Protein 6H9S (pdb70)

Secondary structure (DSSP, 8-state):
-EEEEE--SHHHHHHHHHHHHHT--SEEEEE-SSHHHHHHHHHHHHHHHTTS---EEEE--GGGGTT-SEEEE------HHHHHHHHHHHHHHHHHHHHHH-TT-EEEE-SSSHHHHHHHHHHHH---GGGEEE-TTHHHHHHHHHHHHHHHTS-GGGEE--EEBSSSTT-EE-GGG-EETTEEGGGT--HHHHHHHHHHHHHHHHHHHS---HHHHHHHHHHHHHHHTT--EEE--EEEETTEEEE--EEEETTEEEEE------HHHHHHHHHHHHHHHHHHHHT--/-EEEEE--SHHHHHHHHHHHHHT--SEEEEE-SSHHHHHHHHHHHHHHHTTT---EEEE--GGGGTT-SEEEE--S----HHHHHHHHHHHHHHHHHHHHHH-TT-EEEE-SSSHHHHHHHHHHHH---GGGEEE-TTHHHHHHHHHHHHHHHTS-GGGEE--EEBSTTTT-EE-GGG-EESSSBHHHH--HHHHHHHHHHHHHHHHHHHS---HHHHHHHHHHHHHHHTT--EEE--EEEETTEEEE--EEEETTEEEEE------HHHHHHHHHHHHHHHHHHHHHGGG-

Nearest PDB structures (foldseek):
  6h9s-assembly1_A-2  TM=1.003E+00  e=1.766E-60  Petrotoga mobilis SJ95
  6h9s-assembly1_B-2  TM=1.000E+00  e=5.449E-57  Petrotoga mobilis SJ95
  6jml-assembly1_A  TM=9.597E-01  e=1.887E-33  Lacticaseibacillus casei
  6jml-assembly2_D  TM=9.515E-01  e=1.956E-32  Lacticaseibacillus casei
  6j9u-assembly1_A-2  TM=9.595E-01  e=9.298E-32  Lacticaseibacillus casei DSM 20011 = JCM 1134 = ATCC 393

Organism: Petrotoga mobilis (strain DSM 10674 / SJ95) (NCBI:txid403833)

B-factor: mean 37.01, std 14.17, range [16.32, 113.27]

Sequence (581 aa):
MKISIIGTGRVGSSTAFALINNAAVADEIVLYDLNKEMAEGEALDLLHATTFHKRMIIRAGEYSDIEGSDIVLITAGAATRLDLTIKNAKIIKGISENIKKYAPNTLIINITNPVDVMSYVVWKVTGFESNRVIGTGTILDTARLRALIGKNCGVSPMSVHHAYIIGEHGDSELAAWSSAMIGGVPIKGFCDLSKIFDDVKNSAYTIISKKGATNYGIASATTALVESIIKNEGRVYTPSVLLDDVYIGYPAVINKDGVERTIDITLNDEETEKFESSKSIIKEYLESIKNMKISIIGTGRVGSSTAFALINAAVADEIVLYDLNKEMAEGEALDLLHATTFHKRMIIRAGEYSDIEGSDIVLITAGAAETRLDLTIKNAKIIKGISENIKKYAPNTLIINITNPVDVMSYVVWKVTGFESNNRVIGTGTILDTARRLRRALIGKNCGVSPMSVHHAYIIGEHGDSELAAWSSAMIGGVPIKGFCDLSKIFDDVKNSAYYTIISKKGATNYGIASATTALVESIIKNEGRVYTPSVLLDDVYIGYPAVINKDGVERTIDITLNDEETEKFESSKSIIKEYLESIKNLL

Radius of gyration: 25.29 Å; Cα contacts (8 Å, |Δi|>4): 1243; chains: 2; bounding box: 64×60×69 Å

Structure (mmCIF, N/CA/C/O backbone):
data_6H9S
#
_entry.id   6H9S
#
_cell.length_a   91.268
_cell.length_b   103.739
_cell.length_c   90.700
_cell.angle_alpha   90.00
_cell.angle_beta   107.25
_cell.angle_gamma   90.00
#
_symmetry.space_group_name_H-M   'C 1 2 1'
#
loop_
_entity.id
_entity.type
_entity.pdbx_description
1 polymer 'L-lactate dehydrogenase'
2 non-polymer NICOTINAMIDE-ADENINE-DINUCLEOTIDE
3 water water
#
loop_
_atom_site.group_PDB
_atom_site.id
_atom_site.type_symbol
_atom_site.label_atom_id
_atom_site.label_alt_id
_atom_site.label_comp_id
_atom_site.label_asym_id
_atom_site.label_entity_id
_atom_site.label_seq_id
_atom_site.pdbx_PDB_ins_code
_atom_site.Cartn_x
_atom_site.Cartn_y
_atom_site.Cartn_z
_atom_site.occupancy
_atom_site.B_iso_or_equiv
_atom_site.auth_seq_id
_atom_site.auth_comp_id
_atom_site.auth_asym_id
_atom_site.auth_atom_id
_atom_site.pdbx_PDB_model_num
ATOM 1 N N . MET A 1 1 ? 5.578 17.774 -3.861 1.00 33.16 1 MET A N 1
ATOM 2 C CA . MET A 1 1 ? 5.613 18.359 -5.193 1.00 27.65 1 MET A CA 1
ATOM 3 C C . MET A 1 1 ? 7.061 18.481 -5.636 1.00 29.69 1 MET A C 1
ATOM 4 O O . MET A 1 1 ? 7.826 19.238 -5.045 1.00 24.19 1 MET A O 1
ATOM 9 N N . LYS A 1 2 ? 7.436 17.725 -6.664 1.00 25.76 2 LYS A N 1
ATOM 10 C CA . LYS A 1 2 ? 8.803 17.700 -7.170 1.00 22.43 2 LYS A CA 1
ATOM 11 C C . LYS A 1 2 ? 8.781 18.160 -8.617 1.00 23.30 2 LYS A C 1
ATOM 12 O O . LYS A 1 2 ? 8.040 17.600 -9.431 1.00 24.50 2 LYS A O 1
ATOM 18 N N . ILE A 1 3 ? 9.615 19.149 -8.937 1.00 21.14 3 ILE A N 1
ATOM 19 C CA . ILE A 1 3 ? 9.736 19.683 -10.289 1.00 18.70 3 ILE A CA 1
ATOM 20 C C . ILE A 1 3 ? 11.188 19.551 -10.731 1.00 21.19 3 ILE A C 1
ATOM 21 O O . ILE A 1 3 ? 12.100 19.921 -9.986 1.00 24.17 3 ILE A O 1
ATOM 26 N N . SER A 1 4 ? 11.402 19.028 -11.937 1.00 20.60 4 SER A N 1
ATOM 27 C CA . SER A 1 4 ? 12.731 18.999 -12.522 1.00 20.96 4 SER A CA 1
ATOM 28 C C . SER A 1 4 ? 12.780 19.939 -13.719 1.00 21.29 4 SER A C 1
ATOM 29 O O . SER A 1 4 ? 11.795 20.107 -14.447 1.00 23.03 4 SER A O 1
ATOM 32 N N . ILE A 1 5 ? 13.941 20.557 -13.903 1.00 22.19 5 ILE A N 1
ATOM 33 C CA . ILE A 1 5 ? 14.161 21.549 -14.949 1.00 23.31 5 ILE A CA 1
ATOM 34 C C . ILE A 1 5 ? 15.362 21.092 -15.763 1.00 24.45 5 ILE A C 1
ATOM 35 O O . ILE A 1 5 ? 16.459 20.934 -15.216 1.00 20.55 5 ILE A O 1
ATOM 40 N N . ILE A 1 6 ? 15.151 20.837 -17.050 1.00 21.32 6 ILE A N 1
ATOM 41 C CA . ILE A 1 6 ? 16.210 20.351 -17.929 1.00 22.03 6 ILE A CA 1
ATOM 42 C C . ILE A 1 6 ? 16.729 21.538 -18.730 1.00 24.65 6 ILE A C 1
ATOM 43 O O . ILE A 1 6 ? 16.056 22.031 -19.642 1.00 26.71 6 ILE A O 1
ATOM 48 N N . GLY A 1 7 ? 17.949 21.963 -18.421 1.00 24.11 7 GLY A N 1
ATOM 49 C CA . GLY A 1 7 ? 18.566 23.099 -19.070 1.00 23.51 7 GLY A CA 1
ATOM 50 C C . GLY A 1 7 ? 18.562 24.271 -18.122 1.00 23.17 7 GLY A C 1
ATOM 51 O O . GLY A 1 7 ? 17.565 24.990 -18.025 1.00 31.00 7 GLY A O 1
ATOM 52 N N . THR A 1 8 ? 19.640 24.457 -17.379 1.00 25.50 8 THR A N 1
ATOM 53 C CA . THR A 1 8 ? 19.652 25.497 -16.345 1.00 28.50 8 THR A CA 1
ATOM 54 C C . THR A 1 8 ? 20.406 26.733 -16.822 1.00 26.42 8 THR A C 1
ATOM 55 O O . THR A 1 8 ? 21.375 27.191 -16.206 1.00 27.18 8 THR A O 1
ATOM 59 N N . GLY A 1 9 ? 19.982 27.264 -17.964 1.00 24.76 9 GLY A N 1
ATOM 60 C CA . GLY A 1 9 ? 20.514 28.506 -18.497 1.00 28.39 9 GLY A CA 1
ATOM 61 C C . GLY A 1 9 ? 19.741 29.704 -17.985 1.00 28.09 9 GLY A C 1
ATOM 62 O O . GLY A 1 9 ? 19.245 29.713 -16.859 1.00 30.21 9 GLY A O 1
ATOM 63 N N . ARG A 1 10 ? 19.629 30.733 -18.829 1.00 25.82 10 ARG A N 1
ATOM 64 C CA . ARG A 1 10 ? 18.943 31.953 -18.412 1.00 24.58 10 ARG A CA 1
ATOM 65 C C . ARG A 1 10 ? 17.475 31.673 -18.105 1.00 25.59 10 ARG A C 1
ATOM 66 O O . ARG A 1 10 ? 16.954 32.098 -17.068 1.00 25.13 10 ARG A O 1
ATOM 74 N N . VAL A 1 11 ? 16.794 30.943 -18.991 1.00 25.45 11 VAL A N 1
ATOM 75 C CA . VAL A 1 11 ? 15.373 30.670 -18.778 1.00 26.13 11 VAL A CA 1
ATOM 76 C C . VAL A 1 11 ? 15.181 29.681 -17.633 1.00 25.66 11 VAL A C 1
ATOM 77 O O . VAL A 1 11 ? 14.298 29.854 -16.774 1.00 23.64 11 VAL A O 1
ATOM 81 N N . GLY A 1 12 ? 15.979 28.611 -17.617 1.00 23.25 12 GLY A N 1
ATOM 82 C CA . GLY A 1 12 ? 15.803 27.602 -16.585 1.00 24.98 12 GLY A CA 1
ATOM 83 C C . GLY A 1 12 ? 16.019 28.164 -15.190 1.00 26.60 12 GLY A C 1
ATOM 84 O O . GLY A 1 12 ? 15.232 27.914 -14.274 1.00 22.73 12 GLY A O 1
ATOM 85 N N . SER A 1 13 ? 17.094 28.939 -15.008 1.00 21.18 13 SER A N 1
ATOM 86 C CA . SER A 1 13 ? 17.384 29.473 -13.680 1.00 23.52 13 SER A CA 1
ATOM 87 C C . SER A 1 13 ? 16.372 30.544 -13.276 1.00 24.50 13 SER A C 1
ATOM 88 O O . SER A 1 13 ? 15.980 30.607 -12.108 1.00 24.20 13 SER A O 1
ATOM 91 N N . SER A 1 14 ? 15.951 31.403 -14.220 1.00 22.70 14 SER A N 1
ATOM 92 C CA . SER A 1 14 ? 14.927 32.404 -13.922 1.00 23.74 14 SER A CA 1
ATOM 93 C C . SER A 1 14 ? 13.611 31.750 -13.528 1.00 20.80 14 SER A C 1
ATOM 94 O O . SER A 1 14 ? 12.903 32.251 -12.646 1.00 23.15 14 SER A O 1
ATOM 97 N N . THR A 1 15 ? 13.250 30.652 -14.198 1.00 21.71 15 THR A N 1
ATOM 98 C CA . THR A 1 15 ? 11.999 29.974 -13.877 1.00 21.80 15 THR A CA 1
ATOM 99 C C . THR A 1 15 ? 12.068 29.313 -12.507 1.00 23.54 15 THR A C 1
ATOM 100 O O . THR A 1 15 ? 11.093 29.347 -11.742 1.00 21.31 15 THR A O 1
ATOM 104 N N . ALA A 1 16 ? 13.211 28.709 -12.176 1.00 22.96 16 ALA A N 1
ATOM 105 C CA . ALA A 1 16 ? 13.399 28.162 -10.836 1.00 21.66 16 ALA A CA 1
ATOM 106 C C . ALA A 1 16 ? 13.269 29.253 -9.783 1.00 21.04 16 ALA A C 1
ATOM 107 O O . ALA A 1 16 ? 12.652 29.041 -8.733 1.00 21.88 16 ALA A O 1
ATOM 109 N N . PHE A 1 17 ? 13.852 30.433 -10.048 1.00 18.43 17 PHE A N 1
ATOM 110 C CA . PHE A 1 17 ? 13.756 31.546 -9.111 1.00 19.17 17 PHE A CA 1
ATOM 111 C C . PHE A 1 17 ? 12.298 31.969 -8.917 1.00 21.97 17 PHE A C 1
ATOM 112 O O . PHE A 1 17 ? 11.849 32.185 -7.789 1.00 21.32 17 PHE A O 1
ATOM 120 N N . ALA A 1 18 ? 11.535 32.052 -10.007 1.00 20.46 18 ALA A N 1
ATOM 121 C CA . ALA A 1 18 ? 10.116 32.410 -9.905 1.00 21.16 18 ALA A CA 1
ATOM 122 C C . ALA A 1 18 ? 9.318 31.343 -9.153 1.00 21.82 18 ALA A C 1
ATOM 123 O O . ALA A 1 18 ? 8.404 31.668 -8.380 1.00 22.84 18 ALA A O 1
ATOM 125 N N . LEU A 1 19 ? 9.625 30.061 -9.392 1.00 20.21 19 LEU A N 1
ATOM 126 C CA . LEU A 1 19 ? 8.927 28.984 -8.684 1.00 20.63 19 LEU A CA 1
ATOM 127 C C . LEU A 1 19 ? 9.234 29.019 -7.194 1.00 24.08 19 LEU A C 1
ATOM 128 O O . LEU A 1 19 ? 8.353 28.764 -6.357 1.00 23.75 19 LEU A O 1
ATOM 133 N N . ILE A 1 20 ? 10.479 29.335 -6.844 1.00 20.82 20 ILE A N 1
ATOM 134 C CA . ILE A 1 20 ? 10.830 29.510 -5.439 1.00 19.67 20 ILE A CA 1
ATOM 135 C C . ILE A 1 20 ? 10.023 30.641 -4.820 1.00 28.24 20 ILE A C 1
ATOM 136 O O . ILE A 1 20 ? 9.477 30.503 -3.717 1.00 26.38 20 ILE A O 1
ATOM 141 N N A ASN A 1 21 ? 9.941 31.776 -5.530 0.59 27.77 21 ASN A N 1
ATOM 142 N N B ASN A 1 21 ? 9.951 31.796 -5.484 0.41 27.99 21 ASN A N 1
ATOM 143 C CA A ASN A 1 21 ? 9.207 32.936 -5.047 0.59 30.92 21 ASN A CA 1
ATOM 144 C CA B ASN A 1 21 ? 9.139 32.866 -4.907 0.41 30.78 21 ASN A CA 1
ATOM 145 C C A ASN A 1 21 ? 7.703 32.668 -4.932 0.59 33.37 21 ASN A C 1
ATOM 146 C C B ASN A 1 21 ? 7.705 32.406 -4.708 0.41 33.31 21 ASN A C 1
ATOM 147 O O A ASN A 1 21 ? 7.036 33.346 -4.143 0.59 39.86 21 ASN A O 1
ATOM 148 O O B ASN A 1 21 ? 7.091 32.673 -3.668 0.41 37.71 21 ASN A O 1
ATOM 157 N N . ALA A 1 22 ? 7.158 31.702 -5.695 1.00 27.90 22 ALA A N 1
ATOM 158 C CA . ALA A 1 22 ? 5.747 31.330 -5.651 1.00 33.86 22 ALA A CA 1
ATOM 159 C C . ALA A 1 22 ? 5.427 30.301 -4.569 1.00 42.06 22 ALA A C 1
ATOM 160 O O . ALA A 1 22 ? 4.252 30.135 -4.217 1.00 36.29 22 ALA A O 1
ATOM 162 N N . ALA A 1 23 ? 6.433 29.579 -4.069 1.00 36.54 23 ALA A N 1
ATOM 163 C CA . ALA A 1 23 ? 6.289 28.701 -2.908 1.00 31.25 23 ALA A CA 1
ATOM 164 C C . ALA A 1 23 ? 5.279 27.575 -3.155 1.00 32.96 23 ALA A C 1
ATOM 165 O O . ALA A 1 23 ? 4.403 27.314 -2.333 1.00 41.33 23 ALA A O 1
ATOM 167 N N . VAL A 1 24 ? 5.409 26.895 -4.295 1.00 32.91 24 VAL A N 1
ATOM 168 C CA . VAL A 1 24 ? 4.448 25.868 -4.691 1.00 39.20 24 VAL A CA 1
ATOM 169 C C . VAL A 1 24 ? 5.050 24.473 -4.783 1.00 34.26 24 VAL A C 1
ATOM 170 O O . VAL A 1 24 ? 4.292 23.499 -4.905 1.00 36.22 24 VAL A O 1
ATOM 174 N N . ALA A 1 25 ? 6.368 24.328 -4.728 1.00 30.28 25 ALA A N 1
ATOM 175 C CA . ALA A 1 25 ? 7.005 23.029 -4.845 1.00 26.91 25 ALA A CA 1
ATOM 176 C C . ALA A 1 25 ? 7.852 22.772 -3.613 1.00 29.02 25 ALA A C 1
ATOM 177 O O . ALA A 1 25 ? 8.281 23.695 -2.921 1.00 29.32 25 ALA A O 1
ATOM 179 N N . ASP A 1 26 ? 8.081 21.498 -3.339 1.00 22.38 26 ASP A N 1
ATOM 180 C CA . ASP A 1 26 ? 8.941 21.110 -2.237 1.00 25.78 26 ASP A CA 1
ATOM 181 C C . ASP A 1 26 ? 10.370 20.844 -2.682 1.00 25.33 26 ASP A C 1
ATOM 182 O O . ASP A 1 26 ? 11.296 20.937 -1.866 1.00 24.18 26 ASP A O 1
ATOM 187 N N . GLU A 1 27 ? 10.565 20.530 -3.953 1.00 22.61 27 GLU A N 1
ATOM 188 C CA . GLU A 1 27 ? 11.868 20.085 -4.434 1.00 18.94 27 GLU A CA 1
ATOM 189 C C . GLU A 1 27 ? 11.997 20.509 -5.882 1.00 24.16 27 GLU A C 1
ATOM 190 O O . GLU A 1 27 ? 11.058 20.317 -6.657 1.00 23.10 27 GLU A O 1
ATOM 196 N N . ILE A 1 28 ? 13.152 21.074 -6.237 1.00 24.22 28 ILE A N 1
ATOM 197 C CA . ILE A 1 28 ? 13.493 21.354 -7.624 1.00 22.79 28 ILE A CA 1
ATOM 198 C C . ILE A 1 28 ? 14.833 20.703 -7.916 1.00 21.19 28 ILE A C 1
ATOM 199 O O . ILE A 1 28 ? 15.800 20.888 -7.165 1.00 21.47 28 ILE A O 1
ATOM 204 N N . VAL A 1 29 ? 14.874 19.899 -8.975 1.00 20.11 29 VAL A N 1
ATOM 205 C CA . VAL A 1 29 ? 16.102 19.274 -9.456 1.00 18.91 29 VAL A CA 1
ATOM 206 C C . VAL A 1 29 ? 16.500 19.982 -10.747 1.00 17.54 29 VAL A C 1
ATOM 207 O O . VAL A 1 29 ? 15.662 20.180 -11.633 1.00 21.89 29 VAL A O 1
ATOM 211 N N . LEU A 1 30 ? 17.759 20.393 -10.835 1.00 20.25 30 LEU A N 1
ATOM 212 C CA . LEU A 1 30 ? 18.279 21.128 -11.981 1.00 22.08 30 LEU A CA 1
ATOM 213 C C . LEU A 1 30 ? 19.242 20.230 -12.742 1.00 20.36 30 LEU A C 1
ATOM 214 O O . LEU A 1 30 ? 20.196 19.710 -12.152 1.00 29.12 30 LEU A O 1
ATOM 219 N N . TYR A 1 31 ? 19.013 20.075 -14.049 1.00 25.27 31 TYR A N 1
ATOM 220 C CA . TYR A 1 31 ? 19.894 19.301 -14.922 1.00 25.56 31 TYR A CA 1
ATOM 221 C C . TYR A 1 31 ? 20.504 20.215 -15.975 1.00 25.12 31 TYR A C 1
ATOM 222 O O . TYR A 1 31 ? 19.824 21.100 -16.504 1.00 27.02 31 TYR A O 1
ATOM 231 N N . ASP A 1 32 ? 21.780 19.983 -16.300 1.00 23.28 32 ASP A N 1
ATOM 232 C CA . ASP A 1 32 ? 22.397 20.679 -17.422 1.00 25.26 32 ASP A CA 1
ATOM 233 C C . ASP A 1 32 ? 23.582 19.868 -17.936 1.00 30.28 32 ASP A C 1
ATOM 234 O O . ASP A 1 32 ? 24.192 19.089 -17.191 1.00 25.50 32 ASP A O 1
ATOM 239 N N . LEU A 1 33 ? 23.881 20.045 -19.232 1.00 30.70 33 LEU A N 1
ATOM 240 C CA . LEU A 1 33 ? 25.122 19.514 -19.796 1.00 37.40 33 LEU A CA 1
ATOM 241 C C . LEU A 1 33 ? 26.337 20.052 -19.060 1.00 39.87 33 LEU A C 1
ATOM 242 O O . LEU A 1 33 ? 27.341 19.348 -18.901 1.00 38.20 33 LEU A O 1
ATOM 247 N N . ASN A 1 34 ? 26.294 21.323 -18.674 1.00 31.16 34 ASN A N 1
ATOM 248 C CA . ASN A 1 34 ? 27.375 21.948 -17.920 1.00 33.27 34 ASN A CA 1
ATOM 249 C C . ASN A 1 34 ? 27.118 21.652 -16.447 1.00 34.63 34 ASN A C 1
ATOM 250 O O . ASN A 1 34 ? 26.312 22.325 -15.797 1.00 30.82 34 ASN A O 1
ATOM 255 N N . LYS A 1 35 ? 27.790 20.620 -15.927 1.00 35.57 35 LYS A N 1
ATOM 256 C CA . LYS A 1 35 ? 27.502 20.140 -14.576 1.00 33.15 35 LYS A CA 1
ATOM 257 C C . LYS A 1 35 ? 27.848 21.183 -13.518 1.00 31.52 35 LYS A C 1
ATOM 258 O O . LYS A 1 35 ? 27.095 21.375 -12.556 1.00 30.33 35 LYS A O 1
ATOM 264 N N . GLU A 1 36 ? 28.983 21.868 -13.675 1.00 30.30 36 GLU A N 1
ATOM 265 C CA . GLU A 1 36 ? 29.366 22.891 -12.704 1.00 34.42 36 GLU A CA 1
ATOM 266 C C . GLU A 1 36 ? 28.354 24.029 -12.674 1.00 36.45 36 GLU A C 1
ATOM 267 O O . GLU A 1 36 ? 28.006 24.539 -11.601 1.00 32.76 36 GLU A O 1
ATOM 273 N N . MET A 1 37 ? 27.877 24.451 -13.845 1.00 35.07 37 MET A N 1
ATOM 274 C CA . MET A 1 37 ? 26.943 25.568 -13.882 1.00 35.65 37 MET A CA 1
ATOM 275 C C . MET A 1 37 ? 25.639 25.212 -13.177 1.00 28.32 37 MET A C 1
ATOM 276 O O . MET A 1 37 ? 25.061 26.047 -12.471 1.00 34.01 37 MET A O 1
ATOM 281 N N . ALA A 1 38 ? 25.162 23.970 -13.350 1.00 25.65 38 ALA A N 1
ATOM 282 C CA . ALA A 1 38 ? 23.942 23.545 -12.660 1.00 25.00 38 ALA A CA 1
ATOM 283 C C . ALA A 1 38 ? 24.144 23.510 -11.151 1.00 25.03 38 ALA A C 1
ATOM 284 O O . ALA A 1 38 ? 23.246 23.897 -10.389 1.00 25.08 38 ALA A O 1
ATOM 286 N N . GLU A 1 39 ? 25.303 23.030 -10.701 1.00 26.43 39 GLU A N 1
ATOM 287 C CA . GLU A 1 39 ? 25.595 23.009 -9.268 1.00 27.85 39 GLU A CA 1
ATOM 288 C C . GLU A 1 39 ? 25.686 24.422 -8.702 1.00 30.96 39 GLU A C 1
ATOM 289 O O . GLU A 1 39 ? 25.238 24.677 -7.577 1.00 29.35 39 GLU A O 1
ATOM 295 N N . GLY A 1 40 ? 26.294 25.345 -9.450 1.00 26.08 40 GLY A N 1
ATOM 296 C CA . GLY A 1 40 ? 26.381 26.720 -8.978 1.00 27.50 40 GLY A CA 1
ATOM 297 C C . GLY A 1 40 ? 25.023 27.398 -8.916 1.00 26.62 40 GLY A C 1
ATOM 298 O O . GLY A 1 40 ? 24.720 28.118 -7.961 1.00 24.94 40 GLY A O 1
ATOM 299 N N . GLU A 1 41 ? 24.191 27.189 -9.938 1.00 24.15 41 GLU A N 1
ATOM 300 C CA . GLU A 1 41 ? 22.837 27.734 -9.912 1.00 23.04 41 GLU A CA 1
ATOM 301 C C . GLU A 1 41 ? 22.031 27.169 -8.748 1.00 23.78 41 GLU A C 1
ATOM 302 O O . GLU A 1 41 ? 21.287 27.906 -8.079 1.00 22.26 41 GLU A O 1
ATOM 308 N N . ALA A 1 42 ? 22.139 25.851 -8.514 1.00 21.71 42 ALA A N 1
ATOM 309 C CA . ALA A 1 42 ? 21.363 25.222 -7.459 1.00 22.39 42 ALA A CA 1
ATOM 310 C C . ALA A 1 42 ? 21.708 25.821 -6.100 1.00 23.34 42 ALA A C 1
ATOM 311 O O . ALA A 1 42 ? 20.821 26.069 -5.274 1.00 21.87 42 ALA A O 1
ATOM 313 N N . LEU A 1 43 ? 22.991 26.086 -5.866 1.00 24.69 43 LEU A N 1
ATOM 314 C CA . LEU A 1 43 ? 23.424 26.636 -4.589 1.00 22.58 43 LEU A CA 1
ATOM 315 C C . LEU A 1 43 ? 22.946 28.076 -4.416 1.00 23.92 43 LEU A C 1
ATOM 316 O O . LEU A 1 43 ? 22.468 28.453 -3.337 1.00 22.92 43 LEU A O 1
ATOM 321 N N . ASP A 1 44 ? 23.073 28.897 -5.463 1.00 22.43 44 ASP A N 1
ATOM 322 C CA . ASP A 1 44 ? 22.559 30.266 -5.402 1.00 22.31 44 ASP A CA 1
ATOM 323 C C . ASP A 1 44 ? 21.044 30.275 -5.181 1.00 24.41 44 ASP A C 1
ATOM 324 O O . ASP A 1 44 ? 20.529 31.043 -4.360 1.00 24.10 44 ASP A O 1
ATOM 329 N N . LEU A 1 45 ? 20.312 29.423 -5.908 1.00 20.64 45 LEU A N 1
ATOM 330 C CA . LEU A 1 45 ? 18.859 29.361 -5.753 1.00 19.87 45 LEU A CA 1
ATOM 331 C C . LEU A 1 45 ? 18.463 28.822 -4.381 1.00 20.89 45 LEU A C 1
ATOM 332 O O . LEU A 1 45 ? 17.474 29.280 -3.779 1.00 22.10 45 LEU A O 1
ATOM 337 N N . LEU A 1 46 ? 19.199 27.833 -3.871 1.00 22.14 46 LEU A N 1
ATOM 338 C CA . LEU A 1 46 ? 18.962 27.387 -2.505 1.00 21.81 46 LEU A CA 1
ATOM 339 C C . LEU A 1 46 ? 19.043 28.557 -1.524 1.00 24.16 46 LEU A C 1
ATOM 340 O O . LEU A 1 46 ? 18.207 28.683 -0.613 1.00 24.19 46 LEU A O 1
ATOM 345 N N . HIS A 1 47 ? 20.041 29.431 -1.697 1.00 23.32 47 HIS A N 1
ATOM 346 C CA . HIS A 1 47 ? 20.148 30.597 -0.820 1.00 25.31 47 HIS A CA 1
ATOM 347 C C . HIS A 1 47 ? 18.898 31.470 -0.901 1.00 29.57 47 HIS A C 1
ATOM 348 O O . HIS A 1 47 ? 18.476 32.052 0.104 1.00 29.42 47 HIS A O 1
ATOM 355 N N . ALA A 1 48 ? 18.298 31.585 -2.090 1.00 24.93 48 ALA A N 1
ATOM 356 C CA . ALA A 1 48 ? 17.103 32.418 -2.211 1.00 26.83 48 ALA A CA 1
ATOM 357 C C . ALA A 1 48 ? 15.918 31.831 -1.445 1.00 25.41 48 ALA A C 1
ATOM 358 O O . ALA A 1 48 ? 15.080 32.598 -0.947 1.00 27.58 48 ALA A O 1
ATOM 360 N N . THR A 1 49 ? 15.837 30.492 -1.302 1.00 20.71 49 THR A N 1
ATOM 361 C CA . THR A 1 49 ? 14.695 29.901 -0.602 1.00 21.52 49 THR A CA 1
ATOM 362 C C . THR A 1 49 ? 14.619 30.356 0.846 1.00 31.79 49 THR A C 1
ATOM 363 O O . THR A 1 49 ? 13.551 30.236 1.472 1.00 26.14 49 THR A O 1
ATOM 367 N N . THR A 1 50 ? 15.736 30.846 1.391 1.00 23.20 50 THR A N 1
ATOM 368 C CA . THR A 1 50 ? 15.784 31.279 2.788 1.00 28.98 50 THR A CA 1
ATOM 369 C C . THR A 1 50 ? 14.678 32.262 3.094 1.00 33.77 50 THR A C 1
ATOM 370 O O . THR A 1 50 ? 14.174 32.311 4.223 1.00 32.18 50 THR A O 1
ATOM 374 N N . PHE A 1 51 ? 14.309 33.072 2.109 1.00 27.06 51 PHE A N 1
ATOM 375 C CA . PHE A 1 51 ? 13.348 34.144 2.289 1.00 25.21 51 PHE A CA 1
ATOM 376 C C . PHE A 1 51 ? 11.960 33.731 1.856 1.00 33.98 51 PHE A C 1
ATOM 377 O O . PHE A 1 51 ? 11.061 34.568 1.775 1.00 27.64 51 PHE A O 1
ATOM 385 N N . HIS A 1 52 ? 11.773 32.458 1.565 1.00 27.10 52 HIS A N 1
ATOM 386 C CA . HIS A 1 52 ? 10.486 31.997 1.095 1.00 30.41 52 HIS A CA 1
ATOM 387 C C . HIS A 1 52 ? 10.208 30.678 1.809 1.00 40.53 52 HIS A C 1
ATOM 388 O O . HIS A 1 52 ? 10.285 30.612 3.038 1.00 52.61 52 HIS A O 1
ATOM 395 N N . LYS A 1 53 ? 9.953 29.622 1.059 1.00 37.29 53 LYS A N 1
ATOM 396 C CA . LYS A 1 53 ? 9.568 28.326 1.603 1.00 43.54 53 LYS A CA 1
ATOM 397 C C . LYS A 1 53 ? 10.787 27.414 1.709 1.00 35.54 53 LYS A C 1
ATOM 398 O O . LYS A 1 53 ? 11.662 27.436 0.845 1.00 34.39 53 LYS A O 1
ATOM 404 N N . ARG A 1 54 ? 10.859 26.635 2.786 1.00 30.90 54 ARG A N 1
ATOM 405 C CA . ARG A 1 54 ? 11.863 25.578 2.861 1.00 32.43 54 ARG A CA 1
ATOM 406 C C . ARG A 1 54 ? 11.700 24.626 1.687 1.00 30.48 54 ARG A C 1
ATOM 407 O O . ARG A 1 54 ? 10.607 24.105 1.445 1.00 33.46 54 ARG A O 1
ATOM 415 N N . MET A 1 55 ? 12.789 24.406 0.951 1.00 28.22 55 MET A N 1
ATOM 416 C CA . MET A 1 55 ? 12.760 23.553 -0.228 1.00 30.58 55 MET A CA 1
ATOM 417 C C . MET A 1 55 ? 14.082 22.816 -0.358 1.00 31.85 55 MET A C 1
ATOM 418 O O . MET A 1 55 ? 15.113 23.247 0.164 1.00 31.95 55 MET A O 1
ATOM 423 N N . ILE A 1 56 ? 14.040 21.706 -1.084 1.00 27.44 56 ILE A N 1
ATOM 424 C CA . ILE A 1 56 ? 15.241 21.076 -1.610 1.00 30.07 56 ILE A CA 1
ATOM 425 C C . ILE A 1 56 ? 15.510 21.676 -2.985 1.00 25.65 56 ILE A C 1
ATOM 426 O O . ILE A 1 56 ? 14.625 21.684 -3.847 1.00 24.67 56 ILE A O 1
ATOM 431 N N . ILE A 1 57 ? 16.708 22.226 -3.186 1.00 22.96 57 ILE A N 1
ATOM 432 C CA . ILE A 1 57 ? 17.138 22.666 -4.514 1.00 21.85 57 ILE A CA 1
ATOM 433 C C . ILE A 1 57 ? 18.481 22.011 -4.785 1.00 28.25 57 ILE A C 1
ATOM 434 O O . ILE A 1 57 ? 19.434 22.227 -4.029 1.00 27.00 57 ILE A O 1
ATOM 439 N N . ARG A 1 58 ? 18.576 21.245 -5.872 1.00 24.85 58 ARG A N 1
ATOM 440 C CA . ARG A 1 58 ? 19.816 20.517 -6.115 1.00 24.63 58 ARG A CA 1
ATOM 441 C C . ARG A 1 58 ? 20.009 20.287 -7.601 1.00 22.87 58 ARG A C 1
ATOM 442 O O . ARG A 1 58 ? 19.045 20.152 -8.356 1.00 24.16 58 ARG A O 1
ATOM 450 N N . ALA A 1 59 ? 21.273 20.233 -8.013 1.00 21.54 59 ALA A N 1
ATOM 451 C CA . ALA A 1 59 ? 21.620 19.734 -9.335 1.00 21.97 59 ALA A CA 1
ATOM 452 C C . ALA A 1 59 ? 21.590 18.209 -9.320 1.00 25.91 59 ALA A C 1
ATOM 453 O O . ALA A 1 59 ? 21.885 17.579 -8.305 1.00 27.94 59 ALA A O 1
ATOM 455 N N . GLY A 1 60 ? 21.218 17.609 -10.453 1.00 25.06 60 GLY A N 1
ATOM 456 C CA . GLY A 1 60 ? 21.180 16.159 -10.511 1.00 27.92 60 GLY A CA 1
ATOM 457 C C . GLY A 1 60 ? 21.427 15.622 -11.903 1.00 27.54 60 GLY A C 1
ATOM 458 O O . GLY A 1 60 ? 21.496 16.367 -12.883 1.00 30.77 60 GLY A O 1
ATOM 459 N N . GLU A 1 61 ? 21.577 14.296 -11.967 1.00 31.11 61 GLU A N 1
ATOM 460 C CA . GLU A 1 61 ? 21.608 13.544 -13.211 1.00 26.76 61 GLU A CA 1
ATOM 461 C C . GLU A 1 61 ? 20.182 13.157 -13.588 1.00 29.58 61 GLU A C 1
ATOM 462 O O . GLU A 1 61 ? 19.242 13.405 -12.835 1.00 26.62 61 GLU A O 1
ATOM 468 N N . TYR A 1 62 ? 20.005 12.491 -14.737 1.00 26.87 62 TYR A N 1
ATOM 469 C CA . TYR A 1 62 ? 18.645 12.154 -15.144 1.00 28.44 62 TYR A CA 1
ATOM 470 C C . TYR A 1 62 ? 17.964 11.238 -14.126 1.00 28.41 62 TYR A C 1
ATOM 471 O O . TYR A 1 62 ? 16.755 11.354 -13.892 1.00 26.55 62 TYR A O 1
ATOM 480 N N . SER A 1 63 ? 18.713 10.333 -13.492 1.00 24.51 63 SER A N 1
ATOM 481 C CA . SER A 1 63 ? 18.060 9.490 -12.488 1.00 27.17 63 SER A CA 1
ATOM 482 C C . SER A 1 63 ? 17.422 10.318 -11.369 1.00 24.99 63 SER A C 1
ATOM 483 O O . SER A 1 63 ? 16.467 9.855 -10.724 1.00 26.13 63 SER A O 1
ATOM 486 N N . ASP A 1 64 ? 17.905 11.539 -11.140 1.00 24.69 64 ASP A N 1
ATOM 487 C CA . ASP A 1 64 ? 17.366 12.361 -10.070 1.00 22.49 64 ASP A CA 1
ATOM 488 C C . ASP A 1 64 ? 16.041 13.019 -10.431 1.00 23.95 64 ASP A C 1
ATOM 489 O O . ASP A 1 64 ? 15.422 13.628 -9.555 1.00 24.48 64 ASP A O 1
ATOM 494 N N . ILE A 1 65 ? 15.582 12.914 -11.684 1.00 23.24 65 ILE A N 1
ATOM 495 C CA . ILE A 1 65 ? 14.256 13.431 -12.015 1.00 24.63 65 ILE A CA 1
ATOM 496 C C . ILE A 1 65 ? 13.167 12.385 -11.807 1.00 26.94 65 ILE A C 1
ATOM 497 O O . ILE A 1 65 ? 11.981 12.707 -11.942 1.00 24.61 65 ILE A O 1
ATOM 502 N N . GLU A 1 66 ? 13.532 11.152 -11.456 1.00 25.31 66 GLU A N 1
ATOM 503 C CA . GLU A 1 66 ? 12.540 10.127 -11.149 1.00 24.71 66 GLU A CA 1
ATOM 504 C C . GLU A 1 66 ? 11.526 10.643 -10.134 1.00 28.02 66 GLU A C 1
ATOM 505 O O . GLU A 1 66 ? 11.882 11.275 -9.134 1.00 27.56 66 GLU A O 1
ATOM 511 N N . GLY A 1 67 ? 10.254 10.352 -10.389 1.00 26.35 67 GLY A N 1
ATOM 512 C CA . GLY A 1 67 ? 9.195 10.743 -9.475 1.00 28.54 67 GLY A CA 1
ATOM 513 C C . GLY A 1 67 ? 8.749 12.189 -9.597 1.00 27.97 67 GLY A C 1
ATOM 514 O O . GLY A 1 67 ? 7.853 12.607 -8.849 1.00 28.26 67 GLY A O 1
ATOM 515 N N . SER A 1 68 ? 9.334 12.965 -10.511 1.00 23.22 68 SER A N 1
ATOM 516 C CA . SER A 1 68 ? 8.926 14.365 -10.683 1.00 21.77 68 SER A CA 1
ATOM 517 C C . SER A 1 68 ? 7.451 14.457 -11.045 1.00 22.88 68 SER A C 1
ATOM 518 O O . SER A 1 68 ? 6.967 13.724 -11.911 1.00 23.12 68 SER A O 1
ATOM 521 N N . ASP A 1 69 ? 6.735 15.375 -10.392 1.00 24.24 69 ASP A N 1
ATOM 522 C CA . ASP A 1 69 ? 5.361 15.648 -10.799 1.00 26.17 69 ASP A CA 1
ATOM 523 C C . ASP A 1 69 ? 5.306 16.382 -12.135 1.00 27.01 69 ASP A C 1
ATOM 524 O O . ASP A 1 69 ? 4.372 16.181 -12.921 1.00 22.30 69 ASP A O 1
ATOM 529 N N . ILE A 1 70 ? 6.292 17.233 -12.400 1.00 25.76 70 ILE A N 1
ATOM 530 C CA . ILE A 1 70 ? 6.343 18.077 -13.587 1.00 22.66 70 ILE A CA 1
ATOM 531 C C . ILE A 1 70 ? 7.795 18.169 -14.012 1.00 20.78 70 ILE A C 1
ATOM 532 O O . ILE A 1 70 ? 8.679 18.320 -13.163 1.00 22.32 70 ILE A O 1
ATOM 537 N N . VAL A 1 71 ? 8.045 18.114 -15.320 1.00 19.26 71 VAL A N 1
ATOM 538 C CA . VAL A 1 71 ? 9.380 18.361 -15.873 1.00 20.98 71 VAL A CA 1
ATOM 539 C C . VAL A 1 71 ? 9.291 19.509 -16.872 1.00 20.78 71 VAL A C 1
ATOM 540 O O . VAL A 1 71 ? 8.480 19.462 -17.804 1.00 23.64 71 VAL A O 1
ATOM 544 N N . LEU A 1 72 ? 10.109 20.541 -16.664 1.00 21.16 72 LEU A N 1
ATOM 545 C CA . LEU A 1 72 ? 10.206 21.670 -17.584 1.00 21.35 72 LEU A CA 1
ATOM 546 C C . LEU A 1 72 ? 11.432 21.474 -18.469 1.00 24.27 72 LEU A C 1
ATOM 547 O O . LEU A 1 72 ? 12.524 21.195 -17.964 1.00 23.13 72 LEU A O 1
ATOM 552 N N . ILE A 1 73 ? 11.268 21.650 -19.775 1.00 21.38 73 ILE A N 1
ATOM 553 C CA . ILE A 1 73 ? 12.395 21.586 -20.704 1.00 23.13 73 ILE A CA 1
ATOM 554 C C . ILE A 1 73 ? 12.731 23.005 -21.141 1.00 25.13 73 ILE A C 1
ATOM 555 O O . ILE A 1 73 ? 11.960 23.645 -21.870 1.00 23.30 73 ILE A O 1
ATOM 560 N N . THR A 1 74 ? 13.896 23.489 -20.711 1.00 22.52 74 THR A N 1
ATOM 561 C CA . THR A 1 74 ? 14.361 24.842 -20.982 1.00 27.67 74 THR A CA 1
ATOM 562 C C . THR A 1 74 ? 15.777 24.823 -21.551 1.00 27.59 74 THR A C 1
ATOM 563 O O . THR A 1 74 ? 16.539 25.773 -21.374 1.00 32.25 74 THR A O 1
ATOM 567 N N . ALA A 1 75 ? 16.123 23.757 -22.265 1.00 22.72 75 ALA A N 1
ATOM 568 C CA . ALA A 1 75 ? 17.432 23.581 -22.871 1.00 26.85 75 ALA A CA 1
ATOM 569 C C . ALA A 1 75 ? 17.454 24.184 -24.271 1.00 29.50 75 ALA A C 1
ATOM 570 O O . ALA A 1 75 ? 16.425 24.557 -24.842 1.00 32.63 75 ALA A O 1
ATOM 572 N N . GLY A 1 76 ? 18.647 24.263 -24.836 1.00 30.82 76 GLY A N 1
ATOM 573 C CA . GLY A 1 76 ? 18.693 24.767 -26.188 1.00 29.77 76 GLY A CA 1
ATOM 574 C C . GLY A 1 76 ? 20.071 25.116 -26.664 1.00 39.77 76 GLY A C 1
ATOM 575 O O . GLY A 1 76 ? 20.970 25.342 -25.848 1.00 42.62 76 GLY A O 1
ATOM 576 N N . ALA A 1 77 ? 20.242 25.164 -27.979 1.00 41.49 77 ALA A N 1
ATOM 577 C CA . ALA A 1 77 ? 21.537 25.452 -28.550 1.00 47.79 77 ALA A CA 1
ATOM 578 C C . ALA A 1 77 ? 21.880 26.925 -28.361 1.00 55.36 77 ALA A C 1
ATOM 579 O O . ALA A 1 77 ? 21.006 27.778 -28.167 1.00 55.01 77 ALA A O 1
ATOM 581 N N . ALA A 1 78 ? 23.177 27.214 -28.411 1.00 61.35 78 ALA A N 1
ATOM 582 C CA . ALA A 1 78 ? 23.672 28.579 -28.262 1.00 68.42 78 ALA A CA 1
ATOM 583 C C . ALA A 1 78 ? 23.190 29.470 -29.405 1.00 67.16 78 ALA A C 1
ATOM 584 O O . ALA A 1 78 ? 23.241 29.073 -30.569 1.00 67.11 78 ALA A O 1
ATOM 586 N N . THR A 1 84 ? 19.964 30.715 -38.897 1.00 65.64 84 THR A N 1
ATOM 587 C CA . THR A 1 84 ? 18.714 30.518 -39.624 1.00 68.38 84 THR A CA 1
ATOM 588 C C . THR A 1 84 ? 17.706 29.750 -38.768 1.00 64.98 84 THR A C 1
ATOM 589 O O . THR A 1 84 ? 18.092 28.996 -37.866 1.00 57.89 84 THR A O 1
ATOM 593 N N . ARG A 1 85 ? 16.413 29.938 -39.056 1.00 66.73 85 ARG A N 1
ATOM 594 C CA . ARG A 1 85 ? 15.380 29.265 -38.270 1.00 66.56 85 ARG A CA 1
ATOM 595 C C . ARG A 1 85 ? 15.446 27.751 -38.448 1.00 64.28 85 ARG A C 1
ATOM 596 O O . ARG A 1 85 ? 15.351 26.998 -37.473 1.00 61.50 85 ARG A O 1
ATOM 604 N N . LEU A 1 86 ? 15.601 27.284 -39.687 1.00 67.06 86 LEU A N 1
ATOM 605 C CA . LEU A 1 86 ? 15.760 25.852 -39.907 1.00 62.23 86 LEU A CA 1
ATOM 606 C C . LEU A 1 86 ? 16.954 25.311 -39.132 1.00 55.87 86 LEU A C 1
ATOM 607 O O . LEU A 1 86 ? 16.886 24.222 -38.550 1.00 45.41 86 LEU A O 1
ATOM 612 N N . ASP A 1 87 ? 18.057 26.065 -39.109 1.00 57.70 87 ASP A N 1
ATOM 613 C CA . ASP A 1 87 ? 19.250 25.631 -38.387 1.00 56.41 87 ASP A CA 1
ATOM 614 C C . ASP A 1 87 ? 18.957 25.441 -36.905 1.00 53.07 87 ASP A C 1
ATOM 615 O O . ASP A 1 87 ? 19.404 24.462 -36.295 1.00 50.15 87 ASP A O 1
ATOM 620 N N . LEU A 1 88 ? 18.197 26.362 -36.310 1.00 51.63 88 LEU A N 1
ATOM 621 C CA . LEU A 1 88 ? 17.863 26.235 -34.897 1.00 51.81 88 LEU A CA 1
ATOM 622 C C . LEU A 1 88 ? 16.950 25.039 -34.655 1.00 45.10 88 LEU A C 1
ATOM 623 O O . LEU A 1 88 ? 17.163 24.271 -33.710 1.00 36.44 88 LEU A O 1
ATOM 628 N N . THR A 1 89 ? 15.933 24.866 -35.506 1.00 43.77 89 THR A N 1
ATOM 629 C CA . THR A 1 89 ? 15.010 23.744 -35.365 1.00 43.21 89 THR A CA 1
ATOM 630 C C . THR A 1 89 ? 15.742 22.410 -35.452 1.00 39.06 89 THR A C 1
ATOM 631 O O . THR A 1 89 ? 15.469 21.493 -34.672 1.00 37.88 89 THR A O 1
ATOM 635 N N . ILE A 1 90 ? 16.664 22.279 -36.409 1.00 40.01 90 ILE A N 1
ATOM 636 C CA . ILE A 1 90 ? 17.463 21.060 -36.509 1.00 38.10 90 ILE A CA 1
ATOM 637 C C . ILE A 1 90 ? 18.297 20.864 -35.245 1.00 40.17 90 ILE A C 1
ATOM 638 O O . ILE A 1 90 ? 18.269 19.796 -34.621 1.00 34.62 90 ILE A O 1
ATOM 643 N N . LYS A 1 91 ? 19.036 21.899 -34.832 1.00 37.25 91 LYS A N 1
ATOM 644 C CA . LYS A 1 91 ? 19.882 21.761 -33.647 1.00 36.48 91 LYS A CA 1
ATOM 645 C C . LYS A 1 91 ? 19.063 21.392 -32.416 1.00 37.78 91 LYS A C 1
ATOM 646 O O . LYS A 1 91 ? 19.435 20.494 -31.649 1.00 35.58 91 LYS A O 1
ATOM 652 N N . ASN A 1 92 ? 17.943 22.082 -32.201 1.00 32.76 92 ASN A N 1
ATOM 653 C CA . ASN A 1 92 ? 17.182 21.829 -30.986 1.00 31.58 92 ASN A CA 1
ATOM 654 C C . ASN A 1 92 ? 16.401 20.522 -31.048 1.00 30.58 92 ASN A C 1
ATOM 655 O O . ASN A 1 92 ? 16.161 19.903 -30.005 1.00 31.30 92 ASN A O 1
ATOM 660 N N . ALA A 1 93 ? 16.005 20.075 -32.240 1.00 32.78 93 ALA A N 1
ATOM 661 C CA . ALA A 1 93 ? 15.309 18.794 -32.330 1.00 30.69 93 ALA A CA 1
ATOM 662 C C . ALA A 1 93 ? 16.181 17.653 -31.817 1.00 33.27 93 ALA A C 1
ATOM 663 O O . ALA A 1 93 ? 15.692 16.750 -31.127 1.00 32.36 93 ALA A O 1
ATOM 665 N N . LYS A 1 94 ? 17.471 17.662 -32.166 1.00 36.32 94 LYS A N 1
ATOM 666 C CA . LYS A 1 94 ? 18.390 16.655 -31.647 1.00 34.41 94 LYS A CA 1
ATOM 667 C C . LYS A 1 94 ? 18.465 16.725 -30.129 1.00 37.00 94 LYS A C 1
ATOM 668 O O . LYS A 1 94 ? 18.422 15.694 -29.443 1.00 33.98 94 LYS A O 1
ATOM 674 N N . ILE A 1 95 ? 18.561 17.941 -29.589 1.00 31.09 95 ILE A N 1
ATOM 675 C CA . ILE A 1 95 ? 18.617 18.120 -28.146 1.00 28.60 95 ILE A CA 1
ATOM 676 C C . ILE A 1 95 ? 17.352 17.568 -27.495 1.00 29.03 95 ILE A C 1
ATOM 677 O O . ILE A 1 95 ? 17.410 16.815 -26.517 1.00 29.65 95 ILE A O 1
ATOM 682 N N . ILE A 1 96 ? 16.192 17.916 -28.048 1.00 29.02 96 ILE A N 1
ATOM 683 C CA . ILE A 1 96 ? 14.919 17.542 -27.431 1.00 27.29 96 ILE A CA 1
ATOM 684 C C . ILE A 1 96 ? 14.677 16.033 -27.529 1.00 31.17 96 ILE A C 1
ATOM 685 O O . ILE A 1 96 ? 14.105 15.422 -26.615 1.00 29.15 96 ILE A O 1
ATOM 690 N N . LYS A 1 97 ? 15.091 15.408 -28.632 1.00 30.78 97 LYS A N 1
ATOM 691 C CA . LYS A 1 97 ? 14.977 13.952 -28.732 1.00 33.10 97 LYS A CA 1
ATOM 692 C C . LYS A 1 97 ? 15.726 13.269 -27.592 1.00 35.04 97 LYS A C 1
ATOM 693 O O . LYS A 1 97 ? 15.193 12.366 -26.938 1.00 32.58 97 LYS A O 1
ATOM 699 N N . GLY A 1 98 ? 16.977 13.677 -27.351 1.00 34.81 98 GLY A N 1
ATOM 700 C CA . GLY A 1 98 ? 17.754 13.055 -26.288 1.00 33.37 98 GLY A CA 1
ATOM 701 C C . GLY A 1 98 ? 17.144 13.284 -24.918 1.00 35.63 98 GLY A C 1
ATOM 702 O O . GLY A 1 98 ? 17.073 12.367 -24.096 1.00 32.82 98 GLY A O 1
ATOM 703 N N . ILE A 1 99 ? 16.700 14.513 -24.651 1.00 27.97 99 ILE A N 1
ATOM 704 C CA . ILE A 1 99 ? 16.031 14.802 -23.387 1.00 29.84 99 ILE A CA 1
ATOM 705 C C . ILE A 1 99 ? 14.772 13.960 -23.246 1.00 27.03 99 ILE A C 1
ATOM 706 O O . ILE A 1 99 ? 14.480 13.424 -22.172 1.00 29.58 99 ILE A O 1
ATOM 711 N N . SER A 1 100 ? 13.994 13.852 -24.320 1.00 24.09 100 SER A N 1
ATOM 712 C CA . SER A 1 100 ? 12.723 13.145 -24.241 1.00 26.99 100 SER A CA 1
ATOM 713 C C . SER A 1 100 ? 12.928 11.654 -23.988 1.00 29.87 100 SER A C 1
ATOM 714 O O . SER A 1 100 ? 12.149 11.037 -23.254 1.00 32.07 100 SER A O 1
ATOM 717 N N . GLU A 1 101 ? 13.962 11.050 -24.592 1.00 30.81 101 GLU A N 1
ATOM 718 C CA . GLU A 1 101 ? 14.247 9.644 -24.310 1.00 30.83 101 GLU A CA 1
ATOM 719 C C . GLU A 1 101 ? 14.583 9.429 -22.839 1.00 36.80 101 GLU A C 1
ATOM 720 O O . GLU A 1 101 ? 14.275 8.372 -22.274 1.00 31.12 101 GLU A O 1
ATOM 726 N N . ASN A 1 102 ? 15.215 10.412 -22.199 1.00 30.28 102 ASN A N 1
ATOM 727 C CA . ASN A 1 102 ? 15.550 10.235 -20.793 1.00 35.01 102 ASN A CA 1
ATOM 728 C C . ASN A 1 102 ? 14.330 10.455 -19.903 1.00 31.66 102 ASN A C 1
ATOM 729 O O . ASN A 1 102 ? 14.129 9.715 -18.935 1.00 34.70 102 ASN A O 1
ATOM 734 N N . ILE A 1 103 ? 13.479 11.433 -20.228 1.00 26.39 103 ILE A N 1
ATOM 735 C CA . ILE A 1 103 ? 12.257 11.610 -19.444 1.00 25.87 103 ILE A CA 1
ATOM 736 C C . ILE A 1 103 ? 11.385 10.360 -19.526 1.00 31.52 103 ILE A C 1
ATOM 737 O O . ILE A 1 103 ? 10.869 9.881 -18.509 1.00 31.01 103 ILE A O 1
ATOM 742 N N . LYS A 1 104 ? 11.220 9.800 -20.728 1.00 30.55 104 LYS A N 1
ATOM 743 C CA . LYS A 1 104 ? 10.444 8.571 -20.862 1.00 30.73 104 LYS A CA 1
ATOM 744 C C . LYS A 1 104 ? 10.999 7.479 -19.964 1.00 34.41 104 LYS A C 1
ATOM 745 O O . LYS A 1 104 ? 10.240 6.734 -19.325 1.00 31.23 104 LYS A O 1
ATOM 751 N N . LYS A 1 105 ? 12.326 7.380 -19.895 1.00 34.68 105 LYS A N 1
ATOM 752 C CA . LYS A 1 105 ? 12.968 6.318 -19.134 1.00 35.10 105 LYS A CA 1
ATOM 753 C C . LYS A 1 105 ? 12.783 6.519 -17.632 1.00 33.87 105 LYS A C 1
ATOM 754 O O . LYS A 1 105 ? 12.356 5.604 -16.921 1.00 35.33 105 LYS A O 1
ATOM 760 N N . TYR A 1 106 ? 13.084 7.721 -17.129 1.00 29.72 106 TYR A N 1
ATOM 761 C CA . TYR A 1 106 ? 13.178 7.942 -15.689 1.00 31.59 106 TYR A CA 1
ATOM 762 C C . TYR A 1 106 ? 11.930 8.544 -15.063 1.00 33.76 106 TYR A C 1
ATOM 763 O O . TYR A 1 106 ? 11.736 8.393 -13.851 1.00 34.42 106 TYR A O 1
ATOM 772 N N . ALA A 1 107 ? 11.079 9.198 -15.844 1.00 28.35 107 ALA A N 1
ATOM 773 C CA . ALA A 1 107 ? 9.860 9.825 -15.328 1.00 30.60 107 ALA A CA 1
ATOM 774 C C . ALA A 1 107 ? 8.682 9.486 -16.238 1.00 35.61 107 ALA A C 1
ATOM 775 O O . ALA A 1 107 ? 8.033 10.378 -16.794 1.00 35.83 107 ALA A O 1
ATOM 777 N N . PRO A 1 108 ? 8.365 8.192 -16.386 1.00 31.54 108 PRO A N 1
ATOM 778 C CA . PRO A 1 108 ? 7.330 7.781 -17.355 1.00 32.31 108 PRO A CA 1
ATOM 779 C C . PRO A 1 108 ? 5.957 8.351 -17.070 1.00 32.27 108 PRO A C 1
ATOM 780 O O . PRO A 1 108 ? 5.131 8.413 -17.987 1.00 35.09 108 PRO A O 1
ATOM 784 N N . ASN A 1 109 ? 5.670 8.740 -15.829 1.00 32.06 109 ASN A N 1
ATOM 785 C CA . ASN A 1 109 ? 4.333 9.173 -15.450 1.00 32.01 109 ASN A CA 1
ATOM 786 C C . ASN A 1 109 ? 4.239 10.676 -15.236 1.00 31.02 109 ASN A C 1
ATOM 787 O O . ASN A 1 109 ? 3.229 11.147 -14.704 1.00 28.82 109 ASN A O 1
ATOM 792 N N . THR A 1 110 ? 5.247 11.440 -15.651 1.00 30.12 110 THR A N 1
ATOM 793 C CA . THR A 1 110 ? 5.269 12.860 -15.334 1.00 25.87 110 THR A CA 1
ATOM 794 C C . THR A 1 110 ? 4.428 13.642 -16.341 1.00 31.35 110 THR A C 1
ATOM 795 O O . THR A 1 110 ? 3.856 13.095 -17.291 1.00 27.34 110 THR A O 1
ATOM 799 N N . LEU A 1 111 ? 4.352 14.944 -16.107 1.00 24.52 111 LEU A N 1
ATOM 800 C CA . LEU A 1 111 ? 3.770 15.916 -17.021 1.00 23.22 111 LEU A CA 1
ATOM 801 C C . LEU A 1 111 ? 4.901 16.818 -17.499 1.00 24.46 111 LEU A C 1
ATOM 802 O O . LEU A 1 111 ? 5.677 17.318 -16.676 1.00 26.84 111 LEU A O 1
ATOM 807 N N . ILE A 1 112 ? 4.998 17.023 -18.809 1.00 23.64 112 ILE A N 1
ATOM 808 C CA . ILE A 1 112 ? 6.096 17.785 -19.409 1.00 22.43 112 ILE A CA 1
ATOM 809 C C . ILE A 1 112 ? 5.561 19.108 -19.941 1.00 23.75 112 ILE A C 1
ATOM 810 O O . ILE A 1 112 ? 4.530 19.143 -20.626 1.00 28.40 112 ILE A O 1
ATOM 815 N N . ILE A 1 113 ? 6.255 20.197 -19.616 1.00 22.34 113 ILE A N 1
ATOM 816 C CA . ILE A 1 113 ? 6.029 21.502 -20.228 1.00 21.49 113 ILE A CA 1
ATOM 817 C C . ILE A 1 113 ? 7.303 21.869 -20.969 1.00 30.46 113 ILE A C 1
ATOM 818 O O . ILE A 1 113 ? 8.369 21.979 -20.349 1.00 23.98 113 ILE A O 1
ATOM 823 N N . ASN A 1 114 ? 7.197 22.059 -22.283 1.00 22.66 114 ASN A N 1
ATOM 824 C CA . ASN A 1 114 ? 8.341 22.431 -23.105 1.00 25.13 114 ASN A CA 1
ATOM 825 C C . ASN A 1 114 ? 8.359 23.929 -23.359 1.00 25.70 114 ASN A C 1
ATOM 826 O O . ASN A 1 114 ? 7.318 24.526 -23.651 1.00 25.67 114 ASN A O 1
ATOM 831 N N . ILE A 1 115 ? 9.555 24.524 -23.275 1.00 22.84 115 ILE A N 1
ATOM 832 C CA . ILE A 1 115 ? 9.786 25.943 -23.553 1.00 22.47 115 ILE A CA 1
ATOM 833 C C . ILE A 1 115 ? 10.739 26.094 -24.736 1.00 24.15 115 ILE A C 1
ATOM 834 O O . ILE A 1 115 ? 10.711 27.103 -25.445 1.00 27.93 115 ILE A O 1
ATOM 839 N N . THR A 1 116 ? 11.591 25.092 -24.956 1.00 21.47 116 THR A N 1
ATOM 840 C CA . THR A 1 116 ? 12.589 25.155 -26.025 1.00 25.77 116 THR A CA 1
ATOM 841 C C . THR A 1 116 ? 11.947 25.488 -27.369 1.00 28.20 116 THR A C 1
ATOM 842 O O . THR A 1 116 ? 10.908 24.931 -27.732 1.00 26.55 116 THR A O 1
ATOM 846 N N . ASN A 1 117 ? 12.602 26.393 -28.137 1.00 29.12 117 ASN A N 1
ATOM 847 C CA . ASN A 1 117 ? 12.081 26.878 -29.419 1.00 33.03 117 ASN A CA 1
ATOM 848 C C . ASN A 1 117 ? 12.549 26.027 -30.595 1.00 30.53 117 ASN A C 1
ATOM 849 O O . ASN A 1 117 ? 13.621 25.413 -30.540 1.00 34.28 117 ASN A O 1
ATOM 854 N N . PRO A 1 118 ? 11.758 25.993 -31.686 1.00 33.42 118 PRO A N 1
ATOM 855 C CA . PRO A 1 118 ? 10.434 26.627 -31.798 1.00 32.70 118 PRO A CA 1
ATOM 856 C C . PRO A 1 118 ? 9.395 25.848 -30.995 1.00 32.27 118 PRO A C 1
ATOM 857 O O . PRO A 1 118 ? 9.214 24.653 -31.235 1.00 30.17 118 PRO A O 1
ATOM 861 N N . VAL A 1 119 ? 8.690 26.531 -30.090 1.00 27.25 119 VAL A N 1
ATOM 862 C CA . VAL A 1 119 ? 8.028 25.839 -28.981 1.00 26.89 119 VAL A CA 1
ATOM 863 C C . VAL A 1 119 ? 6.980 24.845 -29.482 1.00 26.74 119 VAL A C 1
ATOM 864 O O . VAL A 1 119 ? 6.821 23.760 -28.910 1.00 27.24 119 VAL A O 1
ATOM 868 N N . ASP A 1 120 ? 6.249 25.186 -30.553 1.00 29.55 120 ASP A N 1
ATOM 869 C CA . ASP A 1 120 ? 5.190 24.290 -31.020 1.00 31.92 120 ASP A CA 1
ATOM 870 C C . ASP A 1 120 ? 5.771 23.032 -31.656 1.00 33.68 120 ASP A C 1
ATOM 871 O O . ASP A 1 120 ? 5.286 21.921 -31.410 1.00 28.44 120 ASP A O 1
ATOM 876 N N . VAL A 1 121 ? 6.802 23.199 -32.487 1.00 26.97 121 VAL A N 1
ATOM 877 C CA . VAL A 1 121 ? 7.469 22.067 -33.120 1.00 27.66 121 VAL A CA 1
ATOM 878 C C . VAL A 1 121 ? 8.113 21.167 -32.072 1.00 30.44 121 VAL A C 1
ATOM 879 O O . VAL A 1 121 ? 7.983 19.938 -32.116 1.00 31.67 121 VAL A O 1
ATOM 883 N N . MET A 1 122 ? 8.856 21.763 -31.138 1.00 26.68 122 MET A N 1
ATOM 884 C CA . MET A 1 122 ? 9.556 20.964 -30.137 1.00 25.43 122 MET A CA 1
ATOM 885 C C . MET A 1 122 ? 8.585 20.229 -29.215 1.00 28.61 122 MET A C 1
ATOM 886 O O . MET A 1 122 ? 8.880 19.111 -28.771 1.00 29.22 122 MET A O 1
ATOM 891 N N . SER A 1 123 ? 7.432 20.836 -28.912 1.00 27.28 123 SER A N 1
ATOM 892 C CA . SER A 1 123 ? 6.425 20.153 -28.101 1.00 24.26 123 SER A CA 1
ATOM 893 C C . SER A 1 123 ? 5.937 18.881 -28.779 1.00 27.64 123 SER A C 1
ATOM 894 O O . SER A 1 123 ? 5.744 17.853 -28.123 1.00 27.43 123 SER A O 1
ATOM 897 N N . TYR A 1 124 ? 5.723 18.935 -30.092 1.00 28.33 124 TYR A N 1
ATOM 898 C CA . TYR A 1 124 ? 5.345 17.734 -30.827 1.00 27.57 124 TYR A CA 1
ATOM 899 C C . TYR A 1 124 ? 6.454 16.687 -30.769 1.00 30.36 124 TYR A C 1
ATOM 900 O O . TYR A 1 124 ? 6.182 15.487 -30.614 1.00 29.18 124 TYR A O 1
ATOM 909 N N . VAL A 1 125 ? 7.712 17.119 -30.905 1.00 30.68 125 VAL A N 1
ATOM 910 C CA . VAL A 1 125 ? 8.823 16.174 -30.816 1.00 32.68 125 VAL A CA 1
ATOM 911 C C . VAL A 1 125 ? 8.790 15.463 -29.469 1.00 30.98 125 VAL A C 1
ATOM 912 O O . VAL A 1 125 ? 8.927 14.235 -29.389 1.00 33.97 125 VAL A O 1
ATOM 916 N N . VAL A 1 126 ? 8.588 16.226 -28.390 1.00 27.09 126 VAL A N 1
ATOM 917 C CA . VAL A 1 126 ? 8.507 15.635 -27.053 1.00 29.45 126 VAL A CA 1
ATOM 918 C C . VAL A 1 126 ? 7.399 14.595 -27.003 1.00 27.33 126 VAL A C 1
ATOM 919 O O . VAL A 1 126 ? 7.601 13.462 -26.550 1.00 29.18 126 VAL A O 1
ATOM 923 N N . TRP A 1 127 ? 6.210 14.965 -27.481 1.00 26.43 127 TRP A N 1
ATOM 924 C CA . TRP A 1 127 ? 5.084 14.038 -27.467 1.00 29.20 127 TRP A CA 1
ATOM 925 C C . TRP A 1 127 ? 5.416 12.750 -28.221 1.00 33.82 127 TRP A C 1
ATOM 926 O O . TRP A 1 127 ? 5.173 11.647 -27.722 1.00 31.02 127 TRP A O 1
ATOM 937 N N . LYS A 1 128 ? 5.971 12.871 -29.427 1.00 33.66 128 LYS A N 1
ATOM 938 C CA . LYS A 1 128 ? 6.220 11.683 -30.241 1.00 35.99 128 LYS A CA 1
ATOM 939 C C . LYS A 1 128 ? 7.325 10.814 -29.649 1.00 35.78 128 LYS A C 1
ATOM 940 O O . LYS A 1 128 ? 7.203 9.583 -29.616 1.00 35.27 128 LYS A O 1
ATOM 946 N N . VAL A 1 129 ? 8.419 11.428 -29.192 1.00 29.26 129 VAL A N 1
ATOM 947 C CA . VAL A 1 129 ? 9.553 10.644 -28.710 1.00 36.93 129 VAL A CA 1
ATOM 948 C C . VAL A 1 129 ? 9.231 9.987 -27.374 1.00 36.20 129 VAL A C 1
ATOM 949 O O . VAL A 1 129 ? 9.571 8.820 -27.151 1.00 33.62 129 VAL A O 1
ATOM 953 N N . THR A 1 130 ? 8.573 10.715 -26.460 1.00 31.37 130 THR A N 1
ATOM 954 C CA . THR A 1 130 ? 8.250 10.122 -25.163 1.00 31.11 130 THR A CA 1
ATOM 955 C C . THR A 1 130 ? 7.203 9.021 -25.284 1.00 32.09 130 THR A C 1
ATOM 956 O O . THR A 1 130 ? 7.181 8.099 -24.463 1.00 33.30 130 THR A O 1
ATOM 960 N N . GLY A 1 131 ? 6.311 9.112 -26.266 1.00 32.38 131 GLY A N 1
ATOM 961 C CA . GLY A 1 131 ? 5.164 8.220 -26.302 1.00 36.36 131 GLY A CA 1
ATOM 962 C C . GLY A 1 131 ? 4.078 8.523 -25.283 1.00 33.31 131 GLY A C 1
ATOM 963 O O . GLY A 1 131 ? 3.150 7.718 -25.136 1.00 32.01 131 GLY A O 1
ATOM 964 N N . PHE A 1 132 ? 4.159 9.658 -24.584 1.00 30.89 132 PHE A N 1
ATOM 965 C CA . PHE A 1 132 ? 3.165 10.034 -23.579 1.00 34.76 132 PHE A CA 1
ATOM 966 C C . PHE A 1 132 ? 1.805 10.309 -24.220 1.00 37.47 132 PHE A C 1
ATOM 967 O O . PHE A 1 132 ? 1.689 10.535 -25.425 1.00 34.57 132 PHE A O 1
ATOM 975 N N . GLU A 1 133 ? 0.763 10.303 -23.389 1.00 34.07 133 GLU A N 1
ATOM 976 C CA . GLU A 1 133 ? -0.514 10.850 -23.820 1.00 37.85 133 GLU A CA 1
ATOM 977 C C . GLU A 1 133 ? -0.377 12.356 -24.030 1.00 32.85 133 GLU A C 1
ATOM 978 O O . GLU A 1 133 ? 0.341 13.041 -23.294 1.00 27.76 133 GLU A O 1
ATOM 984 N N . SER A 1 134 ? -1.055 12.871 -25.060 1.00 33.32 134 SER A N 1
ATOM 985 C CA . SER A 1 134 ? -0.885 14.278 -25.418 1.00 32.96 134 SER A CA 1
ATOM 986 C C . SER A 1 134 ? -1.310 15.215 -24.288 1.00 29.01 134 SER A C 1
ATOM 987 O O . SER A 1 134 ? -0.752 16.313 -24.145 1.00 27.61 134 SER A O 1
ATOM 990 N N . ASN A 1 135 ? -2.284 14.804 -23.470 1.00 30.09 135 ASN A N 1
ATOM 991 C CA . ASN A 1 135 ? -2.695 15.653 -22.355 1.00 34.61 135 ASN A CA 1
ATOM 992 C C . ASN A 1 135 ? -1.578 15.872 -21.334 1.00 30.84 135 ASN A C 1
ATOM 993 O O . ASN A 1 135 ? -1.677 16.803 -20.522 1.00 32.25 135 ASN A O 1
ATOM 998 N N . ARG A 1 136 ? -0.528 15.045 -21.353 1.00 27.55 136 ARG A N 1
ATOM 999 C CA . ARG A 1 136 ? 0.597 15.152 -20.422 1.00 25.18 136 ARG A CA 1
ATOM 1000 C C . ARG A 1 136 ? 1.807 15.852 -21.021 1.00 28.66 136 ARG A C 1
ATOM 1001 O O . ARG A 1 136 ? 2.852 15.923 -20.368 1.00 29.32 136 ARG A O 1
ATOM 1009 N N . VAL A 1 137 ? 1.693 16.374 -22.238 1.00 24.74 137 VAL A N 1
ATOM 1010 C CA . VAL A 1 137 ? 2.779 17.089 -22.901 1.00 21.98 137 VAL A CA 1
ATOM 1011 C C . VAL A 1 137 ? 2.200 18.387 -23.437 1.00 24.08 137 VAL A C 1
ATOM 1012 O O . VAL A 1 137 ? 1.302 18.362 -24.288 1.00 26.23 137 VAL A O 1
ATOM 1016 N N . ILE A 1 138 ? 2.690 19.520 -22.937 1.00 23.05 138 ILE A N 1
ATOM 1017 C CA . ILE A 1 138 ? 2.269 20.814 -23.459 1.00 23.72 138 ILE A CA 1
ATOM 1018 C C . ILE A 1 138 ? 3.492 21.704 -23.627 1.00 29.92 138 ILE A C 1
ATOM 1019 O O . ILE A 1 138 ? 4.534 21.490 -23.010 1.00 29.92 138 ILE A O 1
ATOM 1024 N N . GLY A 1 139 ? 3.353 22.709 -24.494 1.00 26.32 139 GLY A N 1
ATOM 1025 C CA . GLY A 1 139 ? 4.325 23.772 -24.617 1.00 26.14 139 GLY A CA 1
ATOM 1026 C C . GLY A 1 139 ? 3.724 25.083 -24.132 1.00 24.81 139 GLY A C 1
ATOM 1027 O O . GLY A 1 139 ? 2.515 25.216 -23.950 1.00 26.88 139 GLY A O 1
ATOM 1028 N N . THR A 1 140 ? 4.595 26.069 -23.926 1.00 25.37 140 THR A N 1
ATOM 1029 C CA . THR A 1 140 ? 4.088 27.333 -23.412 1.00 22.32 140 THR A CA 1
ATOM 1030 C C . THR A 1 140 ? 3.381 28.164 -24.469 1.00 26.31 140 THR A C 1
ATOM 1031 O O . THR A 1 140 ? 2.757 29.166 -24.113 1.00 24.90 140 THR A O 1
ATOM 1035 N N . GLY A 1 141 ? 3.477 27.787 -25.743 1.00 25.44 141 GLY A N 1
ATOM 1036 C CA . GLY A 1 141 ? 2.627 28.385 -26.765 1.00 24.56 141 GLY A CA 1
ATOM 1037 C C . GLY A 1 141 ? 2.587 29.909 -26.736 1.00 26.05 141 GLY A C 1
ATOM 1038 O O . GLY A 1 141 ? 3.622 30.586 -26.718 1.00 28.55 141 GLY A O 1
ATOM 1039 N N . THR A 1 142 ? 1.369 30.460 -26.749 1.00 24.93 142 THR A N 1
ATOM 1040 C CA . THR A 1 142 ? 1.135 31.901 -26.751 1.00 25.45 142 THR A CA 1
ATOM 1041 C C . THR A 1 142 ? 0.700 32.434 -25.387 1.00 29.60 142 THR A C 1
ATOM 1042 O O . THR A 1 142 ? 0.078 33.500 -25.314 1.00 27.12 142 THR A O 1
ATOM 1046 N N . ILE A 1 143 ? 1.026 31.731 -24.304 1.00 23.85 143 ILE A N 1
ATOM 1047 C CA . ILE A 1 143 ? 0.491 32.096 -22.993 1.00 25.07 143 ILE A CA 1
ATOM 1048 C C . ILE A 1 143 ? 0.918 33.510 -22.614 1.00 25.67 143 ILE A C 1
ATOM 1049 O O . ILE A 1 143 ? 0.094 34.332 -22.194 1.00 23.73 143 ILE A O 1
ATOM 1054 N N . LEU A 1 144 ? 2.209 33.818 -22.766 1.00 21.12 144 LEU A N 1
ATOM 1055 C CA . LEU A 1 144 ? 2.696 35.155 -22.413 1.00 25.08 144 LEU A CA 1
ATOM 1056 C C . LEU A 1 144 ? 2.024 36.237 -23.252 1.00 27.91 144 LEU A C 1
ATOM 1057 O O . LEU A 1 144 ? 1.564 37.259 -22.724 1.00 24.94 144 LEU A O 1
ATOM 1062 N N . ASP A 1 145 ? 1.969 36.042 -24.567 1.00 25.54 145 ASP A N 1
ATOM 1063 C CA . ASP A 1 145 ? 1.418 37.091 -25.424 1.00 29.25 145 ASP A CA 1
ATOM 1064 C C . ASP A 1 145 ? -0.078 37.289 -25.185 1.00 23.47 145 ASP A C 1
ATOM 1065 O O . ASP A 1 145 ? -0.563 38.428 -25.200 1.00 29.19 145 ASP A O 1
ATOM 1070 N N . THR A 1 146 ? -0.826 36.206 -24.955 1.00 22.31 146 THR A N 1
ATOM 1071 C CA . THR A 1 146 ? -2.242 36.356 -24.617 1.00 22.32 146 THR A CA 1
ATOM 1072 C C . THR A 1 146 ? -2.407 37.157 -23.331 1.00 28.69 146 THR A C 1
ATOM 1073 O O . THR A 1 146 ? -3.234 38.072 -23.253 1.00 24.39 146 THR A O 1
ATOM 1077 N N . ALA A 1 147 ? -1.606 36.839 -22.312 1.00 23.02 147 ALA A N 1
ATOM 1078 C CA . ALA A 1 147 ? -1.688 37.577 -21.056 1.00 28.53 147 ALA A CA 1
ATOM 1079 C C . ALA A 1 147 ? -1.347 39.052 -21.249 1.00 27.46 147 ALA A C 1
ATOM 1080 O O . ALA A 1 147 ? -2.011 39.926 -20.677 1.00 24.74 147 ALA A O 1
ATOM 1082 N N . ARG A 1 148 ? -0.309 39.349 -22.040 1.00 21.13 148 ARG A N 1
ATOM 1083 C CA . ARG A 1 148 ? 0.074 40.742 -22.290 1.00 23.74 148 ARG A CA 1
ATOM 1084 C C . ARG A 1 148 ? -1.004 41.493 -23.049 1.00 27.40 148 ARG A C 1
ATOM 1085 O O . ARG A 1 148 ? -1.300 42.657 -22.741 1.00 27.89 148 ARG A O 1
ATOM 1093 N N . LEU A 1 149 ? -1.579 40.862 -24.071 1.00 26.78 149 LEU A N 1
ATOM 1094 C CA . LEU A 1 149 ? -2.644 41.517 -24.813 1.00 26.83 149 LEU A CA 1
ATOM 1095 C C . LEU A 1 149 ? -3.805 41.889 -23.892 1.00 30.72 149 LEU A C 1
ATOM 1096 O O . LEU A 1 149 ? -4.375 42.986 -24.002 1.00 26.04 149 LEU A O 1
ATOM 1101 N N . ARG A 1 150 ? -4.168 40.993 -22.971 1.00 26.86 150 ARG A N 1
ATOM 1102 C CA . ARG A 1 150 ? -5.277 41.295 -22.066 1.00 32.05 150 ARG A CA 1
ATOM 1103 C C . ARG A 1 150 ? -4.931 42.439 -21.125 1.00 29.66 150 ARG A C 1
ATOM 1104 O O . ARG A 1 150 ? -5.781 43.293 -20.844 1.00 27.52 150 ARG A O 1
ATOM 1112 N N . ALA A 1 151 ? -3.697 42.455 -20.608 1.00 26.74 151 ALA A N 1
ATOM 1113 C CA . ALA A 1 151 ? -3.264 43.544 -19.736 1.00 26.44 151 ALA A CA 1
ATOM 1114 C C . ALA A 1 151 ? -3.323 44.885 -20.457 1.00 28.95 151 ALA A C 1
ATOM 1115 O O . ALA A 1 151 ? -3.763 45.890 -19.890 1.00 27.63 151 ALA A O 1
ATOM 1117 N N . LEU A 1 152 ? -2.886 44.921 -21.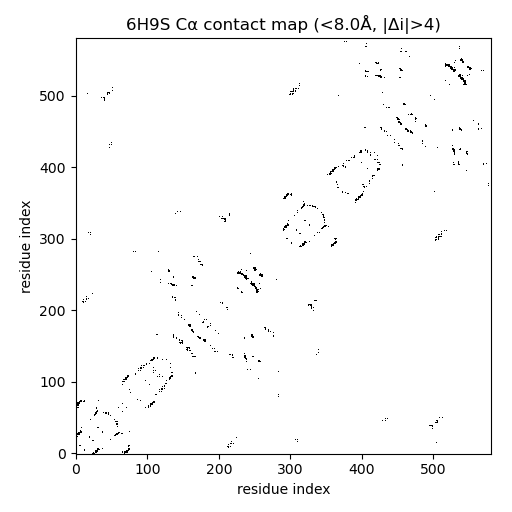712 1.00 26.12 152 LEU A N 1
ATOM 1118 C CA . LEU A 1 152 ? -2.827 46.190 -22.434 1.00 33.47 152 LEU A CA 1
ATOM 1119 C C . LEU A 1 152 ? -4.218 46.650 -22.854 1.00 33.08 152 LEU A C 1
ATOM 1120 O O . LEU A 1 152 ? -4.534 47.847 -22.788 1.00 28.88 152 LEU A O 1
ATOM 1125 N N . ILE A 1 153 ? -5.078 45.717 -23.260 1.00 27.12 153 ILE A N 1
ATOM 1126 C CA . ILE A 1 153 ? -6.468 46.080 -23.533 1.00 30.44 153 ILE A CA 1
ATOM 1127 C C . ILE A 1 153 ? -7.144 46.580 -22.265 1.00 32.93 153 ILE A C 1
ATOM 1128 O O . ILE A 1 153 ? -7.837 47.608 -22.273 1.00 32.66 153 ILE A O 1
ATOM 1133 N N . GLY A 1 154 ? -6.968 45.850 -21.160 1.00 27.97 154 GLY A N 1
ATOM 1134 C CA . GLY A 1 154 ? -7.521 46.295 -19.891 1.00 31.52 154 GLY A CA 1
ATOM 1135 C C . GLY A 1 154 ? -7.087 47.704 -19.547 1.00 34.02 154 GLY A C 1
ATOM 1136 O O . GLY A 1 154 ? -7.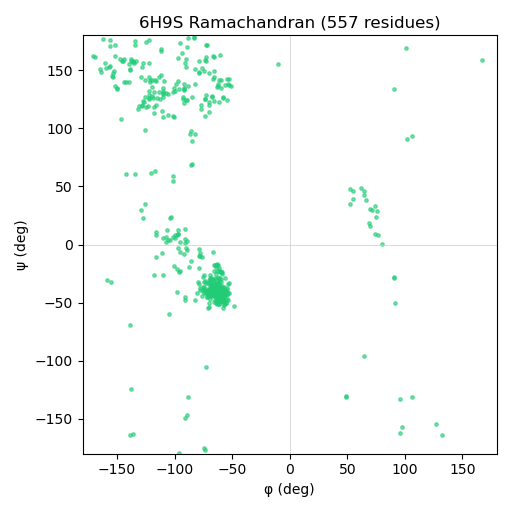908 48.558 -19.210 1.00 29.86 154 GLY A O 1
ATOM 1137 N N . LYS A 1 155 ? -5.787 47.978 -19.669 1.00 28.37 155 LYS A N 1
ATOM 1138 C CA . LYS A 1 155 ? -5.285 49.320 -19.384 1.00 34.80 155 LYS A CA 1
ATOM 1139 C C . LYS A 1 155 ? -5.944 50.351 -20.289 1.00 37.94 155 LYS A C 1
ATOM 1140 O O . LYS A 1 155 ? -6.404 51.402 -19.827 1.00 39.21 155 LYS A O 1
ATOM 1146 N N . ASN A 1 156 ? -6.006 50.061 -21.590 1.00 34.41 156 ASN A N 1
ATOM 1147 C CA . ASN A 1 156 ? -6.502 51.051 -22.536 1.00 36.14 156 ASN A CA 1
ATOM 1148 C C . ASN A 1 156 ? -7.992 51.298 -22.370 1.00 39.17 156 ASN A C 1
ATOM 1149 O O . ASN A 1 156 ? -8.471 52.392 -22.681 1.00 41.02 156 ASN A O 1
ATOM 1154 N N . CYS A 1 157 ? -8.741 50.303 -21.906 1.00 34.35 157 CYS A N 1
ATOM 1155 C CA . CYS A 1 157 ? -10.185 50.424 -21.764 1.00 43.48 157 CYS A CA 1
ATOM 1156 C C . CYS A 1 157 ? -10.637 50.580 -20.318 1.00 40.78 157 CYS A C 1
ATOM 1157 O O . CYS A 1 157 ? -11.844 50.636 -20.067 1.00 43.49 157 CYS A O 1
ATOM 1160 N N . GLY A 1 158 ? -9.708 50.675 -19.368 1.00 36.88 158 GLY A N 1
ATOM 1161 C CA . GLY A 1 158 ? -10.069 50.985 -17.996 1.00 41.49 158 GLY A CA 1
ATOM 1162 C C . GLY A 1 158 ? -10.691 49.850 -17.208 1.00 37.11 158 GLY A C 1
ATOM 1163 O O . GLY A 1 158 ? -11.478 50.103 -16.287 1.00 37.76 158 GLY A O 1
ATOM 1164 N N . VAL A 1 159 ? -10.353 48.602 -17.529 1.00 30.89 159 VAL A N 1
ATOM 1165 C CA . VAL A 1 159 ? -10.983 47.445 -16.904 1.00 33.00 159 VAL A CA 1
ATOM 1166 C C . VAL A 1 159 ? -9.909 46.429 -16.532 1.00 32.34 159 VAL A C 1
ATOM 1167 O O . VAL A 1 159 ? -8.810 46.414 -17.090 1.00 28.89 159 VAL A O 1
ATOM 1171 N N . SER A 1 160 ? -10.231 45.592 -15.551 1.00 28.32 160 SER A N 1
ATOM 1172 C CA . SER A 1 160 ? -9.308 44.537 -15.147 1.00 25.56 160 SER A CA 1
ATOM 1173 C C . SER A 1 160 ? -9.045 43.577 -16.307 1.00 29.20 160 SER A C 1
ATOM 1174 O O . SER A 1 160 ? -9.967 43.244 -17.064 1.00 30.05 160 SER A O 1
ATOM 1177 N N . PRO A 1 161 ? -7.807 43.095 -16.462 1.00 27.61 161 PRO A N 1
ATOM 1178 C CA . PRO A 1 161 ? -7.543 42.042 -17.461 1.00 28.31 161 PRO A CA 1
ATOM 1179 C C . PRO A 1 161 ? -8.357 40.777 -17.234 1.00 32.24 161 PRO A C 1
ATOM 1180 O O . PRO A 1 161 ? -8.607 40.029 -18.189 1.00 30.02 161 PRO A O 1
ATOM 1184 N N . MET A 1 162 ? -8.776 40.507 -15.994 1.00 29.35 162 MET A N 1
ATOM 1185 C CA . MET A 1 162 ? -9.636 39.349 -15.739 1.00 31.76 162 MET A CA 1
ATOM 1186 C C . MET A 1 162 ? -10.909 39.388 -16.577 1.00 34.99 162 MET A C 1
ATOM 1187 O O . MET A 1 162 ? -11.483 38.338 -16.888 1.00 35.05 162 MET A O 1
ATOM 1192 N N . SER A 1 163 ? -11.381 40.581 -16.931 1.00 33.81 163 SER A N 1
ATOM 1193 C CA . SER A 1 163 ? -12.614 40.721 -17.692 1.00 33.94 163 SER A CA 1
ATOM 1194 C C . SER A 1 163 ? -12.377 40.838 -19.189 1.00 33.18 163 SER A C 1
ATOM 1195 O O . SER A 1 163 ? -13.338 41.005 -19.943 1.00 33.47 163 SER A O 1
ATOM 1198 N N . VAL A 1 164 ? -11.132 40.754 -19.641 1.00 27.54 164 VAL A N 1
ATOM 1199 C CA . VAL A 1 164 ? -10.814 40.841 -21.057 1.00 28.76 164 VAL A CA 1
ATOM 1200 C C . VAL A 1 164 ? -10.649 39.420 -21.574 1.00 35.43 164 VAL A C 1
ATOM 1201 O O . VAL A 1 164 ? -9.674 38.738 -21.244 1.00 37.28 164 VAL A O 1
ATOM 1205 N N A HIS A 1 165 ? -11.641 38.955 -22.329 0.41 30.66 165 HIS A N 1
ATOM 1206 N N B HIS A 1 165 ? -11.546 38.975 -22.445 0.59 30.01 165 HIS A N 1
ATOM 1207 C CA A HIS A 1 165 ? -11.549 37.675 -23.012 0.41 34.07 165 HIS A CA 1
ATOM 1208 C CA B HIS A 1 165 ? -11.515 37.600 -22.942 0.59 33.97 165 HIS A CA 1
ATOM 1209 C C A HIS A 1 165 ? -11.033 37.923 -24.420 0.41 32.95 165 HIS A C 1
ATOM 1210 C C B HIS A 1 165 ? -11.101 37.608 -24.416 0.59 32.99 165 HIS A C 1
ATOM 1211 O O A HIS A 1 165 ? -11.752 38.450 -25.277 0.41 35.61 165 HIS A O 1
ATOM 1212 O O B HIS A 1 165 ? -11.940 37.661 -25.317 0.59 36.42 165 HIS A O 1
ATOM 1225 N N . ALA A 1 166 ? -9.787 37.548 -24.655 1.00 28.41 166 ALA A N 1
ATOM 1226 C CA . ALA A 1 166 ? -9.226 37.574 -25.994 1.00 30.04 166 ALA A CA 1
ATOM 1227 C C . ALA A 1 166 ? -8.118 36.539 -26.037 1.00 36.31 166 ALA A C 1
ATOM 1228 O O . ALA A 1 166 ? -7.377 36.381 -25.060 1.00 38.31 166 ALA A O 1
ATOM 1230 N N . TYR A 1 167 ? -8.022 35.826 -27.156 1.00 26.43 167 TYR A N 1
ATOM 1231 C CA . TYR A 1 167 ? -7.031 34.771 -27.328 1.00 29.24 167 TYR A CA 1
ATOM 1232 C C . TYR A 1 167 ? -6.068 35.127 -28.449 1.00 28.93 167 TYR A C 1
ATOM 1233 O O . TYR A 1 167 ? -6.477 35.658 -29.484 1.00 32.23 167 TYR A O 1
ATOM 1242 N N . ILE A 1 168 ? -4.791 34.819 -28.241 1.00 28.70 168 ILE A N 1
ATOM 1243 C CA . ILE A 1 168 ? -3.807 34.729 -29.312 1.00 26.95 168 ILE A CA 1
ATOM 1244 C C . ILE A 1 168 ? -3.530 33.247 -29.539 1.00 30.47 168 ILE A C 1
ATOM 1245 O O . ILE A 1 168 ? -3.286 32.507 -28.580 1.00 26.63 168 ILE A O 1
ATOM 1250 N N . ILE A 1 169 ? -3.599 32.808 -30.800 1.00 26.71 169 ILE A N 1
ATOM 1251 C CA . ILE A 1 169 ? -3.516 31.393 -31.147 1.00 32.15 169 ILE A CA 1
ATOM 1252 C C . ILE A 1 169 ? -2.562 31.233 -32.324 1.00 30.67 169 ILE A C 1
ATOM 1253 O O . ILE A 1 169 ? -2.114 32.208 -32.928 1.00 34.24 169 ILE A O 1
ATOM 1258 N N . GLY A 1 170 ? -2.254 29.984 -32.648 1.00 31.22 170 GLY A N 1
ATOM 1259 C CA . GLY A 1 170 ? -1.399 29.673 -33.775 1.00 32.26 170 GLY A CA 1
ATOM 1260 C C . GLY A 1 170 ? 0.045 29.434 -33.372 1.00 33.93 170 GLY A C 1
ATOM 1261 O O . GLY A 1 170 ? 0.370 29.090 -32.231 1.00 30.19 170 GLY A O 1
ATOM 1262 N N . GLU A 1 171 ? 0.932 29.622 -34.347 1.00 36.16 171 GLU A N 1
ATOM 1263 C CA . GLU A 1 171 ? 2.358 29.411 -34.135 1.00 39.41 171 GLU A CA 1
ATOM 1264 C C . GLU A 1 171 ? 2.945 30.594 -33.372 1.00 37.27 171 GLU A C 1
ATOM 1265 O O . GLU A 1 171 ? 2.898 31.729 -33.856 1.00 33.76 171 GLU A O 1
ATOM 1271 N N . HIS A 1 172 ? 3.513 30.328 -32.198 1.00 32.79 172 HIS A N 1
ATOM 1272 C CA . HIS A 1 172 ? 4.128 31.374 -31.390 1.00 34.44 172 HIS A CA 1
ATOM 1273 C C . HIS A 1 172 ? 5.169 32.129 -32.203 1.00 35.38 172 HIS A C 1
ATOM 1274 O O . HIS A 1 172 ? 6.100 31.529 -32.748 1.00 37.20 172 HIS A O 1
ATOM 1281 N N . GLY A 1 173 ? 5.009 33.449 -32.284 1.00 38.69 173 GLY A N 1
ATOM 1282 C CA . GLY A 1 173 ? 5.920 34.277 -33.041 1.00 41.37 173 GLY A CA 1
ATOM 1283 C C . GLY A 1 173 ? 5.156 35.222 -33.934 1.00 41.40 173 GLY A C 1
ATOM 1284 O O . GLY A 1 173 ? 3.950 35.434 -33.762 1.00 39.32 173 GLY A O 1
ATOM 1285 N N . ASP A 1 174 ? 5.865 35.785 -34.913 1.00 49.54 174 ASP A N 1
ATOM 1286 C CA . ASP A 1 174 ? 5.297 36.857 -35.719 1.00 59.46 174 ASP A CA 1
ATOM 1287 C C . ASP A 1 174 ? 4.136 36.409 -36.600 1.00 59.53 174 ASP A C 1
ATOM 1288 O O . ASP A 1 174 ? 3.505 37.264 -37.231 1.00 63.93 174 ASP A O 1
ATOM 1293 N N . SER A 1 175 ? 3.827 35.116 -36.666 1.00 55.96 175 SER A N 1
ATOM 1294 C CA . SER A 1 175 ? 2.672 34.664 -37.431 1.00 54.34 175 SER A CA 1
ATOM 1295 C C . SER A 1 175 ? 1.512 34.203 -36.555 1.00 44.43 175 SER A C 1
ATOM 1296 O O . SER A 1 175 ? 0.488 33.771 -37.091 1.00 42.26 175 SER A O 1
ATOM 1299 N N . GLU A 1 176 ? 1.629 34.283 -35.229 1.00 37.52 176 GLU A N 1
ATOM 1300 C CA . GLU A 1 176 ? 0.456 34.075 -34.390 1.00 36.40 176 GLU A CA 1
ATOM 1301 C C . GLU A 1 176 ? -0.610 35.117 -34.724 1.00 36.60 176 GLU A C 1
ATOM 1302 O O . GLU A 1 176 ? -0.333 36.139 -35.357 1.00 36.72 176 GLU A O 1
ATOM 1308 N N . LEU A 1 177 ? -1.848 34.850 -34.293 1.00 33.19 177 LEU A N 1
ATOM 1309 C CA . LEU A 1 177 ? -2.980 35.702 -34.631 1.00 37.35 177 LEU A CA 1
ATOM 1310 C C . LEU A 1 177 ? -3.895 35.881 -33.428 1.00 36.42 177 LEU A C 1
ATOM 1311 O O . LEU A 1 177 ? -4.021 34.989 -32.581 1.00 33.77 177 LEU A O 1
ATOM 1316 N N . ALA A 1 178 ? -4.556 37.039 -33.384 1.00 33.15 178 ALA A N 1
ATOM 1317 C CA . ALA A 1 178 ? -5.551 37.340 -32.365 1.00 32.96 178 ALA A CA 1
ATOM 1318 C C . ALA A 1 178 ? -6.929 36.931 -32.868 1.00 35.44 178 ALA A C 1
ATOM 1319 O O . ALA A 1 178 ? -7.297 37.240 -34.006 1.00 32.01 178 ALA A O 1
ATOM 1321 N N . ALA A 1 179 ? -7.694 36.241 -32.022 1.00 33.48 179 ALA A N 1
ATOM 1322 C CA . ALA A 1 179 ? -9.048 35.831 -32.396 1.00 37.04 179 ALA A CA 1
ATOM 1323 C C . ALA A 1 179 ? -10.034 36.962 -32.089 1.00 38.13 179 ALA A C 1
ATOM 1324 O O . ALA A 1 179 ? -10.889 36.871 -31.207 1.00 40.23 179 ALA A O 1
ATOM 1326 N N . TRP A 1 180 ? -9.904 38.049 -32.857 1.00 40.00 180 TRP A N 1
ATOM 1327 C CA . TRP A 1 180 ? -10.652 39.275 -32.559 1.00 36.77 180 TRP A CA 1
ATOM 1328 C C . TRP A 1 180 ? -12.159 39.067 -32.630 1.00 36.33 180 TRP A C 1
ATOM 1329 O O . TRP A 1 180 ? -12.914 39.690 -31.869 1.00 38.95 180 TRP A O 1
ATOM 1340 N N . SER A 1 181 ? -12.627 38.240 -33.566 1.00 35.90 181 SER A N 1
ATOM 1341 C CA . SER A 1 181 ? -14.058 38.221 -33.846 1.00 42.26 181 SER A CA 1
ATOM 1342 C C . SER A 1 181 ? -14.862 37.758 -32.640 1.00 48.50 181 SER A C 1
ATOM 1343 O O . SER A 1 181 ? -16.013 38.177 -32.462 1.00 46.30 181 SER A O 1
ATOM 1346 N N . SER A 1 182 ? -14.272 36.924 -31.785 1.00 44.76 182 SER A N 1
ATOM 1347 C CA . SER A 1 182 ? -14.957 36.434 -30.595 1.00 43.52 182 SER A CA 1
ATOM 1348 C C . SER A 1 182 ? -14.426 37.056 -29.310 1.00 42.81 182 SER A C 1
ATOM 1349 O O . SER A 1 182 ? -14.830 36.637 -28.222 1.00 45.41 182 SER A O 1
ATOM 1352 N N . ALA A 1 183 ? -13.525 38.031 -29.400 1.00 36.68 183 ALA A N 1
ATOM 1353 C CA . ALA A 1 183 ? -13.040 38.681 -28.193 1.00 34.23 183 ALA A CA 1
ATOM 1354 C C . ALA A 1 183 ? -14.167 39.444 -27.514 1.00 38.21 183 ALA A C 1
ATOM 1355 O O . ALA A 1 183 ? -15.078 39.962 -28.163 1.00 40.14 183 ALA A O 1
ATOM 1357 N N . MET A 1 184 ? -14.090 39.540 -26.191 1.00 35.51 184 MET A N 1
ATOM 1358 C CA . MET A 1 184 ? -15.130 40.263 -25.473 1.00 37.17 184 MET A CA 1
ATOM 1359 C C . MET A 1 184 ? -14.565 40.841 -24.190 1.00 39.49 184 MET A C 1
ATOM 1360 O O . MET A 1 184 ? -13.513 40.417 -23.707 1.00 35.63 184 MET A O 1
ATOM 1365 N N . ILE A 1 185 ? -15.295 41.811 -23.637 1.00 39.33 185 ILE A N 1
ATOM 1366 C CA . ILE A 1 185 ? -14.986 42.412 -22.345 1.00 36.36 185 ILE A CA 1
ATOM 1367 C C . ILE A 1 185 ? -16.249 42.350 -21.502 1.00 34.71 185 ILE A C 1
ATOM 1368 O O . ILE A 1 185 ? -17.282 42.902 -21.889 1.00 37.04 185 ILE A O 1
ATOM 1373 N N . GLY A 1 186 ? -16.173 41.675 -20.365 1.00 35.65 186 GLY A N 1
ATOM 1374 C CA . GLY A 1 186 ? -17.320 41.535 -19.487 1.00 38.07 186 GLY A CA 1
ATOM 1375 C C . GLY A 1 186 ? -18.545 41.014 -20.210 1.00 46.14 186 GLY A C 1
ATOM 1376 O O . GLY A 1 186 ? -19.672 41.412 -19.902 1.00 45.32 186 GLY A O 1
ATOM 1377 N N . GLY A 1 187 ? -18.339 40.132 -21.187 1.00 46.70 187 GLY A N 1
ATOM 1378 C CA . GLY A 1 187 ? -19.462 39.510 -21.859 1.00 54.56 187 GLY A CA 1
ATOM 1379 C C . GLY A 1 187 ? -20.202 40.378 -22.844 1.00 55.21 187 GLY A C 1
ATOM 1380 O O . GLY A 1 187 ? -21.385 40.139 -23.096 1.00 61.23 187 GLY A O 1
ATOM 1381 N N . VAL A 1 188 ? -19.554 41.397 -23.389 1.00 42.55 188 VAL A N 1
ATOM 1382 C CA . VAL A 1 188 ? -20.088 42.126 -24.531 1.00 46.70 188 VAL A CA 1
ATOM 1383 C C . VAL A 1 188 ? -18.972 42.144 -25.564 1.00 41.96 188 VAL A C 1
ATOM 1384 O O . VAL A 1 188 ? -17.798 42.034 -25.189 1.00 39.50 188 VAL A O 1
ATOM 1388 N N . PRO A 1 189 ? -19.274 42.232 -26.856 1.00 43.95 189 PRO A N 1
ATOM 1389 C CA . PRO A 1 189 ? -18.202 42.305 -27.853 1.00 45.69 189 PRO A CA 1
ATOM 1390 C C . PRO A 1 189 ? -17.225 43.418 -27.512 1.00 47.07 189 PRO A C 1
ATOM 1391 O O . PRO A 1 189 ? -17.613 44.486 -27.038 1.00 48.37 189 PRO A O 1
ATOM 1395 N N . ILE A 1 190 ? -15.943 43.153 -27.770 1.00 42.63 190 ILE A N 1
ATOM 1396 C CA . ILE A 1 190 ? -14.885 44.073 -27.362 1.00 49.74 190 ILE A CA 1
ATOM 1397 C C . ILE A 1 190 ? -15.004 45.393 -28.110 1.00 56.82 190 ILE A C 1
ATOM 1398 O O . ILE A 1 190 ? -14.726 46.464 -27.557 1.00 57.15 190 ILE A O 1
ATOM 1403 N N . LYS A 1 191 ? -15.422 45.340 -29.376 1.00 61.34 191 LYS A N 1
ATOM 1404 C CA . LYS A 1 191 ? -15.508 46.555 -30.172 1.00 68.46 191 LYS A CA 1
ATOM 1405 C C . LYS A 1 191 ? -16.574 47.498 -29.629 1.00 73.09 191 LYS A C 1
ATOM 1406 O O . LYS A 1 191 ? -16.428 48.721 -29.730 1.00 76.51 191 LYS A O 1
ATOM 1412 N N . GLY A 1 192 ? -17.631 46.956 -29.031 1.00 71.22 192 GLY A N 1
ATOM 1413 C CA . GLY A 1 192 ? -18.685 47.736 -28.421 1.00 71.66 192 GLY A CA 1
ATOM 1414 C C . GLY A 1 192 ? -18.495 48.067 -26.956 1.00 72.17 192 GLY A C 1
ATOM 1415 O O . GLY A 1 192 ? -19.451 48.507 -26.308 1.00 78.18 192 GLY A O 1
ATOM 1416 N N . PHE A 1 193 ? -17.297 47.870 -26.405 1.00 66.26 193 PHE A N 1
ATOM 1417 C CA . PHE A 1 193 ? -17.010 48.212 -25.015 1.00 61.87 193 PHE A CA 1
ATOM 1418 C C . PHE A 1 193 ? -16.169 49.482 -24.908 1.00 70.34 193 PHE A C 1
ATOM 1419 O O . PHE A 1 193 ? -16.608 50.468 -24.307 1.00 73.90 193 PHE A O 1
ATOM 1427 N N . CYS A 1 194 ? -14.970 49.478 -25.493 1.00 66.94 194 CYS A N 1
ATOM 1428 C CA . CYS A 1 194 ? -14.060 50.624 -25.413 1.00 70.73 194 CYS A CA 1
ATOM 1429 C C . CYS A 1 194 ? -14.540 51.797 -26.270 1.00 73.21 194 CYS A C 1
ATOM 1430 O O . CYS A 1 194 ? -15.702 51.856 -26.676 1.00 79.21 194 CYS A O 1
ATOM 1433 N N . ASP A 1 206 ? -6.937 50.130 -34.111 1.00 82.54 206 ASP A N 1
ATOM 1434 C CA . ASP A 1 206 ? -6.337 50.564 -32.854 1.00 83.45 206 ASP A CA 1
ATOM 1435 C C . ASP A 1 206 ? -5.943 49.367 -31.984 1.00 79.58 206 ASP A C 1
ATOM 1436 O O . ASP A 1 206 ? -4.822 49.294 -31.477 1.00 75.19 206 ASP A O 1
ATOM 1441 N N . LEU A 1 207 ? -6.882 48.436 -31.799 1.00 74.96 207 LEU A N 1
ATOM 1442 C CA . LEU A 1 207 ? -6.551 47.183 -31.129 1.00 65.52 207 LEU A CA 1
ATOM 1443 C C . LEU A 1 207 ? -5.496 46.406 -31.902 1.00 60.20 207 LEU A C 1
ATOM 1444 O O . LEU A 1 207 ? -4.721 45.643 -31.311 1.00 56.95 207 LEU A O 1
ATOM 1449 N N . SER A 1 208 ? -5.457 46.579 -33.223 1.00 57.43 208 SER A N 1
ATOM 1450 C CA . SER A 1 208 ? -4.464 45.885 -34.036 1.00 60.66 208 SER A CA 1
ATOM 1451 C C . SER A 1 208 ? -3.054 46.363 -33.714 1.00 58.45 208 SER A C 1
ATOM 1452 O O . SER A 1 208 ? -2.103 45.573 -33.742 1.00 53.20 208 SER A O 1
ATOM 1455 N N . LYS A 1 209 ? -2.900 47.655 -33.416 1.00 58.53 209 LYS A N 1
ATOM 1456 C CA . LYS A 1 209 ? -1.587 48.172 -33.050 1.00 56.48 209 LYS A CA 1
ATOM 1457 C C . LYS A 1 209 ? -1.083 47.518 -31.770 1.00 46.76 209 LYS A C 1
ATOM 1458 O O . LYS A 1 209 ? 0.102 47.185 -31.658 1.00 48.44 209 LYS A O 1
ATOM 1464 N N . ILE A 1 210 ? -1.971 47.326 -30.792 1.00 46.64 210 ILE A N 1
ATOM 1465 C CA . ILE A 1 210 ? -1.580 46.685 -29.540 1.00 41.40 210 ILE A CA 1
ATOM 1466 C C . ILE A 1 210 ? -1.114 45.261 -29.796 1.00 38.06 210 ILE A C 1
ATOM 1467 O O . ILE A 1 210 ? -0.068 44.830 -29.295 1.00 37.30 210 ILE A O 1
ATOM 1472 N N . PHE A 1 211 ? -1.901 44.495 -30.554 1.00 38.77 211 PHE A N 1
ATOM 1473 C CA . PHE A 1 211 ? -1.490 43.135 -30.887 1.00 37.98 211 PHE A CA 1
ATOM 1474 C C . PHE A 1 211 ? -0.144 43.125 -31.601 1.00 37.77 211 PHE A C 1
ATOM 1475 O O . PHE A 1 211 ? 0.731 42.305 -31.287 1.00 38.86 211 PHE A O 1
ATOM 1483 N N . ASP A 1 212 ? 0.041 44.027 -32.565 1.00 40.45 212 ASP A N 1
ATOM 1484 C CA . ASP A 1 212 ? 1.321 44.116 -33.265 1.00 44.75 212 ASP A CA 1
ATOM 1485 C C . ASP A 1 212 ? 2.466 44.377 -32.296 1.00 44.68 212 ASP A C 1
ATOM 1486 O O . ASP A 1 212 ? 3.531 43.757 -32.401 1.00 42.21 212 ASP A O 1
ATOM 1491 N N . ASP A 1 213 ? 2.270 45.307 -31.355 1.00 44.95 213 ASP A N 1
ATOM 1492 C CA . ASP A 1 213 ? 3.302 45.587 -30.364 1.00 43.74 213 ASP A CA 1
ATOM 1493 C C . ASP A 1 213 ? 3.615 44.344 -29.544 1.00 38.56 213 ASP A C 1
ATOM 1494 O O . ASP A 1 213 ? 4.785 44.052 -29.269 1.00 36.74 213 ASP A O 1
ATOM 1499 N N . VAL A 1 214 ? 2.579 43.602 -29.142 1.00 30.56 214 VAL A N 1
ATOM 1500 C CA . VAL A 1 214 ? 2.791 42.381 -28.366 1.00 30.33 214 VAL A CA 1
ATOM 1501 C C . VAL A 1 214 ? 3.567 41.358 -29.183 1.00 32.89 214 VAL A C 1
ATOM 1502 O O . VAL A 1 214 ? 4.581 40.808 -28.729 1.00 35.93 214 VAL A O 1
ATOM 1506 N N . LYS A 1 215 ? 3.094 41.087 -30.405 1.00 31.05 215 LYS A N 1
ATOM 1507 C CA . LYS A 1 215 ? 3.695 40.053 -31.242 1.00 37.71 215 LYS A CA 1
ATOM 1508 C C . LYS A 1 215 ? 5.185 40.297 -31.466 1.00 39.53 215 LYS A C 1
ATOM 1509 O O . LYS A 1 215 ? 5.979 39.350 -31.467 1.00 44.61 215 LYS A O 1
ATOM 1515 N N . ASN A 1 216 ? 5.583 41.555 -31.660 1.00 35.57 216 ASN A N 1
ATOM 1516 C CA . ASN A 1 216 ? 6.954 41.887 -32.033 1.00 43.43 216 ASN A CA 1
ATOM 1517 C C . ASN A 1 216 ? 7.872 42.163 -30.848 1.00 43.87 216 ASN A C 1
ATOM 1518 O O . ASN A 1 216 ? 9.084 42.306 -31.047 1.00 41.64 216 ASN A O 1
ATOM 1523 N N . SER A 1 217 ? 7.337 42.251 -29.628 1.00 40.18 217 SER A N 1
ATOM 1524 C CA . SER A 1 217 ? 8.159 42.684 -28.501 1.00 40.28 217 SER A CA 1
ATOM 1525 C C . SER A 1 217 ? 9.298 41.710 -28.214 1.00 42.11 217 SER A C 1
ATOM 1526 O O . SER A 1 217 ? 10.378 42.135 -27.792 1.00 44.83 217 SER A O 1
ATOM 1529 N N . ALA A 1 218 ? 9.083 40.408 -28.431 1.00 43.22 218 ALA A N 1
ATOM 1530 C CA . ALA A 1 218 ? 10.131 39.427 -28.144 1.00 42.46 218 ALA A CA 1
ATOM 1531 C C . ALA A 1 218 ? 11.366 39.656 -29.012 1.00 44.58 218 ALA A C 1
ATOM 1532 O O . ALA A 1 218 ? 12.501 39.558 -28.527 1.00 38.86 218 ALA A O 1
ATOM 1534 N N . TYR A 1 219 ? 11.168 39.950 -30.302 1.00 39.50 219 TYR A N 1
ATOM 1535 C CA . TYR A 1 219 ? 12.299 40.270 -31.167 1.00 44.01 219 TYR A CA 1
ATOM 1536 C C . TYR A 1 219 ? 13.072 41.474 -30.643 1.00 45.77 219 TYR A C 1
ATOM 1537 O O . TYR A 1 219 ? 14.309 41.488 -30.673 1.00 45.98 219 TYR A O 1
ATOM 1546 N N . THR A 1 220 ? 12.359 42.498 -30.169 1.00 41.56 220 THR A N 1
ATOM 1547 C CA . THR A 1 220 ? 13.017 43.695 -29.656 1.00 47.66 220 THR A CA 1
ATOM 1548 C C . THR A 1 220 ? 13.837 43.390 -28.406 1.00 41.51 220 THR A C 1
ATOM 1549 O O . THR A 1 220 ? 14.977 43.850 -28.281 1.00 40.88 220 THR A O 1
ATOM 1553 N N . ILE A 1 221 ? 13.278 42.616 -27.473 1.00 37.97 221 ILE A N 1
ATOM 1554 C CA . ILE A 1 221 ? 14.026 42.241 -26.275 1.00 36.35 221 ILE A CA 1
ATOM 1555 C C . ILE A 1 221 ? 15.310 41.512 -26.655 1.00 37.24 221 ILE A C 1
ATOM 1556 O O . ILE A 1 221 ? 16.408 41.895 -26.235 1.00 40.51 221 ILE A O 1
ATOM 1561 N N . ILE A 1 222 ? 15.190 40.438 -27.443 1.00 40.55 222 ILE A N 1
ATOM 1562 C CA . ILE A 1 222 ? 16.370 39.701 -27.890 1.00 41.72 222 ILE A CA 1
ATOM 1563 C C . ILE A 1 222 ? 17.355 40.643 -28.563 1.00 43.35 222 ILE A C 1
ATOM 1564 O O . ILE A 1 222 ? 18.576 40.513 -28.409 1.00 47.98 222 ILE A O 1
ATOM 1569 N N . SER A 1 223 ? 16.832 41.613 -29.314 1.00 46.05 223 SER A N 1
ATOM 1570 C CA . SER A 1 223 ? 17.671 42.559 -30.038 1.00 54.42 223 SER A CA 1
ATOM 1571 C C . SER A 1 223 ? 18.517 43.408 -29.094 1.00 55.62 223 SER A C 1
ATOM 1572 O O . SER A 1 223 ? 19.657 43.752 -29.422 1.00 49.69 223 SER A O 1
ATOM 1575 N N . LYS A 1 224 ? 17.984 43.750 -27.922 1.00 51.87 224 LYS A N 1
ATOM 1576 C CA . LYS A 1 224 ? 18.612 44.721 -27.032 1.00 52.47 224 LYS A CA 1
ATOM 1577 C C . LYS A 1 224 ? 19.432 44.089 -25.912 1.00 52.52 224 LYS A C 1
ATOM 1578 O O . LYS A 1 224 ? 20.510 44.597 -25.586 1.00 53.67 224 LYS A O 1
ATOM 1584 N N . LYS A 1 225 ? 18.957 43.007 -25.293 1.00 49.61 225 LYS A N 1
ATOM 1585 C CA . LYS A 1 225 ? 19.694 42.385 -24.198 1.00 51.16 225 LYS A CA 1
ATOM 1586 C C . LYS A 1 225 ? 20.142 40.969 -24.530 1.00 55.12 225 LYS A C 1
ATOM 1587 O O . LYS A 1 225 ? 20.595 40.246 -23.634 1.00 58.83 225 LYS A O 1
ATOM 1593 N N . GLY A 1 226 ? 20.032 40.555 -25.792 1.00 56.01 226 GLY A N 1
ATOM 1594 C CA . GLY A 1 226 ? 20.588 39.307 -26.255 1.00 61.57 226 GLY A CA 1
ATOM 1595 C C . GLY A 1 226 ? 19.655 38.118 -26.168 1.00 57.79 226 GLY A C 1
ATOM 1596 O O . GLY A 1 226 ? 19.783 37.186 -26.968 1.00 61.56 226 GLY A O 1
ATOM 1597 N N . ALA A 1 227 ? 18.719 38.129 -25.224 1.00 50.27 227 ALA A N 1
ATOM 1598 C CA . ALA A 1 227 ? 17.789 37.024 -25.045 1.00 52.45 227 ALA A CA 1
ATOM 1599 C C . ALA A 1 227 ? 16.607 37.519 -24.218 1.00 51.75 227 ALA A C 1
ATOM 1600 O O . ALA A 1 227 ? 16.568 38.673 -23.778 1.00 50.15 227 ALA A O 1
ATOM 1602 N N . THR A 1 228 ? 15.626 36.641 -24.024 1.00 46.65 228 THR A N 1
ATOM 1603 C CA . THR A 1 228 ? 14.474 36.933 -23.181 1.00 45.88 228 THR A CA 1
ATOM 1604 C C . THR A 1 228 ? 14.291 35.789 -22.192 1.00 39.31 228 THR A C 1
ATOM 1605 O O . THR A 1 228 ? 14.554 34.633 -22.532 1.00 40.32 228 THR A O 1
ATOM 1609 N N . ASN A 1 229 ? 13.860 36.108 -20.963 1.00 31.59 229 ASN A N 1
ATOM 1610 C CA . ASN A 1 229 ? 13.749 35.066 -19.940 1.00 30.45 229 ASN A CA 1
ATOM 1611 C C . ASN A 1 229 ? 12.796 35.393 -18.788 1.00 30.29 229 ASN A C 1
ATOM 1612 O O . ASN A 1 229 ? 12.219 34.471 -18.204 1.00 27.87 229 ASN A O 1
ATOM 1617 N N . TYR A 1 230 ? 12.626 36.669 -18.423 1.00 22.73 230 TYR A N 1
ATOM 1618 C CA . TYR A 1 230 ? 11.772 36.940 -17.265 1.00 22.83 230 TYR A CA 1
ATOM 1619 C C . TYR A 1 230 ? 10.298 36.786 -17.612 1.00 24.43 230 TYR A C 1
ATOM 1620 O O . TYR A 1 230 ? 9.512 36.299 -16.790 1.00 24.52 230 TYR A O 1
ATOM 1629 N N . GLY A 1 231 ? 9.908 37.185 -18.824 1.00 26.83 231 GLY A N 1
ATOM 1630 C CA . GLY A 1 231 ? 8.523 37.015 -19.232 1.00 29.52 231 GLY A CA 1
ATOM 1631 C C . GLY A 1 231 ? 8.104 35.557 -19.259 1.00 25.34 231 GLY A C 1
ATOM 1632 O O . GLY A 1 231 ? 7.074 35.181 -18.689 1.00 24.30 231 GLY A O 1
ATOM 1633 N N . ILE A 1 232 ? 8.894 34.714 -19.927 1.00 22.31 232 ILE A N 1
ATOM 1634 C CA . ILE A 1 232 ? 8.524 33.302 -20.037 1.00 26.34 232 ILE A CA 1
ATOM 1635 C C . ILE A 1 232 ? 8.615 32.603 -18.679 1.00 26.31 232 ILE A C 1
ATOM 1636 O O . ILE A 1 232 ? 7.810 31.708 -18.382 1.00 24.20 232 ILE A O 1
ATOM 1641 N N . ALA A 1 233 ? 9.571 32.997 -17.827 1.00 23.44 233 ALA A N 1
ATOM 1642 C CA . ALA A 1 233 ? 9.630 32.419 -16.483 1.00 21.77 233 ALA A CA 1
ATOM 1643 C C . ALA A 1 233 ? 8.338 32.687 -15.709 1.00 25.22 233 ALA A C 1
ATOM 1644 O O . ALA A 1 233 ? 7.835 31.811 -14.990 1.00 22.11 233 ALA A O 1
ATOM 1646 N N . SER A 1 234 ? 7.782 33.887 -15.852 1.00 22.07 234 SER A N 1
ATOM 1647 C CA . SER A 1 234 ? 6.560 34.223 -15.125 1.00 23.80 234 SER A CA 1
ATOM 1648 C C . SER A 1 234 ? 5.352 33.504 -15.710 1.00 24.04 234 SER A C 1
ATOM 1649 O O . SER A 1 234 ? 4.489 33.015 -14.963 1.00 24.27 234 SER A O 1
ATOM 1652 N N . ALA A 1 235 ? 5.263 33.438 -17.043 1.00 25.54 235 ALA A N 1
ATOM 1653 C CA . ALA A 1 235 ? 4.153 32.724 -17.665 1.00 24.24 235 ALA A CA 1
ATOM 1654 C C . ALA A 1 235 ? 4.204 31.237 -17.329 1.00 23.53 235 ALA A C 1
ATOM 1655 O O . ALA A 1 235 ? 3.172 30.613 -17.053 1.00 28.01 235 ALA A O 1
ATOM 1657 N N . THR A 1 236 ? 5.400 30.657 -17.341 1.00 20.76 236 THR A N 1
ATOM 1658 C CA . THR A 1 236 ? 5.548 29.245 -17.015 1.00 23.21 236 THR A CA 1
ATOM 1659 C C . THR A 1 236 ? 5.158 28.969 -15.565 1.00 22.92 236 THR A C 1
ATOM 1660 O O . THR A 1 236 ? 4.477 27.973 -15.272 1.00 25.43 236 THR A O 1
ATOM 1664 N N . THR A 1 237 ? 5.556 29.854 -14.645 1.00 23.39 237 THR A N 1
ATOM 1665 C CA . THR A 1 237 ? 5.183 29.681 -13.243 1.00 25.11 237 THR A CA 1
ATOM 1666 C C . THR A 1 237 ? 3.662 29.747 -13.073 1.00 28.17 237 THR A C 1
ATOM 1667 O O 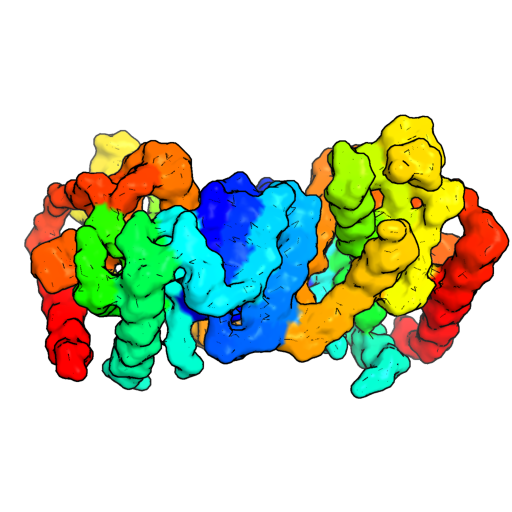. THR A 1 237 ? 3.075 28.969 -12.308 1.00 23.75 237 THR A O 1
ATOM 1671 N N . ALA A 1 238 ? 3.000 30.643 -13.807 1.00 23.99 238 ALA A N 1
ATOM 1672 C CA . ALA A 1 238 ? 1.542 30.728 -13.736 1.00 27.46 238 ALA A CA 1
ATOM 1673 C C . ALA A 1 238 ? 0.893 29.427 -14.195 1.00 29.88 238 ALA A C 1
ATOM 1674 O O . ALA A 1 238 ? -0.035 28.918 -13.552 1.00 29.71 238 ALA A O 1
ATOM 1676 N N . LEU A 1 239 ? 1.352 28.896 -15.329 1.00 25.32 239 LEU A N 1
ATOM 1677 C CA . LEU A 1 239 ? 0.842 27.628 -15.851 1.00 25.77 239 LEU A CA 1
ATOM 1678 C C . LEU A 1 239 ? 1.054 26.493 -14.849 1.00 31.53 239 LEU A C 1
ATOM 1679 O O . LEU A 1 239 ? 0.130 25.723 -14.561 1.00 25.48 239 LEU A O 1
ATOM 1684 N N . VAL A 1 240 ? 2.274 26.381 -14.306 1.00 25.55 240 VAL A N 1
ATOM 1685 C CA . VAL A 1 240 ? 2.576 25.361 -13.298 1.00 24.67 240 VAL A CA 1
ATOM 1686 C C . VAL A 1 240 ? 1.636 25.492 -12.112 1.00 27.74 240 VAL A C 1
ATOM 1687 O O . VAL A 1 240 ? 1.212 24.490 -11.520 1.00 23.52 240 VAL A O 1
ATOM 1691 N N . GLU A 1 241 ? 1.309 26.730 -11.728 1.00 22.66 241 GLU A N 1
ATOM 1692 C CA . GLU A 1 241 ? 0.464 26.911 -10.555 1.00 27.07 241 GLU A CA 1
ATOM 1693 C C . GLU A 1 241 ? -0.936 26.347 -10.790 1.00 25.62 241 GLU A C 1
ATOM 1694 O O . GLU A 1 241 ? -1.540 25.772 -9.877 1.00 28.51 241 GLU A O 1
ATOM 1700 N N . SER A 1 242 ? -1.461 26.468 -12.011 1.00 27.37 242 SER A N 1
ATOM 1701 C CA . SER A 1 242 ? -2.801 25.948 -12.246 1.00 34.57 242 SER A CA 1
ATOM 1702 C C . SER A 1 242 ? -2.803 24.426 -12.318 1.00 29.76 242 SER A C 1
ATOM 1703 O O . SER A 1 242 ? -3.824 23.792 -12.025 1.00 30.53 242 SER A O 1
ATOM 1706 N N . ILE A 1 243 ? -1.680 23.822 -12.697 1.00 25.24 243 ILE A N 1
ATOM 1707 C CA . ILE A 1 243 ? -1.567 22.373 -12.602 1.00 24.36 243 ILE A CA 1
ATOM 1708 C C . ILE A 1 243 ? -1.501 21.952 -11.142 1.00 33.17 243 ILE A C 1
ATOM 1709 O O . ILE A 1 243 ? -2.291 21.123 -10.683 1.00 33.14 243 ILE A O 1
ATOM 1714 N N . ILE A 1 244 ? -0.570 22.535 -10.383 1.00 25.07 244 ILE A N 1
ATOM 1715 C CA . ILE A 1 244 ? -0.378 22.116 -8.994 1.00 29.76 244 ILE A CA 1
ATOM 1716 C C . ILE A 1 244 ? -1.650 22.334 -8.178 1.00 30.72 244 ILE A C 1
ATOM 1717 O O . ILE A 1 244 ? -2.026 21.498 -7.349 1.00 26.46 244 ILE A O 1
ATOM 1722 N N . LYS A 1 245 ? -2.333 23.451 -8.399 1.00 26.44 245 LYS A N 1
ATOM 1723 C CA . LYS A 1 245 ? -3.526 23.794 -7.639 1.00 30.05 245 LYS A CA 1
ATOM 1724 C C . LYS A 1 245 ? -4.801 23.271 -8.287 1.00 30.29 245 LYS A C 1
ATOM 1725 O O . LYS A 1 245 ? -5.897 23.568 -7.800 1.00 34.67 245 LYS A O 1
ATOM 1731 N N . ASN A 1 246 ? -4.680 22.503 -9.370 1.00 27.49 246 ASN A N 1
ATOM 1732 C CA . ASN A 1 246 ? -5.823 21.869 -10.032 1.00 26.67 246 ASN A CA 1
ATOM 1733 C C . ASN A 1 246 ? -6.915 22.896 -10.355 1.00 33.84 246 ASN A C 1
ATOM 1734 O O . ASN A 1 246 ? -8.102 22.685 -10.093 1.00 31.79 246 ASN A O 1
ATOM 1739 N N . GLU A 1 247 ? -6.502 24.022 -10.947 1.00 29.05 247 GLU A N 1
ATOM 1740 C CA . GLU A 1 247 ? -7.392 25.172 -11.082 1.00 31.63 247 GLU A CA 1
ATOM 1741 C C . GLU A 1 247 ? -8.380 25.028 -12.229 1.00 30.61 247 GLU A C 1
ATOM 1742 O O . GLU A 1 247 ? -9.506 25.516 -12.128 1.00 30.96 247 GLU A O 1
ATOM 1748 N N . GLY A 1 248 ? -7.991 24.382 -13.321 1.00 28.38 248 GLY A N 1
ATOM 1749 C CA . GLY A 1 248 ? -8.847 24.397 -14.490 1.00 31.00 248 GLY A CA 1
ATOM 1750 C C . GLY A 1 248 ? -8.898 25.741 -15.185 1.00 26.52 248 GLY A C 1
ATOM 1751 O O . GLY A 1 248 ? -9.933 26.093 -15.769 1.00 30.17 248 GLY A O 1
ATOM 1752 N N . ARG A 1 249 ? -7.817 26.517 -15.109 1.00 27.23 249 ARG A N 1
ATOM 1753 C CA . ARG A 1 249 ? -7.744 27.790 -15.809 1.00 30.48 249 ARG A CA 1
ATOM 1754 C C . ARG A 1 249 ? -7.543 27.563 -17.300 1.00 29.85 249 ARG A C 1
ATOM 1755 O O . ARG A 1 249 ? -6.922 26.585 -17.720 1.00 26.30 249 ARG A O 1
ATOM 1763 N N . VAL A 1 250 ? -8.067 28.484 -18.100 1.00 31.31 250 VAL A N 1
ATOM 1764 C CA . VAL A 1 250 ? -7.972 28.389 -19.552 1.00 32.25 250 VAL A CA 1
ATOM 1765 C C . VAL A 1 250 ? -6.718 29.131 -20.000 1.00 31.69 250 VAL A C 1
ATOM 1766 O O . VAL A 1 250 ? -6.543 30.321 -19.709 1.00 36.13 250 VAL A O 1
ATOM 1770 N N . TYR A 1 251 ? -5.831 28.422 -20.682 1.00 25.14 251 TYR A N 1
ATOM 1771 C CA . TYR A 1 251 ? -4.620 28.984 -21.251 1.00 24.46 251 TYR A CA 1
ATOM 1772 C C . TYR A 1 251 ? -4.608 28.741 -22.755 1.00 27.10 251 TYR A C 1
ATOM 1773 O O . TYR A 1 251 ? -5.498 28.086 -23.305 1.00 27.95 251 TYR A O 1
ATOM 1782 N N . THR A 1 252 ? -3.582 29.276 -23.416 1.00 25.80 252 THR A N 1
ATOM 1783 C CA . THR A 1 252 ? -3.311 28.996 -24.824 1.00 25.92 252 THR A CA 1
ATOM 1784 C C . THR A 1 252 ? -1.922 28.381 -24.946 1.00 28.38 252 THR A C 1
ATOM 1785 O O . THR A 1 252 ? -1.039 28.937 -25.613 1.00 25.81 252 THR A O 1
ATOM 1789 N N . PRO A 1 253 ? -1.698 27.224 -24.322 1.00 27.25 253 PRO A N 1
ATOM 1790 C CA . PRO A 1 253 ? -0.422 26.527 -24.496 1.00 24.25 253 PRO A CA 1
ATOM 1791 C C . PRO A 1 253 ? -0.336 25.929 -25.893 1.00 23.87 253 PRO A C 1
ATOM 1792 O O . PRO A 1 253 ? -1.300 25.930 -26.655 1.00 27.60 253 PRO A O 1
ATOM 1796 N N . SER A 1 254 ? 0.851 25.413 -26.223 1.00 26.01 254 SER A N 1
ATOM 1797 C CA . SER A 1 254 ? 0.980 24.505 -27.359 1.00 23.97 254 SER A CA 1
ATOM 1798 C C . SER A 1 254 ? 0.317 23.189 -26.989 1.00 28.22 254 SER A C 1
ATOM 1799 O O . SER A 1 254 ? 0.740 22.532 -26.033 1.00 29.15 254 SER A O 1
ATOM 1802 N N . VAL A 1 255 ? -0.695 22.781 -27.751 1.00 25.70 255 VAL A N 1
ATOM 1803 C CA . VAL A 1 255 ? -1.435 21.566 -27.442 1.00 29.11 255 VAL A CA 1
ATOM 1804 C C . VAL A 1 255 ? -1.691 20.816 -28.738 1.00 30.19 255 VAL A C 1
ATOM 1805 O O . VAL A 1 255 ? -1.678 21.390 -29.830 1.00 30.27 255 VAL A O 1
ATOM 1809 N N . LEU A 1 256 ? -1.925 19.514 -28.606 1.00 34.32 256 LEU A N 1
ATOM 1810 C CA . LEU A 1 256 ? -2.179 18.692 -29.781 1.00 35.38 256 LEU A CA 1
ATOM 1811 C C . LEU A 1 256 ? -3.538 19.049 -30.371 1.00 40.98 256 LEU A C 1
ATOM 1812 O O . LEU A 1 256 ? -4.567 18.979 -29.688 1.00 35.67 256 LEU A O 1
ATOM 1817 N N . LEU A 1 257 ? -3.537 19.442 -31.638 1.00 42.09 257 LEU A N 1
ATOM 1818 C CA . LEU A 1 257 ? -4.769 19.776 -32.345 1.00 43.38 257 LEU A CA 1
ATOM 1819 C C . LEU A 1 257 ? -4.571 19.359 -33.793 1.00 48.98 257 LEU A C 1
ATOM 1820 O O . LEU A 1 257 ? -3.786 19.986 -34.508 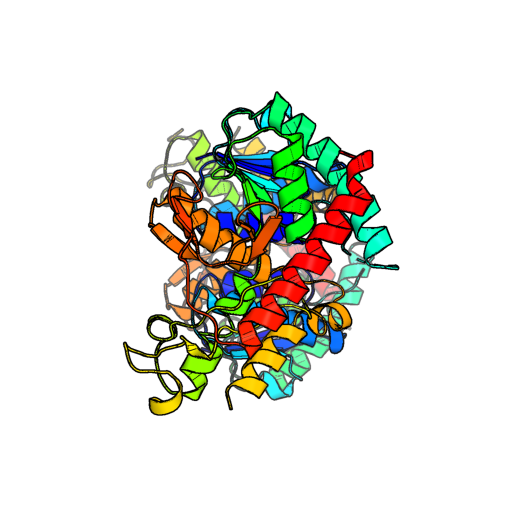1.00 51.40 257 LEU A O 1
ATOM 1825 N N . ASP A 1 258 ? -5.245 18.289 -34.216 1.00 55.66 258 ASP A N 1
ATOM 1826 C CA . ASP A 1 258 ? -5.259 17.907 -35.629 1.00 64.16 258 ASP A CA 1
ATOM 1827 C C . ASP A 1 258 ? -3.861 17.499 -36.113 1.00 60.82 258 ASP A C 1
ATOM 1828 O O . ASP A 1 258 ? -3.402 17.910 -37.185 1.00 63.94 258 ASP A O 1
ATOM 1833 N N . ASP A 1 259 ? -3.183 16.675 -35.316 1.00 50.23 259 ASP A N 1
ATOM 1834 C CA . ASP A 1 259 ? -1.887 16.107 -35.681 1.00 52.34 259 ASP A CA 1
ATOM 1835 C C . ASP A 1 259 ? -0.762 17.141 -35.734 1.00 44.94 259 ASP A C 1
ATOM 1836 O O . ASP A 1 259 ? 0.282 16.898 -36.348 1.00 53.33 259 ASP A O 1
ATOM 1841 N N . VAL A 1 260 ? -0.934 18.305 -35.112 1.00 43.93 260 VAL A N 1
ATOM 1842 C CA . VAL A 1 260 ? 0.190 19.188 -34.833 1.00 44.88 260 VAL A CA 1
ATOM 1843 C C . VAL A 1 260 ? 0.015 19.733 -33.428 1.00 35.20 260 VAL A C 1
ATOM 1844 O O . VAL A 1 260 ? -1.080 19.719 -32.863 1.00 37.53 260 VAL A O 1
ATOM 1848 N N . TYR A 1 261 ? 1.116 20.209 -32.856 1.00 33.70 261 TYR A N 1
ATOM 1849 C CA . TYR A 1 261 ? 1.040 21.042 -31.668 1.00 32.66 261 TYR A CA 1
ATOM 1850 C C . TYR A 1 261 ? 0.991 22.500 -32.100 1.00 30.85 261 TYR A C 1
ATOM 1851 O O . TYR A 1 261 ? 1.778 22.925 -32.952 1.00 31.66 261 TYR A O 1
ATOM 1860 N N . ILE A 1 262 ? 0.069 23.261 -31.511 1.00 29.53 262 ILE A N 1
ATOM 1861 C CA . ILE A 1 262 ? -0.130 24.655 -31.890 1.00 31.29 262 ILE A CA 1
ATOM 1862 C C . ILE A 1 262 ? -0.761 25.377 -30.707 1.00 29.79 262 ILE A C 1
ATOM 1863 O O . ILE A 1 262 ? -1.424 24.765 -29.864 1.00 29.17 262 ILE A O 1
ATOM 1868 N N . GLY A 1 263 ? -0.536 26.688 -30.625 1.00 29.02 263 GLY A N 1
ATOM 1869 C CA . GLY A 1 263 ? -1.146 27.456 -29.546 1.00 27.15 263 GLY A CA 1
ATOM 1870 C C . GLY A 1 263 ? -2.659 27.511 -29.714 1.00 26.66 263 GLY A C 1
ATOM 1871 O O . GLY A 1 263 ? -3.164 27.880 -30.782 1.00 30.59 263 GLY A O 1
ATOM 1872 N N . TYR A 1 264 ? -3.391 27.144 -28.660 1.00 27.74 264 TYR A N 1
ATOM 1873 C CA . TYR A 1 264 ? -4.839 27.006 -28.777 1.00 30.81 264 TYR A CA 1
ATOM 1874 C C . TYR A 1 264 ? -5.456 26.974 -27.384 1.00 28.68 264 TYR A C 1
ATOM 1875 O O . TYR A 1 264 ? -4.824 26.482 -26.443 1.00 28.44 264 TYR A O 1
ATOM 1884 N N . PRO A 1 265 ? -6.679 27.484 -27.216 1.00 32.44 265 PRO A N 1
ATOM 1885 C CA . PRO A 1 265 ? -7.280 27.520 -25.877 1.00 31.27 265 PRO A CA 1
ATOM 1886 C C . PRO A 1 265 ? -7.492 26.126 -25.305 1.00 33.12 265 PRO A C 1
ATOM 1887 O O . PRO A 1 265 ? -8.002 25.221 -25.974 1.00 31.29 265 PRO A O 1
ATOM 1891 N N . ALA A 1 266 ? -7.136 25.969 -24.033 1.00 27.98 266 ALA A N 1
ATOM 1892 C CA . ALA A 1 266 ? -7.260 24.678 -23.373 1.00 29.89 266 ALA A CA 1
ATOM 1893 C C . ALA A 1 266 ? -7.413 24.870 -21.870 1.00 31.26 266 ALA A C 1
ATOM 1894 O O . ALA A 1 266 ? -6.816 25.787 -21.297 1.00 26.26 266 ALA A O 1
ATOM 1896 N N . VAL A 1 267 ? -8.216 24.001 -21.252 1.00 30.65 267 VAL A N 1
ATOM 1897 C CA . VAL A 1 267 ? -8.380 23.961 -19.801 1.00 29.27 267 VAL A CA 1
ATOM 1898 C C . VAL A 1 267 ? -7.256 23.115 -19.212 1.00 29.21 267 VAL A C 1
ATOM 1899 O O . VAL A 1 267 ? -7.063 21.962 -19.615 1.00 28.20 267 VAL A O 1
ATOM 1903 N N . ILE A 1 268 ? -6.526 23.672 -18.244 1.00 24.68 268 ILE A N 1
ATOM 1904 C CA . ILE A 1 268 ? -5.368 23.012 -17.645 1.00 23.64 268 ILE A CA 1
ATOM 1905 C C . ILE A 1 268 ? -5.676 22.726 -16.181 1.00 25.56 268 ILE A C 1
ATOM 1906 O O . ILE A 1 268 ? -6.031 23.638 -15.426 1.00 27.03 268 ILE A O 1
ATOM 1911 N N . ASN A 1 269 ? -5.530 21.472 -15.772 1.00 27.78 269 ASN A N 1
ATOM 1912 C CA . ASN A 1 269 ? -5.747 21.108 -14.373 1.00 32.09 269 ASN A CA 1
ATOM 1913 C C . ASN A 1 269 ? -4.622 20.162 -13.959 1.00 30.55 269 ASN A C 1
ATOM 1914 O O . ASN A 1 269 ? -3.580 20.081 -14.620 1.00 27.92 269 ASN A O 1
ATOM 1919 N N . LYS A 1 270 ? -4.819 19.447 -12.845 1.00 28.07 270 LYS A N 1
ATOM 1920 C CA . LYS A 1 270 ? -3.748 18.615 -12.295 1.00 29.64 270 LYS A CA 1
ATOM 1921 C C . LYS A 1 270 ? -3.345 17.480 -13.225 1.00 31.25 270 LYS A C 1
ATOM 1922 O O . LYS A 1 270 ? -2.264 16.906 -13.052 1.00 33.16 270 LYS A O 1
ATOM 1928 N N . ASP A 1 271 ? -4.188 17.113 -14.187 1.00 30.95 271 ASP A N 1
ATOM 1929 C CA . ASP A 1 271 ? -3.837 16.061 -15.132 1.00 35.14 271 ASP A CA 1
ATOM 1930 C C . ASP A 1 271 ? -3.320 16.605 -16.455 1.00 35.10 271 ASP A C 1
ATOM 1931 O O . ASP A 1 271 ? -3.119 15.829 -17.389 1.00 35.12 271 ASP A O 1
ATOM 1936 N N . GLY A 1 272 ? -3.086 17.907 -16.552 1.00 28.56 272 GLY A N 1
ATOM 1937 C CA . GLY A 1 272 ? -2.617 18.509 -17.790 1.00 28.44 272 GLY A CA 1
ATOM 1938 C C . GLY A 1 272 ? -3.771 19.080 -18.591 1.00 31.33 272 GLY A C 1
ATOM 1939 O O . GLY A 1 272 ? -4.635 19.774 -18.047 1.00 29.62 272 GLY A O 1
ATOM 1940 N N . VAL A 1 273 ? -3.798 18.784 -19.891 1.00 27.80 273 VAL A N 1
ATOM 1941 C CA . VAL A 1 273 ? -4.864 19.297 -20.748 1.00 26.78 273 VAL A CA 1
ATOM 1942 C C . VAL A 1 273 ? -6.138 18.514 -20.431 1.00 28.42 273 VAL A C 1
ATOM 1943 O O . VAL A 1 273 ? -6.241 17.323 -20.737 1.00 31.72 273 VAL A O 1
ATOM 1947 N N . GLU A 1 274 ? -7.114 19.175 -19.814 1.00 30.35 274 GLU A N 1
ATOM 1948 C CA . GLU A 1 274 ? -8.397 18.515 -19.597 1.00 29.65 274 GLU A CA 1
ATOM 1949 C C . GLU A 1 274 ? -9.200 18.453 -20.886 1.00 35.84 274 GLU A C 1
ATOM 1950 O O . GLU A 1 274 ? -9.851 17.443 -21.168 1.00 36.58 274 GLU A O 1
ATOM 1956 N N . ARG A 1 275 ? -9.161 19.525 -21.670 1.00 31.79 275 ARG A N 1
ATOM 1957 C CA . ARG A 1 275 ? -9.871 19.629 -22.936 1.00 36.47 275 ARG A CA 1
ATOM 1958 C C . ARG A 1 275 ? -9.395 20.893 -23.627 1.00 38.39 275 ARG A C 1
ATOM 1959 O O . ARG A 1 275 ? -8.810 21.780 -23.000 1.00 35.56 275 ARG A O 1
ATOM 1967 N N . THR A 1 276 ? -9.655 20.964 -24.922 1.00 36.58 276 THR A N 1
ATOM 1968 C CA . THR A 1 276 ? -9.521 22.209 -25.659 1.00 33.64 276 THR A CA 1
ATOM 1969 C C . THR A 1 276 ? -10.888 22.876 -25.768 1.00 35.95 276 THR A C 1
ATOM 1970 O O . THR A 1 276 ? -11.934 22.246 -25.581 1.00 38.87 276 THR A O 1
ATOM 1974 N N . ILE A 1 277 ? -10.870 24.173 -26.047 1.00 36.72 277 ILE A N 1
ATOM 1975 C CA . ILE A 1 277 ? -12.082 24.955 -26.249 1.00 39.41 277 ILE A CA 1
ATOM 1976 C C . ILE A 1 277 ? -12.127 25.340 -27.718 1.00 41.26 277 ILE A C 1
ATOM 1977 O O . ILE A 1 277 ? -11.271 26.092 -28.197 1.00 41.92 277 ILE A O 1
ATOM 1982 N N . ASP A 1 278 ? -13.119 24.831 -28.437 1.00 46.40 278 ASP A N 1
ATOM 1983 C CA . ASP A 1 278 ? -13.203 25.035 -29.881 1.00 50.51 278 ASP A CA 1
ATOM 1984 C C . ASP A 1 278 ? -13.892 26.367 -30.137 1.00 45.79 278 ASP A C 1
ATOM 1985 O O . ASP A 1 278 ? -15.111 26.442 -30.295 1.00 49.46 278 ASP A O 1
ATOM 1990 N N . ILE A 1 279 ? -13.096 27.434 -30.197 1.00 41.00 279 ILE A N 1
ATOM 1991 C CA . ILE A 1 279 ? -13.639 28.767 -30.431 1.00 44.96 279 ILE A CA 1
ATOM 1992 C C . ILE A 1 279 ? -13.944 28.950 -31.915 1.00 52.04 279 ILE A C 1
ATOM 1993 O O . ILE A 1 279 ? -13.382 28.278 -32.783 1.00 55.47 279 ILE A O 1
ATOM 1998 N N . THR A 1 280 ? -14.841 29.888 -32.208 1.00 48.49 280 THR A N 1
ATOM 1999 C CA . THR A 1 280 ? -15.208 30.183 -33.586 1.00 55.10 280 THR A CA 1
ATOM 2000 C C . THR A 1 280 ? -14.325 31.294 -34.135 1.00 51.65 280 THR A C 1
ATOM 2001 O O . THR A 1 280 ? -14.031 32.272 -33.441 1.00 55.80 280 THR A O 1
ATOM 2005 N N . LEU A 1 281 ? -13.896 31.127 -35.384 1.00 47.69 281 LEU A N 1
ATOM 2006 C CA . LEU A 1 281 ? -13.088 32.108 -36.096 1.00 44.83 281 LEU A CA 1
ATOM 2007 C C . LEU A 1 281 ? -13.815 32.515 -37.370 1.00 47.75 281 LEU A C 1
ATOM 2008 O O . LEU A 1 281 ? -14.466 31.682 -38.004 1.00 50.03 281 LEU A O 1
ATOM 2013 N N . ASN A 1 282 ? -13.705 33.785 -37.755 1.00 48.04 282 ASN A N 1
ATOM 2014 C CA . ASN A 1 282 ? -14.247 34.168 -39.048 1.00 56.31 282 ASN A CA 1
ATOM 2015 C C . ASN A 1 282 ? -13.328 33.661 -40.160 1.00 59.61 282 ASN A C 1
ATOM 2016 O O . ASN A 1 282 ? -12.348 32.945 -39.922 1.00 51.79 282 ASN A O 1
ATOM 2021 N N . ASP A 1 283 ? -13.663 34.034 -41.398 1.00 58.73 283 ASP A N 1
ATOM 2022 C CA . ASP A 1 283 ? -12.942 33.513 -42.556 1.00 58.95 283 ASP A CA 1
ATOM 2023 C C . ASP A 1 283 ? -11.461 33.875 -42.507 1.00 58.86 283 ASP A C 1
ATOM 2024 O O . ASP A 1 283 ? -10.595 33.013 -42.697 1.00 59.47 283 ASP A O 1
ATOM 2029 N N . GLU A 1 284 ? -11.146 35.149 -42.259 1.00 60.39 284 GLU A N 1
ATOM 2030 C CA . GLU A 1 284 ? -9.746 35.563 -42.279 1.00 63.88 284 GLU A CA 1
ATOM 2031 C C . GLU A 1 284 ? -8.959 34.926 -41.139 1.00 56.38 284 GLU A C 1
ATOM 2032 O O . GLU A 1 284 ? -7.816 34.496 -41.332 1.00 56.67 284 GLU A O 1
ATOM 2038 N N . GLU A 1 285 ? -9.544 34.864 -39.940 1.00 52.17 285 GLU A N 1
ATOM 2039 C CA . GLU A 1 285 ? -8.865 34.200 -38.832 1.00 46.88 285 GLU A CA 1
ATOM 2040 C C . GLU A 1 285 ? -8.657 32.721 -39.128 1.00 47.32 285 GLU A C 1
ATOM 2041 O O . GLU A 1 285 ? -7.592 32.164 -38.839 1.00 48.49 285 GLU A O 1
ATOM 2047 N N . THR A 1 286 ? -9.671 32.068 -39.706 1.00 49.35 286 THR A N 1
ATOM 2048 C CA . THR A 1 286 ? -9.538 30.667 -40.088 1.00 50.44 286 THR A CA 1
ATOM 2049 C C . THR A 1 286 ? -8.390 30.471 -41.070 1.00 54.35 286 THR A C 1
ATOM 2050 O O . THR A 1 286 ? -7.633 29.498 -40.971 1.00 57.67 286 THR A O 1
ATOM 2054 N N . GLU A 1 287 ? -8.244 31.389 -42.025 1.00 55.26 287 GLU A N 1
ATOM 2055 C CA . GLU A 1 287 ? -7.176 31.271 -43.012 1.00 65.33 287 GLU A CA 1
ATOM 2056 C C . GLU A 1 287 ? -5.807 31.399 -42.353 1.00 59.12 287 GLU A C 1
ATOM 2057 O O . GLU A 1 287 ? -4.908 30.587 -42.604 1.00 57.62 287 GLU A O 1
ATOM 2063 N N . LYS A 1 288 ? -5.630 32.420 -41.509 1.00 58.06 288 LYS A N 1
ATOM 2064 C CA . LYS A 1 288 ? -4.357 32.602 -40.817 1.00 57.87 288 LYS A CA 1
ATOM 2065 C C . LYS A 1 288 ? -4.018 31.397 -39.953 1.00 53.99 288 LYS A C 1
ATOM 2066 O O . LYS A 1 288 ? -2.858 30.971 -39.896 1.00 46.29 288 LYS A O 1
ATOM 2072 N N . PHE A 1 289 ? -5.014 30.837 -39.265 1.00 50.13 289 PHE A N 1
ATOM 2073 C CA . PHE A 1 289 ? -4.747 29.689 -38.405 1.00 45.94 289 PHE A CA 1
ATOM 2074 C C . PHE A 1 289 ? -4.301 28.480 -39.221 1.00 47.06 289 PHE A C 1
ATOM 2075 O O . PHE A 1 289 ? -3.338 27.794 -38.853 1.00 43.92 289 PHE A O 1
ATOM 2083 N N . GLU A 1 290 ? -4.982 28.210 -40.342 1.00 48.34 290 GLU A N 1
ATOM 2084 C CA . GLU A 1 290 ? -4.592 27.093 -41.196 1.00 52.51 290 GLU A CA 1
ATOM 2085 C C . GLU A 1 290 ? -3.235 27.336 -41.843 1.00 53.10 290 GLU A C 1
ATOM 2086 O O . GLU A 1 290 ? -2.497 26.381 -42.111 1.00 56.88 290 GLU A O 1
ATOM 2092 N N . SER A 1 291 ? -2.891 28.598 -42.103 1.00 53.30 291 SER A N 1
ATOM 2093 C CA . SER A 1 291 ? -1.547 28.903 -42.581 1.00 62.90 291 SER A CA 1
ATOM 2094 C C . SER A 1 291 ? -0.513 28.677 -41.485 1.00 57.81 291 SER A C 1
ATOM 2095 O O . SER A 1 291 ? 0.576 28.154 -41.748 1.00 56.65 291 SER A O 1
ATOM 2098 N N . SER A 1 292 ? -0.836 29.075 -40.253 1.00 55.92 292 SER A N 1
ATOM 2099 C CA . SER A 1 292 ? 0.042 28.796 -39.122 1.00 50.98 292 SER A CA 1
ATOM 2100 C C . SER A 1 292 ? 0.292 27.299 -38.992 1.00 50.91 292 SER A C 1
ATOM 2101 O O . SER A 1 292 ? 1.435 26.855 -38.829 1.00 53.13 292 SER A O 1
ATOM 2104 N N . LYS A 1 293 ? -0.776 26.502 -39.079 1.00 49.32 293 LYS A N 1
ATOM 2105 C CA . LYS A 1 293 ? -0.640 25.053 -38.990 1.00 45.81 293 LYS A CA 1
ATOM 2106 C C . LYS A 1 293 ? 0.262 24.508 -40.092 1.00 48.04 293 LYS A C 1
ATOM 2107 O O . LYS A 1 293 ? 1.102 23.636 -39.837 1.00 46.81 293 LYS A O 1
ATOM 2113 N N . SER A 1 294 ? 0.097 25.000 -41.324 1.00 48.58 294 SER A N 1
ATOM 2114 C CA . SER A 1 294 ? 0.894 24.491 -42.441 1.00 51.36 294 SER A CA 1
ATOM 2115 C C . SER A 1 294 ? 2.384 24.716 -42.215 1.00 52.43 294 SER A C 1
ATOM 2116 O O . SER A 1 294 ? 3.207 23.845 -42.524 1.00 53.02 294 SER A O 1
ATOM 2119 N N . ILE A 1 295 ? 2.751 25.893 -41.702 1.00 57.63 295 ILE A N 1
ATOM 2120 C CA . ILE A 1 295 ? 4.152 26.190 -41.415 1.00 61.95 295 ILE A CA 1
ATOM 2121 C C . ILE A 1 295 ? 4.707 25.201 -40.396 1.00 55.13 295 ILE A C 1
ATOM 2122 O O . ILE A 1 295 ? 5.808 24.660 -40.563 1.00 50.86 295 ILE A O 1
ATOM 2127 N N . ILE A 1 296 ? 3.952 24.949 -39.323 1.00 42.18 296 ILE A N 1
ATOM 2128 C CA . ILE A 1 296 ? 4.393 23.997 -38.305 1.00 39.70 296 ILE A CA 1
ATOM 2129 C C . ILE A 1 296 ? 4.577 22.608 -38.913 1.00 45.73 296 ILE A C 1
ATOM 2130 O O . ILE A 1 296 ? 5.590 21.934 -38.682 1.00 41.55 296 ILE A O 1
ATOM 2135 N N . LYS A 1 297 ? 3.599 22.162 -39.705 1.00 43.35 297 LYS A N 1
ATOM 2136 C CA . LYS A 1 297 ? 3.647 20.822 -40.279 1.00 46.87 297 LYS A CA 1
ATOM 2137 C C . LYS A 1 297 ? 4.862 20.634 -41.183 1.00 54.66 297 LYS A C 1
ATOM 2138 O O . LYS A 1 297 ? 5.363 19.512 -41.328 1.00 52.01 297 LYS A O 1
ATOM 2144 N N . GLU A 1 298 ? 5.353 21.707 -41.797 1.00 48.18 298 GLU A N 1
ATOM 2145 C CA . GLU A 1 298 ? 6.508 21.550 -42.674 1.00 50.34 298 GLU A CA 1
ATOM 2146 C C . GLU A 1 298 ? 7.803 21.428 -41.883 1.00 49.15 298 GLU A C 1
ATOM 2147 O O . GLU A 1 298 ? 8.702 20.670 -42.274 1.00 48.74 298 GLU A O 1
ATOM 2153 N N . TYR A 1 299 ? 7.926 22.168 -40.779 1.00 44.83 299 TYR A N 1
ATOM 2154 C CA . TYR A 1 299 ? 9.087 21.987 -39.918 1.00 48.04 299 TYR A CA 1
ATOM 2155 C C . TYR A 1 299 ? 9.119 20.579 -39.349 1.00 45.34 299 TYR A C 1
ATOM 2156 O O . TYR A 1 299 ? 10.192 19.978 -39.220 1.00 43.94 299 TYR A O 1
ATOM 2165 N N . LEU A 1 300 ? 7.948 20.028 -39.028 1.00 40.52 300 LEU A N 1
ATOM 2166 C CA . LEU A 1 300 ? 7.888 18.662 -38.523 1.00 39.60 300 LEU A CA 1
ATOM 2167 C C . LEU A 1 300 ? 8.346 17.669 -39.578 1.00 42.18 300 LEU A C 1
ATOM 2168 O O . LEU A 1 300 ? 9.114 16.744 -39.282 1.00 43.98 300 LEU A O 1
ATOM 2173 N N . GLU A 1 301 ? 7.884 17.841 -40.818 1.00 45.46 301 GLU A N 1
ATOM 2174 C CA . GLU A 1 301 ? 8.352 16.981 -41.901 1.00 48.52 301 GLU A CA 1
ATOM 2175 C C . GLU A 1 301 ? 9.868 17.053 -42.042 1.00 50.78 301 GLU A C 1
ATOM 2176 O O . GLU A 1 301 ? 10.523 16.050 -42.353 1.00 50.77 301 GLU A O 1
ATOM 2182 N N . SER A 1 302 ? 10.441 18.237 -41.825 1.00 47.31 302 SER A N 1
ATOM 2183 C CA . SER A 1 302 ? 11.874 18.417 -42.025 1.00 50.66 302 SER A CA 1
ATOM 2184 C C . SER A 1 302 ? 12.682 17.600 -41.029 1.00 47.94 302 SER A C 1
ATOM 2185 O O . SER A 1 302 ? 13.734 17.050 -41.375 1.00 51.84 302 SER A O 1
ATOM 2188 N N . ILE A 1 303 ? 12.221 17.525 -39.781 1.00 49.72 303 ILE A N 1
ATOM 2189 C CA . ILE A 1 303 ? 12.936 16.792 -38.749 1.00 54.55 303 ILE A CA 1
ATOM 2190 C C . ILE A 1 303 ? 12.383 15.384 -38.575 1.00 61.89 303 ILE A C 1
ATOM 2191 O O . ILE A 1 303 ? 12.763 14.686 -37.634 1.00 49.96 303 ILE A O 1
ATOM 2196 N N . LYS A 1 304 ? 11.499 14.950 -39.475 1.00 43.20 304 LYS A N 1
ATOM 2197 C CA . LYS A 1 304 ? 10.963 13.597 -39.420 1.00 56.64 304 LYS A CA 1
ATOM 2198 C C . LYS A 1 304 ? 12.073 12.567 -39.246 1.00 62.21 304 LYS A C 1
ATOM 2199 O O . LYS A 1 304 ? 12.034 11.741 -38.327 1.00 66.03 304 LYS A O 1
ATOM 2205 N N . ASN A 1 305 ? 13.078 12.608 -40.114 1.00 66.19 305 ASN A N 1
ATOM 2206 C CA . ASN A 1 305 ? 14.149 11.616 -40.088 1.00 79.02 305 ASN A CA 1
ATOM 2207 C C . ASN A 1 305 ? 14.766 11.491 -38.700 1.00 81.89 305 ASN A C 1
ATOM 2208 O O . ASN A 1 305 ? 15.961 11.236 -38.566 1.00 81.66 305 ASN A O 1
ATOM 2213 N N . MET B 1 1 ? 5.225 54.390 -4.726 1.00 34.77 1 MET B N 1
ATOM 2214 C CA . MET B 1 1 ? 6.519 53.824 -4.329 1.00 2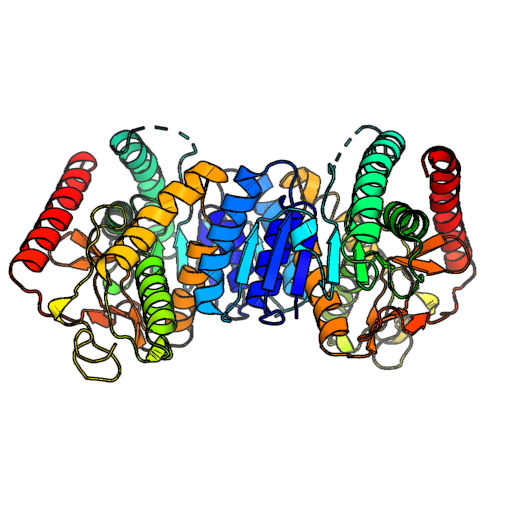6.74 1 MET B CA 1
ATOM 2215 C C . MET B 1 1 ? 7.381 53.643 -5.569 1.00 34.39 1 MET B C 1
ATOM 2216 O O . MET B 1 1 ? 7.072 52.826 -6.433 1.00 32.86 1 MET B O 1
ATOM 2221 N N . LYS B 1 2 ? 8.458 54.415 -5.660 1.00 31.45 2 LYS B N 1
ATOM 2222 C CA . LYS B 1 2 ? 9.326 54.422 -6.826 1.00 26.01 2 LYS B CA 1
ATOM 2223 C C . LYS B 1 2 ? 10.724 53.986 -6.414 1.00 26.97 2 LYS B C 1
ATOM 2224 O O . LYS B 1 2 ? 11.303 54.553 -5.483 1.00 28.12 2 LYS B O 1
ATOM 2230 N N . ILE B 1 3 ? 11.255 52.974 -7.102 1.00 22.04 3 ILE B N 1
ATOM 2231 C CA . ILE B 1 3 ? 12.593 52.455 -6.857 1.00 21.78 3 ILE B CA 1
ATOM 2232 C C . ILE B 1 3 ? 13.400 52.619 -8.136 1.00 25.34 3 ILE B C 1
ATOM 2233 O O . ILE B 1 3 ? 12.907 52.319 -9.228 1.00 27.51 3 ILE B O 1
ATOM 2238 N N . SER B 1 4 ? 14.638 53.095 -8.008 1.00 23.23 4 SER B N 1
ATOM 2239 C CA . SER B 1 4 ? 15.556 53.152 -9.137 1.00 20.69 4 SER B CA 1
ATOM 2240 C C . SER B 1 4 ? 16.708 52.187 -8.885 1.00 24.14 4 SER B C 1
ATOM 2241 O O . SER B 1 4 ? 17.149 52.032 -7.742 1.00 22.79 4 SER B O 1
ATOM 2244 N N . ILE B 1 5 ? 17.189 51.545 -9.952 1.00 26.12 5 ILE B N 1
ATOM 2245 C CA . ILE B 1 5 ? 18.277 50.567 -9.869 1.00 21.44 5 ILE B CA 1
ATOM 2246 C C . ILE B 1 5 ? 19.401 51.015 -10.793 1.00 25.97 5 ILE B C 1
ATOM 2247 O O . ILE B 1 5 ? 19.215 51.125 -12.016 1.00 27.16 5 ILE B O 1
ATOM 2252 N N . ILE B 1 6 ? 20.563 51.266 -10.213 1.00 21.95 6 ILE B N 1
ATOM 2253 C CA . ILE B 1 6 ? 21.709 51.759 -10.960 1.00 19.96 6 ILE B CA 1
ATOM 2254 C C . ILE B 1 6 ? 22.650 50.584 -11.203 1.00 28.35 6 ILE B C 1
ATOM 2255 O O . ILE B 1 6 ? 23.303 50.090 -10.278 1.00 25.29 6 ILE B O 1
ATOM 2260 N N . GLY B 1 7 ? 22.740 50.157 -12.460 1.00 30.79 7 GLY B N 1
ATOM 2261 C CA . GLY B 1 7 ? 23.505 48.977 -12.800 1.00 29.66 7 GLY B CA 1
ATOM 2262 C C . GLY B 1 7 ? 22.570 47.810 -13.021 1.00 29.55 7 GLY B C 1
ATOM 2263 O O . GLY B 1 7 ? 22.214 47.100 -12.078 1.00 30.61 7 GLY B O 1
ATOM 2264 N N . THR B 1 8 ? 22.142 47.618 -14.261 1.00 28.50 8 THR B N 1
ATOM 2265 C CA . THR B 1 8 ? 21.171 46.572 -14.580 1.00 34.79 8 THR B CA 1
ATOM 2266 C C . THR B 1 8 ? 21.877 45.367 -15.193 1.00 30.63 8 THR B C 1
ATOM 2267 O O . THR B 1 8 ? 21.602 44.950 -16.324 1.00 33.30 8 THR B O 1
ATOM 2271 N N . GLY B 1 9 ? 22.813 44.822 -14.423 1.00 28.53 9 GLY B N 1
ATOM 2272 C CA . GLY B 1 9 ? 23.499 43.592 -14.769 1.00 30.58 9 GLY B CA 1
ATOM 2273 C C . GLY B 1 9 ? 22.777 42.391 -14.204 1.00 30.32 9 GLY B C 1
ATOM 2274 O O . GLY B 1 9 ? 21.552 42.396 -14.040 1.00 26.85 9 GLY B O 1
ATOM 2275 N N . ARG B 1 10 ? 23.549 41.348 -13.885 1.00 30.41 10 ARG B N 1
ATOM 2276 C CA . ARG B 1 10 ? 22.965 40.135 -13.316 1.00 30.81 10 ARG B CA 1
ATOM 2277 C C . ARG B 1 10 ? 22.251 40.420 -12.002 1.00 31.67 10 ARG B C 1
ATOM 2278 O O . ARG B 1 10 ? 21.108 39.988 -11.802 1.00 29.58 10 ARG B O 1
ATOM 2286 N N . VAL B 1 11 ? 22.908 41.137 -11.084 1.00 25.47 11 VAL B N 1
ATOM 2287 C CA . VAL B 1 11 ? 22.287 41.405 -9.785 1.00 25.28 11 VAL B CA 1
ATOM 2288 C C . VAL B 1 11 ? 21.147 42.411 -9.928 1.00 26.99 11 VAL B C 1
ATOM 2289 O O . VAL B 1 11 ? 20.064 42.238 -9.349 1.00 23.46 11 VAL B O 1
ATOM 2293 N N . GLY B 1 12 ? 21.373 43.491 -10.681 1.00 26.58 12 GLY B N 1
ATOM 2294 C CA . GLY B 1 12 ? 20.334 44.507 -10.805 1.00 23.69 12 GLY B CA 1
ATOM 2295 C C . GLY B 1 12 ? 19.048 43.956 -11.400 1.00 26.53 12 GLY B C 1
ATOM 2296 O O . GLY B 1 12 ? 17.950 44.204 -10.887 1.00 23.88 12 GLY B O 1
ATOM 2297 N N . SER B 1 13 ? 19.168 43.182 -12.484 1.00 21.12 13 SER B N 1
ATOM 2298 C CA . SER B 1 13 ? 17.972 42.646 -13.128 1.00 24.86 13 SER B CA 1
ATOM 2299 C C . SER B 1 13 ? 17.311 41.563 -12.273 1.00 28.19 13 SER B C 1
ATOM 2300 O O . SER B 1 13 ? 16.081 41.492 -12.219 1.00 22.65 13 SER B O 1
ATOM 2303 N N . SER B 1 14 ? 18.107 40.714 -11.598 1.00 25.64 14 SER B N 1
ATOM 2304 C CA . SER B 1 14 ? 17.549 39.701 -10.698 1.00 25.13 14 SER B CA 1
ATOM 2305 C C . SER B 1 14 ? 16.807 40.343 -9.532 1.00 24.04 14 SER B C 1
ATOM 2306 O O . SER B 1 14 ? 15.792 39.810 -9.056 1.00 23.16 14 SER B O 1
ATOM 2309 N N . THR B 1 15 ? 17.344 41.441 -9.008 1.00 22.12 15 THR B N 1
ATOM 2310 C CA . THR B 1 15 ? 16.681 42.124 -7.907 1.00 24.75 15 THR B CA 1
ATOM 2311 C C . THR B 1 15 ? 15.395 42.801 -8.382 1.00 21.87 15 THR B C 1
ATOM 2312 O O . THR B 1 15 ? 14.375 42.774 -7.680 1.00 21.73 15 THR B O 1
ATOM 2316 N N . ALA B 1 16 ? 15.419 43.399 -9.576 1.00 23.04 16 ALA B N 1
ATOM 2317 C CA . ALA B 1 16 ? 14.188 43.938 -10.148 1.00 26.42 16 ALA B CA 1
ATOM 2318 C C . ALA B 1 16 ? 13.125 42.847 -10.286 1.00 26.87 16 ALA B C 1
ATOM 2319 O O . ALA B 1 16 ? 11.953 43.061 -9.949 1.00 24.44 16 ALA B O 1
ATOM 2321 N N . PHE B 1 17 ? 13.520 41.665 -10.779 1.00 23.39 17 PHE B N 1
ATOM 2322 C CA . PHE B 1 17 ? 12.575 40.557 -10.916 1.00 20.03 17 PHE B CA 1
ATOM 2323 C C . PHE B 1 17 ? 12.003 40.165 -9.559 1.00 19.51 17 PHE B C 1
ATOM 2324 O O . PHE B 1 17 ? 10.797 39.915 -9.430 1.00 23.35 17 PHE B O 1
ATOM 2332 N N . ALA B 1 18 ? 12.847 40.125 -8.524 1.00 21.35 18 ALA B N 1
ATOM 2333 C CA . ALA B 1 18 ? 12.358 39.740 -7.201 1.00 21.63 18 ALA B CA 1
ATOM 2334 C C . ALA B 1 18 ? 11.413 40.795 -6.633 1.00 21.52 18 ALA B C 1
ATOM 2335 O O . ALA B 1 18 ? 10.412 40.455 -5.988 1.00 24.06 18 ALA B O 1
ATOM 2337 N N . LEU B 1 19 ? 11.713 42.083 -6.869 1.00 21.44 19 LEU B N 1
ATOM 2338 C CA . LEU B 1 19 ? 10.841 43.160 -6.396 1.00 22.47 19 LEU B CA 1
ATOM 2339 C C . LEU B 1 19 ? 9.502 43.134 -7.108 1.00 27.69 19 LEU B C 1
ATOM 2340 O O . LEU B 1 19 ? 8.456 43.368 -6.489 1.00 28.07 19 LEU B O 1
ATOM 2345 N N . ILE B 1 20 ? 9.518 42.869 -8.417 1.00 25.28 20 ILE B N 1
ATOM 2346 C CA . ILE B 1 20 ? 8.275 42.638 -9.149 1.00 24.06 20 ILE B CA 1
ATOM 2347 C C . ILE B 1 20 ? 7.491 41.490 -8.528 1.00 32.81 20 ILE B C 1
ATOM 2348 O O . ILE B 1 20 ? 6.291 41.613 -8.244 1.00 31.71 20 ILE B O 1
ATOM 2353 N N . ASN B 1 21 ? 8.149 40.337 -8.343 1.00 31.06 21 ASN B N 1
ATOM 2354 C CA . ASN B 1 21 ? 7.455 39.185 -7.781 1.00 33.29 21 ASN B CA 1
ATOM 2355 C C . ASN B 1 21 ? 6.897 39.496 -6.397 1.00 36.14 21 ASN B C 1
ATOM 2356 O O . ASN B 1 21 ? 5.861 38.946 -6.013 1.00 43.89 21 ASN B O 1
ATOM 2361 N N . ALA B 1 22 ? 7.554 40.391 -5.644 1.00 32.98 22 ALA B N 1
ATOM 2362 C CA . ALA B 1 22 ? 7.097 40.766 -4.308 1.00 38.12 22 ALA B CA 1
ATOM 2363 C C . ALA B 1 22 ? 5.941 41.768 -4.313 1.00 40.34 22 ALA B C 1
ATOM 2364 O O . ALA B 1 22 ? 5.259 41.904 -3.291 1.00 36.82 22 ALA B O 1
ATOM 2366 N N . ALA B 1 23 ? 5.730 42.504 -5.410 1.00 39.25 23 ALA B N 1
ATOM 2367 C CA . ALA B 1 23 ? 4.560 43.378 -5.562 1.00 32.37 23 ALA B CA 1
ATOM 2368 C C . ALA B 1 23 ? 4.556 44.524 -4.549 1.00 35.76 23 ALA B C 1
ATOM 2369 O O . ALA B 1 23 ? 3.517 44.864 -3.982 1.00 40.83 23 ALA B O 1
ATOM 2371 N N . VAL B 1 24 ? 5.714 45.147 -4.325 1.00 40.71 24 VAL B N 1
ATOM 2372 C CA . VAL B 1 24 ? 5.823 46.193 -3.310 1.00 43.01 24 VAL B CA 1
ATOM 2373 C C . VAL B 1 24 ? 6.042 47.585 -3.888 1.00 37.09 24 VAL B C 1
ATOM 2374 O O . VAL B 1 24 ? 6.017 48.561 -3.123 1.00 41.78 24 VAL B O 1
ATOM 2378 N N . ALA B 1 25 ? 6.258 47.719 -5.189 1.00 31.56 25 ALA B N 1
ATOM 2379 C CA . ALA B 1 25 ? 6.557 49.018 -5.773 1.00 31.69 25 ALA B CA 1
ATOM 2380 C C . ALA B 1 25 ? 5.612 49.293 -6.928 1.00 32.31 25 ALA B C 1
ATOM 2381 O O . ALA B 1 25 ? 5.061 48.376 -7.539 1.00 33.87 25 ALA B O 1
ATOM 2383 N N . ASP B 1 26 ? 5.432 50.580 -7.220 1.00 31.97 26 ASP B N 1
ATOM 2384 C CA . ASP B 1 26 ? 4.606 51.016 -8.335 1.00 35.45 26 ASP B CA 1
ATOM 2385 C C . ASP B 1 26 ? 5.409 51.308 -9.591 1.00 32.29 26 ASP B C 1
ATOM 2386 O O . ASP B 1 26 ? 4.852 51.244 -10.695 1.00 32.54 26 ASP B O 1
ATOM 2391 N N . GLU B 1 27 ? 6.693 51.620 -9.447 1.00 25.27 27 GLU B N 1
ATOM 2392 C CA . GLU B 1 27 ? 7.508 52.032 -10.580 1.00 29.97 27 GLU B CA 1
ATOM 2393 C C . GLU B 1 27 ? 8.940 51.610 -10.295 1.00 30.92 27 GLU B C 1
ATOM 2394 O O . GLU B 1 27 ? 9.433 51.796 -9.176 1.00 27.49 27 GLU B O 1
ATOM 2400 N N . ILE B 1 28 ? 9.590 51.003 -11.283 1.00 27.35 28 ILE B N 1
ATOM 2401 C CA . ILE B 1 28 ? 11.025 50.750 -11.223 1.00 24.72 28 ILE B CA 1
ATOM 2402 C C . ILE B 1 28 ? 11.676 51.410 -12.429 1.00 27.00 28 ILE B C 1
ATOM 2403 O O . ILE B 1 28 ? 11.220 51.227 -13.563 1.00 28.70 28 ILE B O 1
ATOM 2408 N N . VAL B 1 29 ? 12.716 52.201 -12.176 1.00 26.72 29 VAL B N 1
ATOM 2409 C CA . VAL B 1 29 ? 13.517 52.835 -13.220 1.00 21.84 29 VAL B CA 1
ATOM 2410 C C . VAL B 1 29 ? 14.879 52.149 -13.212 1.00 23.95 29 VAL B C 1
ATOM 2411 O O . VAL B 1 29 ? 15.484 51.979 -12.148 1.00 25.89 29 VAL B O 1
ATOM 2415 N N . LEU B 1 30 ? 15.333 51.717 -14.382 1.00 26.99 30 LEU B N 1
ATOM 2416 C CA . LEU B 1 30 ? 16.591 50.994 -14.535 1.00 28.17 30 LEU B CA 1
ATOM 2417 C C . LEU B 1 30 ? 17.602 51.879 -15.249 1.00 25.60 30 LEU B C 1
ATOM 2418 O O . LEU B 1 30 ? 17.302 52.432 -16.311 1.00 29.67 30 LEU B O 1
ATOM 2423 N N . TYR B 1 31 ? 18.806 51.979 -14.692 1.00 30.19 31 TYR B N 1
ATOM 2424 C CA . TYR B 1 31 ? 19.873 52.776 -15.282 1.00 29.75 31 TYR B CA 1
ATOM 2425 C C . TYR B 1 31 ? 21.085 51.899 -15.568 1.00 26.63 31 TYR B C 1
ATOM 2426 O O . TYR B 1 31 ? 21.438 51.033 -14.762 1.00 27.12 31 TYR B O 1
ATOM 2435 N N . ASP B 1 32 ? 21.743 52.148 -16.699 1.00 29.41 32 ASP B N 1
ATOM 2436 C CA . ASP B 1 32 ? 22.989 51.455 -16.997 1.00 31.36 32 ASP B CA 1
ATOM 2437 C C . ASP B 1 32 ? 23.775 52.250 -18.029 1.00 33.01 32 ASP B C 1
ATOM 2438 O O . ASP B 1 32 ? 23.204 52.973 -18.848 1.00 34.45 32 ASP B O 1
ATOM 2443 N N . LEU B 1 33 ? 25.099 52.099 -17.978 1.00 38.91 33 LEU B N 1
ATOM 2444 C CA . LEU B 1 33 ? 25.941 52.628 -19.047 1.00 36.83 33 LEU B CA 1
ATOM 2445 C C . LEU B 1 33 ? 25.551 52.024 -20.387 1.00 41.83 33 LEU B C 1
ATOM 2446 O O . LEU B 1 33 ? 25.608 52.693 -21.426 1.00 39.84 33 LEU B O 1
ATOM 2451 N N . ASN B 1 34 ? 25.168 50.750 -20.383 1.00 35.64 34 ASN B N 1
ATOM 2452 C CA . ASN B 1 34 ? 24.750 50.054 -21.594 1.00 37.96 34 ASN B CA 1
ATOM 2453 C C . ASN B 1 34 ? 23.262 50.330 -21.783 1.00 35.68 34 ASN B C 1
ATOM 2454 O O . ASN B 1 34 ? 22.412 49.647 -21.207 1.00 30.54 34 ASN B O 1
ATOM 2459 N N . LYS B 1 35 ? 22.952 51.349 -22.590 1.00 38.57 35 LYS B N 1
ATOM 2460 C CA . LYS B 1 35 ? 21.590 51.866 -22.663 1.00 38.90 35 LYS B CA 1
ATOM 2461 C C . LYS B 1 35 ? 20.630 50.845 -23.256 1.00 36.91 35 LYS B C 1
ATOM 2462 O O . LYS B 1 35 ? 19.505 50.695 -22.768 1.00 36.10 35 LYS B O 1
ATOM 2468 N N . GLU B 1 36 ? 21.044 50.151 -24.322 1.00 37.72 36 GLU B N 1
ATOM 2469 C CA . GLU B 1 36 ? 20.154 49.196 -24.972 1.00 43.17 36 GLU B CA 1
ATOM 2470 C C . GLU 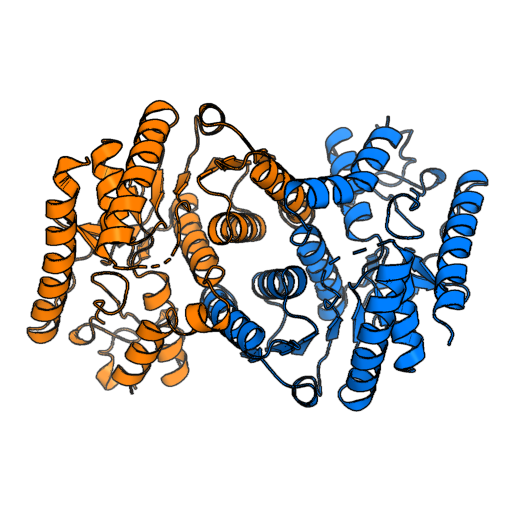B 1 36 ? 19.888 47.993 -24.080 1.00 44.23 36 GLU B C 1
ATOM 2471 O O . GLU B 1 36 ? 18.761 47.482 -24.037 1.00 38.04 36 GLU B O 1
ATOM 2477 N N . MET B 1 37 ? 20.907 47.527 -23.353 1.00 42.94 37 MET B N 1
ATOM 2478 C CA . MET B 1 37 ? 20.681 46.431 -22.418 1.00 40.48 37 MET B CA 1
ATOM 2479 C C . MET B 1 37 ? 19.661 46.814 -21.357 1.00 33.92 37 MET B C 1
ATOM 2480 O O . MET B 1 37 ? 18.782 46.016 -21.019 1.00 34.29 37 MET B O 1
ATOM 2485 N N . ALA B 1 38 ? 19.761 48.027 -20.813 1.00 30.00 38 ALA B N 1
ATOM 2486 C CA . ALA B 1 38 ? 18.786 48.440 -19.810 1.00 27.66 38 ALA B CA 1
ATOM 2487 C C . ALA B 1 38 ? 17.379 48.485 -20.401 1.00 35.76 38 ALA B C 1
ATOM 2488 O O . ALA B 1 38 ? 16.408 48.077 -19.747 1.00 33.55 38 ALA B O 1
ATOM 2490 N N . GLU B 1 39 ? 17.254 48.967 -21.645 1.00 32.68 39 GLU B N 1
ATOM 2491 C CA . GLU B 1 39 ? 15.951 48.989 -22.306 1.00 33.57 39 GLU B CA 1
ATOM 2492 C C . GLU B 1 39 ? 15.413 47.579 -22.510 1.00 35.52 39 GLU B C 1
ATOM 2493 O O . GLU B 1 39 ? 14.223 47.330 -22.294 1.00 30.89 39 GLU B O 1
ATOM 2499 N N . GLY B 1 40 ? 16.275 46.644 -22.925 1.00 32.25 40 GLY B N 1
ATOM 2500 C CA . GLY B 1 40 ? 15.835 45.266 -23.095 1.00 28.84 40 GLY B CA 1
ATOM 2501 C C . GLY B 1 40 ? 15.421 44.618 -21.790 1.00 32.79 40 GLY B C 1
ATOM 2502 O O . GLY B 1 40 ? 14.417 43.902 -21.731 1.00 30.26 40 GLY B O 1
ATOM 2503 N N . GLU B 1 41 ? 16.191 44.850 -20.722 1.00 32.55 41 GLU B N 1
ATOM 2504 C CA . GLU B 1 41 ? 15.811 44.314 -19.419 1.00 30.43 41 GLU B CA 1
ATOM 2505 C C . GLU B 1 41 ? 14.475 44.881 -18.965 1.00 29.27 41 GLU B C 1
ATOM 2506 O O . GLU B 1 41 ? 13.624 44.145 -18.449 1.00 24.66 41 GLU B O 1
ATOM 2512 N N . ALA B 1 42 ? 14.275 46.191 -19.140 1.00 27.33 42 ALA B N 1
ATOM 2513 C CA . ALA B 1 42 ? 13.029 46.819 -18.713 1.00 25.72 42 ALA B CA 1
ATOM 2514 C C . ALA B 1 42 ? 11.825 46.228 -19.436 1.00 29.13 42 ALA B C 1
ATOM 2515 O O . ALA B 1 42 ? 10.775 46.011 -18.822 1.00 23.62 42 ALA B O 1
ATOM 2517 N N . LEU B 1 43 ? 11.943 45.998 -20.748 1.00 25.52 43 LEU B N 1
ATOM 2518 C CA . LEU B 1 43 ? 10.835 45.400 -21.494 1.00 27.33 43 LEU B CA 1
ATOM 2519 C C . LEU B 1 43 ? 10.531 43.991 -21.003 1.00 29.32 43 LEU B C 1
ATOM 2520 O O . LEU B 1 43 ? 9.371 43.634 -20.784 1.00 27.63 43 LEU B O 1
ATOM 2525 N N . ASP B 1 44 ? 11.567 43.159 -20.874 1.00 27.74 44 ASP B N 1
ATOM 2526 C CA . ASP B 1 44 ? 11.382 41.791 -20.385 1.00 24.30 44 ASP B CA 1
ATOM 2527 C C . ASP B 1 44 ? 10.764 41.786 -18.989 1.00 27.82 44 ASP B C 1
ATOM 2528 O O . ASP B 1 44 ? 9.826 41.025 -18.712 1.00 28.60 44 ASP B O 1
ATOM 2533 N N . LEU B 1 45 ? 11.253 42.655 -18.100 1.00 25.08 45 LEU B N 1
ATOM 2534 C CA . LEU B 1 45 ? 10.716 42.703 -16.743 1.00 26.33 45 LEU B CA 1
ATOM 2535 C C . LEU B 1 45 ? 9.282 43.224 -16.728 1.00 23.17 45 LEU B C 1
ATOM 2536 O O . LEU B 1 45 ? 8.452 42.758 -15.932 1.00 26.45 45 LEU B O 1
ATOM 2541 N N . LEU B 1 46 ? 8.969 44.193 -17.591 1.00 22.77 46 LEU B N 1
ATOM 2542 C CA . LEU B 1 46 ? 7.587 44.639 -17.722 1.00 25.46 46 LEU B CA 1
ATOM 2543 C C . LEU B 1 46 ? 6.660 43.470 -18.065 1.00 29.39 46 LEU B C 1
ATOM 2544 O O . LEU B 1 46 ? 5.567 43.343 -17.495 1.00 27.84 46 LEU B O 1
ATOM 2549 N N . HIS B 1 47 ? 7.083 42.601 -18.988 1.00 26.65 47 HIS B N 1
ATOM 2550 C CA . HIS B 1 47 ? 6.309 41.394 -19.290 1.00 29.16 47 HIS B CA 1
ATOM 2551 C C . HIS B 1 47 ? 6.027 40.571 -18.041 1.00 29.00 47 HIS B C 1
ATOM 2552 O O . HIS B 1 47 ? 4.949 39.980 -17.906 1.00 29.05 47 HIS B O 1
ATOM 2559 N N . ALA B 1 48 ? 7.002 40.478 -17.136 1.00 25.50 48 ALA B N 1
ATOM 2560 C CA . ALA B 1 48 ? 6.809 39.673 -15.937 1.00 25.88 48 ALA B CA 1
ATOM 2561 C C . ALA B 1 48 ? 5.772 40.289 -15.004 1.00 28.20 48 ALA B C 1
ATOM 2562 O O . ALA B 1 48 ? 5.089 39.551 -14.286 1.00 29.83 48 ALA B O 1
ATOM 2564 N N . THR B 1 49 ? 5.621 41.622 -15.008 1.00 23.32 49 THR B N 1
ATOM 2565 C CA . THR B 1 49 ? 4.649 42.243 -14.105 1.00 23.17 49 THR B CA 1
ATOM 2566 C C . THR B 1 49 ? 3.232 41.809 -14.425 1.00 25.97 49 THR B C 1
ATOM 2567 O O . THR B 1 49 ? 2.337 41.982 -13.583 1.00 27.43 49 THR B O 1
ATOM 2571 N N . THR B 1 50 ? 3.013 41.265 -15.629 1.00 23.59 50 THR B N 1
ATOM 2572 C CA . THR B 1 50 ? 1.680 40.838 -16.047 1.00 30.49 50 THR B CA 1
ATOM 2573 C C . THR B 1 50 ? 1.059 39.891 -15.037 1.00 35.73 50 THR B C 1
ATOM 2574 O O . THR B 1 50 ? -0.160 39.899 -14.829 1.00 31.47 50 THR B O 1
ATOM 2578 N N . PHE B 1 51 ? 1.885 39.067 -14.407 1.00 26.00 51 PHE B N 1
ATOM 2579 C CA . PHE B 1 51 ? 1.435 38.034 -13.492 1.00 28.18 51 PHE B CA 1
ATOM 2580 C C . PHE B 1 51 ? 1.509 38.460 -12.030 1.00 30.70 51 PHE B C 1
ATOM 2581 O O . PHE B 1 51 ? 1.344 37.617 -11.144 1.00 30.17 51 PHE B O 1
ATOM 2589 N N . HIS B 1 52 ? 1.720 39.747 -11.748 1.00 26.59 52 HIS B N 1
ATOM 2590 C CA . HIS B 1 52 ? 1.894 40.151 -10.354 1.00 25.61 52 HIS B CA 1
ATOM 2591 C C . HIS B 1 52 ? 1.189 41.451 -9.972 1.00 41.66 52 HIS B C 1
ATOM 2592 O O . HIS B 1 52 ? 0.235 41.443 -9.192 1.00 56.74 52 HIS B O 1
ATOM 2599 N N . LYS B 1 53 ? 1.661 42.572 -10.487 1.00 40.21 53 LYS B N 1
ATOM 2600 C CA . LYS B 1 53 ? 1.168 43.865 -10.049 1.00 45.34 53 LYS B CA 1
ATOM 2601 C C . LYS B 1 53 ? 1.335 44.826 -11.202 1.00 37.14 53 LYS B C 1
ATOM 2602 O O . LYS B 1 53 ? 2.374 44.825 -11.861 1.00 36.19 53 LYS B O 1
ATOM 2608 N N . ARG B 1 54 ? 0.320 45.636 -11.454 1.00 35.02 54 ARG B N 1
ATOM 2609 C CA . ARG B 1 54 ? 0.485 46.696 -12.437 1.00 33.33 54 ARG B CA 1
ATOM 2610 C C . ARG B 1 54 ? 1.590 47.639 -11.984 1.00 33.56 54 ARG B C 1
ATOM 2611 O O . ARG B 1 54 ? 1.534 48.180 -10.877 1.00 38.38 54 ARG B O 1
ATOM 2619 N N . MET B 1 55 ? 2.610 47.810 -12.826 1.00 34.78 55 MET B N 1
ATOM 2620 C CA . MET B 1 55 ? 3.748 48.665 -12.513 1.00 31.75 55 MET B CA 1
ATOM 2621 C C . MET B 1 55 ? 4.228 49.366 -13.771 1.00 36.46 55 MET B C 1
ATOM 2622 O O . MET B 1 55 ? 3.980 48.919 -14.894 1.00 39.28 55 MET B O 1
ATOM 2627 N N . ILE B 1 56 ? 4.947 50.459 -13.560 1.00 34.34 56 ILE B N 1
ATOM 2628 C CA . ILE B 1 56 ? 5.797 51.046 -14.582 1.00 30.57 56 ILE B CA 1
ATOM 2629 C C . ILE B 1 56 ? 7.192 50.461 -14.416 1.00 30.16 56 ILE B C 1
ATOM 2630 O O . ILE B 1 56 ? 7.761 50.500 -13.316 1.00 28.51 56 ILE B O 1
ATOM 2635 N N . ILE B 1 57 ? 7.739 49.911 -15.498 1.00 28.39 57 ILE B N 1
ATOM 2636 C CA . ILE B 1 57 ? 9.136 49.477 -15.561 1.00 25.89 57 ILE B CA 1
ATOM 2637 C C . ILE B 1 57 ? 9.733 50.135 -16.791 1.00 31.48 57 ILE B C 1
ATOM 2638 O O . ILE B 1 57 ? 9.227 49.944 -17.902 1.00 32.37 57 ILE B O 1
ATOM 2643 N N . ARG B 1 58 ? 10.814 50.882 -16.610 1.00 29.64 58 ARG B N 1
ATOM 2644 C CA . ARG B 1 58 ? 11.379 51.608 -17.737 1.00 31.47 58 ARG B CA 1
ATOM 2645 C C . ARG B 1 58 ? 12.862 51.835 -17.511 1.00 33.56 58 ARG B C 1
ATOM 2646 O O . ARG B 1 58 ? 13.318 51.973 -16.373 1.00 30.17 58 ARG B O 1
ATOM 2654 N N . ALA B 1 59 ? 13.612 51.842 -18.609 1.00 29.93 59 ALA B N 1
ATOM 2655 C CA . ALA B 1 59 ? 14.975 52.342 -18.587 1.00 34.35 59 ALA B CA 1
ATOM 2656 C C . ALA B 1 59 ? 14.937 53.861 -18.619 1.00 34.63 59 ALA B C 1
ATOM 2657 O O . ALA B 1 59 ? 14.024 54.463 -19.187 1.00 35.23 59 ALA B O 1
ATOM 2659 N N . GLY B 1 60 ? 15.921 54.484 -17.981 1.00 33.98 60 GLY B N 1
ATOM 2660 C CA . GLY B 1 60 ? 15.928 55.933 -17.959 1.00 34.26 60 GLY B CA 1
ATOM 2661 C C . GLY B 1 60 ? 17.316 56.486 -17.726 1.00 37.09 60 GLY B C 1
ATOM 2662 O O . GLY B 1 60 ? 18.283 55.749 -17.529 1.00 37.73 60 GLY B O 1
ATOM 2663 N N . GLU B 1 61 ? 17.403 57.813 -17.771 1.00 31.48 61 GLU B N 1
ATOM 2664 C CA . GLU B 1 61 ? 18.602 58.557 -17.429 1.00 38.01 61 GLU B CA 1
ATOM 2665 C C . GLU B 1 61 ? 18.499 59.017 -15.976 1.00 39.87 61 GLU B C 1
ATOM 2666 O O . GLU B 1 61 ? 17.524 58.734 -15.280 1.00 33.29 61 GLU B O 1
ATOM 2672 N N . TYR B 1 62 ? 19.520 59.724 -15.492 1.00 36.14 62 TYR B N 1
ATOM 2673 C CA . TYR B 1 62 ? 19.475 60.093 -14.078 1.00 35.76 62 TYR B CA 1
ATOM 2674 C C . TYR B 1 62 ? 18.300 61.017 -13.767 1.00 36.40 62 TYR B C 1
ATOM 2675 O O . TYR B 1 62 ? 17.729 60.943 -12.671 1.00 33.24 62 TYR B O 1
ATOM 2684 N N . SER B 1 63 ? 17.898 61.870 -14.714 1.00 33.35 63 SER B N 1
ATOM 2685 C CA . SER B 1 63 ? 16.736 62.710 -14.450 1.00 39.66 63 SER B CA 1
ATOM 2686 C C . SER B 1 63 ? 15.496 61.874 -14.168 1.00 37.34 63 SER B C 1
ATOM 2687 O O . SER B 1 63 ? 14.585 62.351 -13.485 1.00 37.02 63 SER B O 1
ATOM 2690 N N . ASP B 1 64 ? 15.458 60.634 -14.651 1.00 36.51 64 ASP B N 1
ATOM 2691 C CA . ASP B 1 64 ? 14.334 59.743 -14.396 1.00 36.04 64 ASP B CA 1
ATOM 2692 C C . ASP B 1 64 ? 14.351 59.114 -13.007 1.00 36.26 64 ASP B C 1
ATOM 2693 O O . ASP B 1 64 ? 13.357 58.482 -12.624 1.00 32.74 64 ASP B O 1
ATOM 2698 N N . ILE B 1 65 ? 15.435 59.251 -12.234 1.00 32.45 65 ILE B N 1
ATOM 2699 C CA . ILE B 1 65 ? 15.401 58.737 -10.863 1.00 29.52 65 ILE B CA 1
ATOM 2700 C C . ILE B 1 65 ? 14.920 59.796 -9.884 1.00 32.88 65 ILE B C 1
ATOM 2701 O O . ILE B 1 65 ? 14.828 59.524 -8.679 1.00 33.60 65 ILE B O 1
ATOM 2706 N N . GLU B 1 66 ? 14.580 60.985 -10.369 1.00 29.65 66 GLU B N 1
ATOM 2707 C CA . GLU B 1 66 ? 14.062 62.018 -9.486 1.00 32.81 66 GLU B CA 1
ATOM 2708 C C . GLU B 1 66 ? 12.844 61.512 -8.725 1.00 35.50 66 GLU B C 1
ATOM 2709 O O . GLU B 1 66 ? 11.964 60.850 -9.287 1.00 34.06 66 GLU B O 1
ATOM 2715 N N . GLY B 1 67 ? 12.802 61.825 -7.433 1.00 33.95 67 GLY B N 1
ATOM 2716 C CA . GLY B 1 67 ? 11.674 61.439 -6.610 1.00 37.62 67 GLY B CA 1
ATOM 2717 C C . GLY B 1 67 ? 11.645 59.982 -6.204 1.00 37.19 67 GLY B C 1
ATOM 2718 O O . GLY B 1 67 ? 10.636 59.534 -5.645 1.00 31.43 67 GLY B O 1
ATOM 2719 N N . SER B 1 68 ? 12.707 59.221 -6.469 1.00 26.67 68 SER B N 1
ATOM 2720 C CA . SER B 1 68 ? 12.733 57.826 -6.045 1.00 26.32 68 SER B CA 1
ATOM 2721 C C . SER B 1 68 ? 12.664 57.719 -4.527 1.00 28.72 68 SER B C 1
ATOM 2722 O O . SER B 1 68 ? 13.341 58.451 -3.803 1.00 28.95 68 SER B O 1
ATOM 2725 N N . ASP B 1 69 ? 11.870 56.763 -4.042 1.00 29.09 69 ASP B N 1
ATOM 2726 C CA . ASP B 1 69 ? 11.850 56.501 -2.607 1.00 27.76 69 ASP B CA 1
ATOM 2727 C C . ASP B 1 69 ? 13.110 55.759 -2.167 1.00 25.24 69 ASP B C 1
ATOM 2728 O O . ASP B 1 69 ? 13.630 55.993 -1.069 1.00 23.81 69 ASP B O 1
ATOM 2733 N N . ILE B 1 70 ? 13.603 54.860 -3.012 1.00 24.09 70 ILE B N 1
ATOM 2734 C CA . ILE B 1 70 ? 14.766 54.027 -2.734 1.00 23.05 70 ILE B CA 1
ATOM 2735 C C . ILE B 1 70 ? 15.578 53.951 -4.012 1.00 21.27 70 ILE B C 1
ATOM 2736 O O . ILE B 1 70 ? 15.015 53.860 -5.109 1.00 24.37 70 ILE B O 1
ATOM 2741 N N . VAL B 1 71 ? 16.902 54.019 -3.879 1.00 22.56 71 VAL B N 1
ATOM 2742 C CA . VAL B 1 71 ? 17.807 53.769 -4.996 1.00 21.96 71 VAL B CA 1
ATOM 2743 C C . VAL B 1 71 ? 18.740 52.632 -4.607 1.00 24.15 71 VAL B C 1
ATOM 2744 O O . VAL B 1 71 ? 19.378 52.682 -3.549 1.00 21.36 71 VAL B O 1
ATOM 2748 N N . LEU B 1 72 ? 18.795 51.597 -5.450 1.00 22.15 72 LEU B N 1
ATOM 2749 C CA . LEU B 1 72 ? 19.695 50.466 -5.276 1.00 19.53 72 LEU B CA 1
ATOM 2750 C C . LEU B 1 72 ? 20.901 50.642 -6.191 1.00 22.98 72 LEU B C 1
ATOM 2751 O O . LEU B 1 72 ? 20.750 50.986 -7.367 1.00 25.26 72 LEU B O 1
ATOM 2756 N N . ILE B 1 73 ? 22.098 50.401 -5.663 1.00 22.35 73 ILE B N 1
ATOM 2757 C CA . ILE B 1 73 ? 23.317 50.489 -6.468 1.00 21.38 73 ILE B CA 1
ATOM 2758 C C . ILE B 1 73 ? 23.858 49.084 -6.645 1.00 24.15 73 ILE B C 1
ATOM 2759 O O . ILE B 1 73 ? 24.378 48.476 -5.701 1.00 24.27 73 ILE B O 1
ATOM 2764 N N . THR B 1 74 ? 23.754 48.583 -7.860 1.00 23.39 74 THR B N 1
ATOM 2765 C CA . THR B 1 74 ? 24.201 47.240 -8.199 1.00 22.40 74 THR B CA 1
ATOM 2766 C C . THR B 1 74 ? 25.164 47.287 -9.372 1.00 30.79 74 THR B C 1
ATOM 2767 O O . THR B 1 74 ? 25.169 46.390 -10.217 1.00 30.45 74 THR B O 1
ATOM 2771 N N . ALA B 1 75 ? 25.972 48.341 -9.441 1.00 24.97 75 ALA B N 1
ATOM 2772 C CA . ALA B 1 75 ? 26.890 48.555 -10.545 1.00 27.23 75 ALA B CA 1
ATOM 2773 C C . ALA B 1 75 ? 28.271 48.017 -10.209 1.00 33.28 75 ALA B C 1
ATOM 2774 O O . ALA B 1 75 ? 28.555 47.610 -9.080 1.00 32.96 75 ALA B O 1
ATOM 2776 N N . GLY B 1 76 ? 29.138 48.037 -11.213 1.00 42.80 76 GLY B N 1
ATOM 2777 C CA . GLY B 1 76 ? 30.534 47.713 -11.030 1.00 45.10 76 GLY B CA 1
ATOM 2778 C C . GLY B 1 76 ? 30.848 46.305 -11.488 1.00 53.47 76 GLY B C 1
ATOM 2779 O O . GLY B 1 76 ? 29.967 45.492 -11.775 1.00 62.99 76 GLY B O 1
ATOM 2780 N N . ALA B 1 77 ? 32.140 46.014 -11.555 1.00 58.62 77 ALA B N 1
ATOM 2781 C CA . ALA B 1 77 ? 32.562 44.658 -11.871 1.00 56.38 77 ALA B CA 1
ATOM 2782 C C . ALA B 1 77 ? 32.707 43.838 -10.587 1.00 59.40 77 ALA B C 1
ATOM 2783 O O . ALA B 1 77 ? 32.831 44.373 -9.475 1.00 44.40 77 ALA B O 1
ATOM 2785 N N . ALA B 1 78 ? 32.661 42.520 -10.752 1.00 69.17 78 ALA B N 1
ATOM 2786 C CA . ALA B 1 78 ? 32.739 41.606 -9.617 1.00 66.68 78 ALA B CA 1
ATOM 2787 C C . ALA B 1 78 ? 34.184 41.361 -9.182 1.00 61.75 78 ALA B C 1
ATOM 2788 O O . ALA B 1 78 ? 35.085 41.222 -10.010 1.00 56.33 78 ALA B O 1
ATOM 2790 N N . GLU B 1 83 ? 42.828 39.493 -10.137 1.00 69.31 83 GLU B N 1
ATOM 2791 C CA . GLU B 1 83 ? 42.737 40.877 -9.678 1.00 58.69 83 GLU B CA 1
ATOM 2792 C C . GLU B 1 83 ? 42.766 40.941 -8.155 1.00 58.78 83 GLU B C 1
ATOM 2793 O O . GLU B 1 83 ? 42.080 40.174 -7.482 1.00 55.52 83 GLU B O 1
ATOM 2799 N N . THR B 1 84 ? 43.574 41.851 -7.619 1.00 55.42 84 THR B N 1
ATOM 2800 C CA . THR B 1 84 ? 43.681 42.003 -6.178 1.00 49.18 84 THR B CA 1
ATOM 2801 C C . THR B 1 84 ? 42.434 42.680 -5.613 1.00 46.06 84 THR B C 1
ATOM 2802 O O . THR B 1 84 ? 41.693 43.378 -6.319 1.00 45.16 84 THR B O 1
ATOM 2806 N N . ARG B 1 85 ? 42.206 42.479 -4.311 1.00 43.32 85 ARG B N 1
ATOM 2807 C CA . ARG B 1 85 ? 41.097 43.179 -3.663 1.00 43.35 85 ARG B CA 1
ATOM 2808 C C . ARG B 1 85 ? 41.322 44.685 -3.653 1.00 42.82 85 ARG B C 1
ATOM 2809 O O . ARG B 1 85 ? 40.360 45.451 -3.768 1.00 36.03 85 ARG B O 1
ATOM 2817 N N . LEU B 1 86 ? 42.579 45.126 -3.534 1.00 41.78 86 LEU B N 1
ATOM 2818 C CA . LEU B 1 86 ? 42.842 46.558 -3.574 1.00 39.46 86 LEU B CA 1
ATOM 2819 C C . LEU B 1 86 ? 42.543 47.132 -4.951 1.00 36.37 86 LEU B C 1
ATOM 2820 O O . LEU B 1 86 ? 41.992 48.232 -5.061 1.00 35.15 86 LEU B O 1
ATOM 2825 N N . ASP B 1 87 ? 42.900 46.412 -6.018 1.00 39.31 87 ASP B N 1
ATOM 2826 C CA . ASP B 1 87 ? 42.581 46.905 -7.352 1.00 38.02 87 ASP B CA 1
ATOM 2827 C C . ASP B 1 87 ? 41.078 47.025 -7.542 1.00 39.32 87 ASP B C 1
ATOM 2828 O O . ASP B 1 87 ? 40.595 47.997 -8.136 1.00 36.11 87 ASP B O 1
ATOM 2833 N N . LEU B 1 88 ? 40.322 46.034 -7.058 1.00 36.29 88 LEU B N 1
ATOM 2834 C CA . LEU B 1 88 ? 38.867 46.097 -7.165 1.00 37.54 88 LEU B CA 1
ATOM 2835 C C . LEU B 1 88 ? 38.310 47.254 -6.351 1.00 38.14 88 LEU B C 1
ATOM 2836 O O . LEU B 1 88 ? 37.448 48.006 -6.826 1.00 35.16 88 LEU B O 1
ATOM 2841 N N . THR B 1 89 ? 38.802 47.423 -5.122 1.00 31.78 89 THR B N 1
ATOM 2842 C CA . THR B 1 89 ? 38.370 48.541 -4.293 1.00 30.50 89 THR B CA 1
ATOM 2843 C C . THR B 1 89 ? 38.609 49.873 -4.994 1.00 36.83 89 THR B C 1
ATOM 2844 O O . THR B 1 89 ? 37.752 50.764 -4.971 1.00 32.28 89 THR B O 1
ATOM 2848 N N . ILE B 1 90 ? 39.766 50.033 -5.627 1.00 35.38 90 ILE B N 1
ATOM 2849 C CA . ILE B 1 90 ? 40.053 51.295 -6.295 1.00 34.55 90 ILE B CA 1
ATOM 2850 C C . ILE B 1 90 ? 39.104 51.505 -7.470 1.00 33.30 90 ILE B C 1
ATOM 2851 O O . ILE B 1 90 ? 38.497 52.576 -7.617 1.00 30.36 90 ILE B O 1
ATOM 2856 N N . LYS B 1 91 ? 38.968 50.491 -8.329 1.00 30.72 91 LYS B N 1
ATOM 2857 C CA . LYS B 1 91 ? 38.146 50.651 -9.524 1.00 33.44 91 LYS B CA 1
ATOM 2858 C C . LYS B 1 91 ? 36.694 50.915 -9.159 1.00 31.45 91 LYS B C 1
ATOM 2859 O O . LYS B 1 91 ? 36.040 51.781 -9.760 1.00 32.12 91 LYS B O 1
ATOM 2865 N N . ASN B 1 92 ? 36.164 50.173 -8.183 1.00 28.18 92 ASN B N 1
ATOM 2866 C CA . ASN B 1 92 ? 34.759 50.359 -7.849 1.00 26.82 92 ASN B CA 1
ATOM 2867 C C . ASN B 1 92 ? 34.525 51.655 -7.082 1.00 32.10 92 ASN B C 1
ATOM 2868 O O . ASN B 1 92 ? 33.465 52.278 -7.228 1.00 31.14 92 ASN B O 1
ATOM 2873 N N . ALA B 1 93 ? 35.484 52.088 -6.265 1.00 30.56 93 ALA B N 1
ATOM 2874 C CA . ALA B 1 93 ? 35.306 53.368 -5.590 1.00 25.67 93 ALA B CA 1
ATOM 2875 C C . ALA B 1 93 ? 35.120 54.498 -6.600 1.00 31.15 93 ALA B C 1
ATOM 2876 O O . ALA B 1 93 ? 34.321 55.412 -6.375 1.00 31.89 93 ALA B O 1
ATOM 2878 N N . LYS B 1 94 ? 35.843 54.455 -7.727 1.00 29.60 94 LYS B N 1
ATOM 2879 C CA . LYS B 1 94 ? 35.672 55.495 -8.740 1.00 28.42 94 LYS B CA 1
ATOM 2880 C C . LYS B 1 94 ? 34.289 55.414 -9.380 1.00 34.43 94 LYS B C 1
ATOM 2881 O O . LYS B 1 94 ? 33.646 56.444 -9.623 1.00 28.53 94 LYS B O 1
ATOM 2887 N N . ILE B 1 95 ? 33.817 54.197 -9.656 1.00 31.43 95 ILE B N 1
ATOM 2888 C CA . ILE B 1 95 ? 32.470 54.010 -10.192 1.00 30.00 95 ILE B CA 1
ATOM 2889 C C . ILE B 1 95 ? 31.436 54.538 -9.206 1.00 27.96 95 ILE B C 1
ATOM 2890 O O . ILE B 1 95 ? 30.505 55.274 -9.570 1.00 25.69 95 ILE B O 1
ATOM 2895 N N . ILE B 1 96 ? 31.600 54.173 -7.933 1.00 27.78 96 ILE B N 1
ATOM 2896 C CA . ILE B 1 96 ? 30.630 54.524 -6.902 1.00 25.27 96 ILE B CA 1
ATOM 2897 C C . ILE B 1 96 ? 30.640 56.029 -6.641 1.00 26.20 96 ILE B C 1
ATOM 2898 O O . ILE B 1 96 ? 29.594 56.633 -6.387 1.00 26.71 96 ILE B O 1
ATOM 2903 N N . LYS B 1 97 ? 31.808 56.666 -6.723 1.00 23.77 97 LYS B N 1
ATOM 2904 C CA . LYS B 1 97 ? 31.863 58.117 -6.554 1.00 28.78 97 LYS B CA 1
ATOM 2905 C C . LYS B 1 97 ? 31.007 58.819 -7.604 1.00 30.69 97 LYS B C 1
ATOM 2906 O O . LYS B 1 97 ? 30.207 59.700 -7.277 1.00 26.57 97 LYS B O 1
ATOM 2912 N N . GLY B 1 98 ? 31.163 58.434 -8.875 1.00 28.62 98 GLY B N 1
ATOM 2913 C CA . GLY B 1 98 ? 30.372 59.048 -9.932 1.00 29.67 98 GLY B CA 1
ATOM 2914 C C . GLY B 1 98 ? 28.881 58.809 -9.765 1.00 30.94 98 GLY B C 1
ATOM 2915 O O . GLY B 1 98 ? 28.072 59.724 -9.940 1.00 26.81 98 GLY B O 1
ATOM 2916 N N . ILE B 1 99 ? 28.493 57.574 -9.433 1.00 27.78 99 ILE B N 1
ATOM 2917 C CA . ILE B 1 99 ? 27.077 57.290 -9.201 1.00 27.83 99 ILE B CA 1
ATOM 2918 C C . ILE B 1 99 ? 26.557 58.133 -8.043 1.00 26.10 99 ILE B C 1
ATOM 2919 O O . ILE B 1 99 ? 25.464 58.708 -8.112 1.00 27.99 99 ILE B O 1
ATOM 2924 N N . SER B 1 100 ? 27.335 58.220 -6.958 1.00 23.19 100 SER B N 1
ATOM 2925 C CA . SER B 1 100 ? 26.889 58.940 -5.771 1.00 25.08 100 SER B CA 1
ATOM 2926 C C . SER B 1 100 ? 26.690 60.420 -6.054 1.00 24.63 100 SER B C 1
ATOM 2927 O O . SER B 1 100 ? 25.750 61.038 -5.539 1.00 26.41 100 SER B O 1
ATOM 2930 N N . GLU B 1 101 ? 27.566 61.013 -6.871 1.00 22.16 101 GLU B N 1
ATOM 2931 C CA . GLU B 1 101 ? 27.396 62.420 -7.218 1.00 24.29 101 GLU B CA 1
ATOM 2932 C C . GLU B 1 101 ? 26.099 62.642 -7.996 1.00 31.44 101 GLU B C 1
ATOM 2933 O O . GLU B 1 101 ? 25.427 63.666 -7.814 1.00 29.10 101 GLU B O 1
ATOM 2939 N N . ASN B 1 102 ? 25.710 61.677 -8.840 1.00 28.84 102 ASN B N 1
ATOM 2940 C CA . ASN B 1 102 ? 24.474 61.823 -9.609 1.00 29.88 102 ASN B CA 1
ATOM 2941 C C . ASN B 1 102 ? 23.231 61.623 -8.737 1.00 30.75 102 ASN B C 1
ATOM 2942 O O . ASN B 1 102 ? 22.235 62.333 -8.910 1.00 33.56 102 ASN B O 1
ATOM 2947 N N . ILE B 1 103 ? 23.259 60.669 -7.800 1.00 26.28 103 ILE B N 1
ATOM 2948 C CA . ILE B 1 103 ? 22.119 60.503 -6.893 1.00 25.14 103 ILE B CA 1
ATOM 2949 C C . ILE B 1 103 ? 21.960 61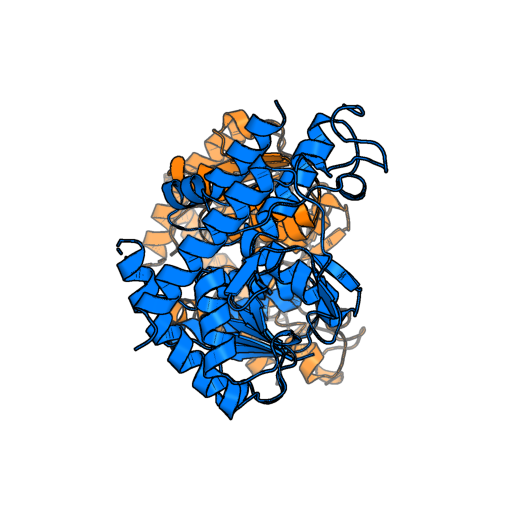.736 -6.014 1.00 29.14 103 ILE B C 1
ATOM 2950 O O . ILE B 1 103 ? 20.840 62.208 -5.768 1.00 28.94 103 ILE B O 1
ATOM 2955 N N . LYS B 1 104 ? 23.076 62.273 -5.515 1.00 24.86 104 LYS B N 1
ATOM 2956 C CA . LYS B 1 104 ? 23.033 63.524 -4.756 1.00 27.63 104 LYS B CA 1
ATOM 2957 C C . LYS B 1 104 ? 22.309 64.614 -5.532 1.00 34.06 104 LYS B C 1
ATOM 2958 O O . LYS B 1 104 ? 21.505 65.369 -4.967 1.00 29.92 104 LYS B O 1
ATOM 2964 N N . LYS B 1 105 ? 22.570 64.700 -6.835 1.00 30.36 105 LYS B N 1
ATOM 2965 C CA . LYS B 1 105 ? 21.999 65.777 -7.640 1.00 30.64 105 LYS B CA 1
ATOM 2966 C C . LYS B 1 105 ? 20.525 65.546 -7.952 1.00 34.43 105 LYS B C 1
ATOM 2967 O O . LYS B 1 105 ? 19.715 66.475 -7.869 1.00 30.47 105 LYS B O 1
ATOM 2973 N N . TYR B 1 106 ? 20.152 64.324 -8.327 1.00 28.69 106 TYR B N 1
ATOM 2974 C CA . TYR B 1 106 ? 18.819 64.103 -8.864 1.00 33.88 106 TYR B CA 1
ATOM 2975 C C . TYR B 1 106 ? 17.834 63.526 -7.862 1.00 33.06 106 TYR B C 1
ATOM 2976 O O . TYR B 1 106 ? 16.628 63.628 -8.093 1.00 33.14 106 TYR B O 1
ATOM 2985 N N . ALA B 1 107 ? 18.302 62.931 -6.765 1.00 28.76 107 ALA B N 1
ATOM 2986 C CA . ALA B 1 107 ? 17.416 62.328 -5.766 1.00 28.38 107 ALA B CA 1
ATOM 2987 C C . ALA B 1 107 ? 17.980 62.594 -4.378 1.00 32.98 107 ALA B C 1
ATOM 2988 O O . ALA B 1 107 ? 18.309 61.666 -3.632 1.00 28.40 107 ALA B O 1
ATOM 2990 N N . PRO B 1 108 ? 18.115 63.869 -4.001 1.00 30.65 108 PRO B N 1
ATOM 2991 C CA . PRO B 1 108 ? 18.779 64.188 -2.728 1.00 25.76 108 PRO B CA 1
ATOM 2992 C C . PRO B 1 108 ? 18.022 63.719 -1.502 1.00 25.28 108 PRO B C 1
ATOM 2993 O O . PRO B 1 108 ? 18.613 63.664 -0.418 1.00 27.84 108 PRO B O 1
ATOM 2997 N N . ASN B 1 109 ? 16.738 63.405 -1.617 1.00 27.50 109 ASN B N 1
ATOM 2998 C CA . ASN B 1 109 ? 15.952 62.980 -0.465 1.00 24.22 109 ASN B CA 1
ATOM 2999 C C . ASN B 1 109 ? 15.776 61.472 -0.372 1.00 24.67 109 ASN B C 1
ATOM 3000 O O . ASN B 1 109 ? 15.004 61.003 0.478 1.00 23.98 109 ASN B O 1
ATOM 3005 N N . THR B 1 110 ? 16.460 60.707 -1.216 1.00 23.56 110 THR B N 1
ATOM 3006 C CA . THR B 1 110 ? 16.175 59.283 -1.298 1.00 25.46 110 THR B CA 1
ATOM 3007 C C . THR B 1 110 ? 16.913 58.526 -0.197 1.00 27.51 110 THR B C 1
ATOM 3008 O O . THR B 1 110 ? 17.606 59.103 0.648 1.00 26.08 110 THR B O 1
ATOM 3012 N N . LEU B 1 111 ? 16.694 57.217 -0.180 1.00 26.55 111 LEU B N 1
ATOM 3013 C CA . LEU B 1 111 ? 17.381 56.270 0.685 1.00 25.13 111 LEU B CA 1
ATOM 3014 C C . LEU B 1 111 ? 18.130 55.323 -0.241 1.00 25.42 111 LEU B C 1
ATOM 3015 O O . LEU B 1 111 ? 17.559 54.846 -1.229 1.00 26.29 111 LEU B O 1
ATOM 3020 N N . ILE B 1 112 ? 19.410 55.091 0.035 1.00 22.59 112 ILE B N 1
ATOM 3021 C CA . ILE B 1 112 ? 20.262 54.317 -0.861 1.00 19.39 112 ILE B CA 1
ATOM 3022 C C . ILE B 1 112 ? 20.603 52.983 -0.216 1.00 20.86 112 ILE B C 1
ATOM 3023 O O . ILE B 1 112 ? 20.972 52.924 0.959 1.00 21.28 112 ILE B O 1
ATOM 3028 N N . ILE B 1 113 ? 20.507 51.913 -0.995 1.00 20.07 113 ILE B N 1
ATOM 3029 C CA . ILE B 1 113 ? 21.010 50.603 -0.588 1.00 20.50 113 ILE B CA 1
ATOM 3030 C C . ILE B 1 113 ? 22.100 50.220 -1.572 1.00 23.37 113 ILE B C 1
ATOM 3031 O O . ILE B 1 113 ? 21.842 50.093 -2.779 1.00 23.77 113 ILE B O 1
ATOM 3036 N N . ASN B 1 114 ? 23.311 50.054 -1.068 1.00 18.35 114 ASN B N 1
ATOM 3037 C CA . ASN B 1 114 ? 24.433 49.663 -1.910 1.00 19.66 114 ASN B CA 1
ATOM 3038 C C . ASN B 1 114 ? 24.668 48.159 -1.860 1.00 19.78 114 ASN B C 1
ATOM 3039 O O . ASN B 1 114 ? 24.723 47.571 -0.772 1.00 21.34 114 ASN B O 1
ATOM 3044 N N . ILE B 1 115 ? 24.862 47.560 -3.038 1.00 20.27 115 ILE B N 1
ATOM 3045 C CA . ILE B 1 115 ? 25.272 46.169 -3.165 1.00 19.84 115 ILE B CA 1
ATOM 3046 C C . ILE B 1 115 ? 26.706 46.025 -3.681 1.00 23.40 115 ILE B C 1
ATOM 3047 O O . ILE B 1 115 ? 27.359 45.020 -3.384 1.00 26.95 115 ILE B O 1
ATOM 3052 N N . THR B 1 116 ? 27.212 47.005 -4.429 1.00 23.16 116 THR B N 1
ATOM 3053 C CA . THR B 1 116 ? 28.523 46.933 -5.071 1.00 20.72 116 THR B CA 1
ATOM 3054 C C . THR B 1 116 ? 29.616 46.594 -4.066 1.00 24.08 116 THR B C 1
ATOM 3055 O O . THR B 1 116 ? 29.651 47.143 -2.967 1.00 24.85 116 THR B O 1
ATOM 3059 N N . ASN B 1 117 ? 30.538 45.706 -4.467 1.00 25.54 117 ASN B N 1
ATOM 3060 C CA . ASN B 1 117 ? 31.598 45.208 -3.599 1.00 27.29 117 ASN B CA 1
ATOM 3061 C C . ASN B 1 117 ? 32.863 46.048 -3.692 1.00 26.84 117 ASN B C 1
ATOM 3062 O O . ASN B 1 117 ? 33.118 46.713 -4.703 1.00 29.66 117 ASN B O 1
ATOM 3067 N N . PRO B 1 118 ? 33.701 46.027 -2.638 1.00 31.32 118 PRO B N 1
ATOM 3068 C CA . PRO B 1 118 ? 33.438 45.387 -1.339 1.00 29.00 118 PRO B CA 1
ATOM 3069 C C . PRO B 1 118 ? 32.418 46.210 -0.557 1.00 24.06 118 PRO B C 1
ATOM 3070 O O . PRO B 1 118 ? 32.573 47.411 -0.401 1.00 24.98 118 PRO B O 1
ATOM 3074 N N . VAL B 1 119 ? 31.369 45.549 -0.079 1.00 21.83 119 VAL B N 1
ATOM 3075 C CA . VAL B 1 119 ? 30.113 46.250 0.181 1.00 25.90 119 VAL B CA 1
ATOM 3076 C C . VAL B 1 119 ? 30.255 47.242 1.334 1.00 25.16 119 VAL B C 1
ATOM 3077 O O . VAL B 1 119 ? 29.624 48.309 1.322 1.00 23.41 119 VAL B O 1
ATOM 3081 N N . ASP B 1 120 ? 31.055 46.906 2.358 1.00 22.70 120 ASP B N 1
ATOM 3082 C CA . ASP B 1 120 ? 31.196 47.807 3.506 1.00 26.10 120 ASP B CA 1
ATOM 3083 C C . ASP B 1 120 ? 31.949 49.075 3.119 1.00 24.78 120 ASP B C 1
ATOM 3084 O O . ASP B 1 120 ? 31.539 50.192 3.460 1.00 24.04 120 ASP B O 1
ATOM 3089 N N . VAL B 1 121 ? 33.063 48.915 2.411 1.00 22.90 121 VAL B N 1
ATOM 3090 C CA . VAL B 1 121 ? 33.842 50.066 1.974 1.00 23.34 121 VAL B CA 1
ATOM 3091 C C . VAL B 1 121 ? 33.027 50.933 1.022 1.00 24.06 121 VAL B C 1
ATOM 3092 O O . VAL B 1 121 ? 32.986 52.166 1.150 1.00 25.76 121 VAL B O 1
ATOM 3096 N N . MET B 1 122 ? 32.371 50.304 0.043 1.00 21.85 122 MET B N 1
ATOM 3097 C CA . MET B 1 122 ? 31.624 51.076 -0.945 1.00 21.21 122 MET B CA 1
ATOM 3098 C C . MET B 1 122 ? 30.466 51.832 -0.301 1.00 22.75 122 MET B C 1
ATOM 3099 O O . MET B 1 122 ? 30.158 52.959 -0.704 1.00 22.21 122 MET B O 1
ATOM 3104 N N . SER B 1 123 ? 29.800 51.223 0.695 1.00 21.20 123 SER B N 1
ATOM 3105 C CA . SER B 1 123 ? 28.713 51.913 1.396 1.00 23.13 123 SER B CA 1
ATOM 3106 C C . SER B 1 123 ? 29.204 53.190 2.060 1.00 24.93 123 SER B C 1
ATOM 3107 O O . SER B 1 123 ? 28.502 54.216 2.067 1.00 21.03 123 SER B O 1
ATOM 3110 N N . TYR B 1 124 ? 30.392 53.137 2.657 1.00 22.35 124 TYR B N 1
ATOM 3111 C CA . TYR B 1 124 ? 30.966 54.337 3.256 1.00 23.23 124 TYR B CA 1
ATOM 3112 C C . TYR B 1 124 ? 31.247 55.393 2.196 1.00 25.60 124 TYR B C 1
ATOM 3113 O O . TYR B 1 124 ? 31.002 56.583 2.418 1.00 22.73 124 TYR B O 1
ATOM 3122 N N . VAL B 1 125 ? 31.779 54.974 1.039 1.00 23.40 125 VAL B N 1
ATOM 3123 C CA . VAL B 1 125 ? 32.014 55.912 -0.062 1.00 23.83 125 VAL B CA 1
ATOM 3124 C C . VAL B 1 125 ? 30.708 56.600 -0.466 1.00 24.16 125 VAL B C 1
ATOM 3125 O O . VAL B 1 125 ? 30.663 57.828 -0.639 1.00 25.20 125 VAL B O 1
ATOM 3129 N N . VAL B 1 126 ? 29.627 55.819 -0.631 1.00 20.18 126 VAL B N 1
ATOM 3130 C CA . VAL B 1 126 ? 28.322 56.409 -0.957 1.00 21.71 126 VAL B CA 1
ATOM 3131 C C . VAL B 1 126 ? 27.937 57.464 0.072 1.00 21.22 126 VAL B C 1
ATOM 3132 O O . VAL B 1 126 ? 27.521 58.578 -0.271 1.00 22.88 126 VAL B O 1
ATOM 3136 N N . TRP B 1 127 ? 28.025 57.107 1.351 1.00 21.65 127 TRP B N 1
ATOM 3137 C CA . TRP B 1 127 ? 27.670 58.038 2.418 1.00 25.00 127 TRP B CA 1
ATOM 3138 C C . TRP B 1 127 ? 28.488 59.324 2.318 1.00 23.31 127 TRP B C 1
ATOM 3139 O O . TRP B 1 127 ? 27.944 60.434 2.383 1.00 23.45 127 TRP B O 1
ATOM 3150 N N . LYS B 1 128 ? 29.803 59.196 2.140 1.00 24.16 128 LYS B N 1
ATOM 3151 C CA . LYS B 1 128 ? 30.651 60.384 2.120 1.00 22.95 128 LYS B CA 1
ATOM 3152 C C . LYS B 1 128 ? 30.381 61.249 0.893 1.00 25.56 128 LYS B C 1
ATOM 3153 O O . LYS B 1 128 ? 30.284 62.480 1.005 1.00 24.72 128 LYS B O 1
ATOM 3159 N N . VAL B 1 129 ? 30.240 60.628 -0.279 1.00 24.88 129 VAL B N 1
ATOM 3160 C CA . VAL B 1 129 ? 30.134 61.405 -1.510 1.00 25.52 129 VAL B CA 1
ATOM 3161 C C . VAL B 1 129 ? 28.758 62.060 -1.628 1.00 30.95 129 VAL B C 1
ATOM 3162 O O . VAL B 1 129 ? 28.653 63.217 -2.040 1.00 24.90 129 VAL B O 1
ATOM 3166 N N . THR B 1 130 ? 27.682 61.342 -1.281 1.00 24.78 130 THR B N 1
ATOM 3167 C CA . THR B 1 130 ? 26.350 61.956 -1.369 1.00 21.73 130 THR B CA 1
ATOM 3168 C C . THR B 1 130 ? 26.151 63.050 -0.328 1.00 25.88 130 THR B C 1
ATOM 3169 O O . THR B 1 130 ? 25.307 63.942 -0.513 1.00 23.24 130 THR B O 1
ATOM 3173 N N . GLY B 1 131 ? 26.865 62.976 0.790 1.00 23.88 131 GLY B N 1
ATOM 3174 C CA . GLY B 1 131 ? 26.570 63.862 1.895 1.00 24.44 131 GLY B CA 1
ATOM 3175 C C . GLY B 1 131 ? 25.259 63.580 2.600 1.00 26.87 131 GLY B C 1
ATOM 3176 O O . GLY B 1 131 ? 24.764 64.450 3.330 1.00 23.85 131 GLY B O 1
ATOM 3177 N N . PHE B 1 132 ? 24.673 62.397 2.391 1.00 21.32 132 PHE B N 1
ATOM 3178 C CA . PHE B 1 132 ? 23.409 62.039 3.027 1.00 22.10 132 PHE B CA 1
ATOM 3179 C C . PHE B 1 132 ? 23.606 61.766 4.520 1.00 24.74 132 PHE B C 1
ATOM 3180 O O . PHE B 1 132 ? 24.723 61.532 4.997 1.00 23.55 132 PHE B O 1
ATOM 3188 N N . GLU B 1 133 ? 22.500 61.818 5.269 1.00 23.05 133 GLU B N 1
ATOM 3189 C CA . GLU B 1 133 ? 22.523 61.331 6.642 1.00 23.98 133 GLU B CA 1
ATOM 3190 C C . GLU B 1 133 ? 22.759 59.822 6.635 1.00 25.70 133 GLU B C 1
ATOM 3191 O O . GLU B 1 133 ? 22.280 59.112 5.747 1.00 23.80 133 GLU B O 1
ATOM 3197 N N . SER B 1 134 ? 23.509 59.328 7.625 1.00 23.14 134 SER B N 1
ATOM 3198 C CA . SER B 1 134 ? 23.942 57.933 7.561 1.00 21.25 134 SER B CA 1
ATOM 3199 C C . SER B 1 134 ? 22.769 56.964 7.648 1.00 22.85 134 SER B C 1
ATOM 3200 O O . SER B 1 134 ? 22.850 55.850 7.110 1.00 25.08 134 SER B O 1
ATOM 3203 N N A ASN B 1 135 ? 21.682 57.355 8.318 0.50 22.65 135 ASN B N 1
ATOM 3204 N N B ASN B 1 135 ? 21.673 57.358 8.301 0.50 22.70 135 ASN B N 1
ATOM 3205 C CA A ASN B 1 135 ? 20.517 56.479 8.393 0.50 25.25 135 ASN B CA 1
ATOM 3206 C CA B ASN B 1 135 ? 20.521 56.464 8.380 0.50 25.13 135 ASN B CA 1
ATOM 3207 C C A ASN B 1 135 ? 19.906 56.219 7.019 0.50 24.54 135 ASN B C 1
ATOM 3208 C C B ASN B 1 135 ? 19.880 56.232 7.019 0.50 24.61 135 ASN B C 1
ATOM 3209 O O A ASN B 1 135 ? 19.176 55.231 6.854 0.50 24.54 135 ASN B O 1
ATOM 3210 O O B ASN B 1 135 ? 19.110 55.274 6.863 0.50 24.82 135 ASN B O 1
ATOM 3219 N N . ARG B 1 136 ? 20.186 57.074 6.031 1.00 20.92 136 ARG B N 1
ATOM 3220 C CA . ARG B 1 136 ? 19.642 56.933 4.681 1.00 21.96 136 ARG B CA 1
ATOM 3221 C C . ARG B 1 136 ? 20.597 56.233 3.720 1.00 23.19 136 ARG B C 1
ATOM 3222 O O . ARG B 1 136 ? 20.296 56.135 2.523 1.00 23.87 136 ARG B O 1
ATOM 3230 N N . VAL B 1 137 ? 21.730 55.731 4.200 1.00 20.99 137 VAL B N 1
ATOM 3231 C CA . VAL B 1 137 ? 22.661 55.001 3.342 1.00 18.57 137 VAL B CA 1
ATOM 3232 C C . VAL B 1 137 ? 23.028 53.706 4.042 1.00 18.49 137 VAL B C 1
ATOM 3233 O O . VAL B 1 137 ? 23.611 53.733 5.133 1.00 23.55 137 VAL B O 1
ATOM 3237 N N . ILE B 1 138 ? 22.721 52.573 3.407 1.00 18.07 138 ILE B N 1
ATOM 3238 C CA . ILE B 1 138 ? 23.082 51.278 3.962 1.00 21.07 138 ILE B CA 1
ATOM 3239 C C . ILE B 1 138 ? 23.556 50.365 2.845 1.00 22.81 138 ILE B C 1
ATOM 3240 O O . ILE B 1 138 ? 23.185 50.520 1.679 1.00 24.75 138 ILE B O 1
ATOM 3245 N N . GLY B 1 139 ? 24.367 49.382 3.231 1.00 22.31 139 GLY B N 1
ATOM 3246 C CA . GLY B 1 139 ? 24.770 48.306 2.351 1.00 18.39 139 GLY B CA 1
ATOM 3247 C C . GLY B 1 139 ? 24.162 46.984 2.807 1.00 22.42 139 GLY B C 1
ATOM 3248 O O . GLY B 1 139 ? 23.631 46.853 3.913 1.00 20.92 139 GLY B O 1
ATOM 3249 N N . THR B 1 140 ? 24.260 45.979 1.934 1.00 18.79 140 THR B N 1
ATOM 3250 C CA . THR B 1 140 ? 23.601 44.725 2.284 1.00 21.90 140 THR B CA 1
ATOM 3251 C C . THR B 1 140 ? 24.395 43.902 3.288 1.00 21.48 140 THR B C 1
ATOM 3252 O O . THR B 1 140 ? 23.861 42.913 3.792 1.00 23.16 140 THR B O 1
ATOM 3256 N N . GLY B 1 141 ? 25.648 44.276 3.572 1.00 19.65 141 GLY B N 1
ATOM 3257 C CA . GLY B 1 141 ? 26.383 43.691 4.688 1.00 19.57 141 GLY B CA 1
ATOM 3258 C C . GLY B 1 141 ? 26.350 42.168 4.751 1.00 26.27 141 GLY B C 1
ATOM 3259 O O . GLY B 1 141 ? 26.647 41.466 3.771 1.00 26.69 141 GLY B O 1
ATOM 3260 N N . THR B 1 142 ? 26.033 41.641 5.936 1.00 21.40 142 THR B N 1
ATOM 3261 C CA . THR B 1 142 ? 25.985 40.198 6.169 1.00 23.45 142 THR B CA 1
ATOM 3262 C C . THR B 1 142 ? 24.556 39.669 6.219 1.00 22.86 142 THR B C 1
ATOM 3263 O O . THR B 1 142 ? 24.314 38.598 6.788 1.00 25.88 142 THR B O 1
ATOM 3267 N N . ILE B 1 143 ? 23.607 40.383 5.609 1.00 19.81 143 ILE B N 1
ATOM 3268 C CA . ILE B 1 143 ? 22.203 40.013 5.750 1.00 18.65 143 ILE B CA 1
ATOM 3269 C C . ILE B 1 143 ? 21.954 38.594 5.248 1.00 21.81 143 ILE B C 1
ATOM 3270 O O . ILE B 1 143 ? 21.277 37.800 5.912 1.00 20.82 143 ILE B O 1
ATOM 3275 N N . LEU B 1 144 ? 22.455 38.261 4.055 1.00 23.38 144 LEU B N 1
ATOM 3276 C CA . LEU B 1 144 ? 22.219 36.912 3.525 1.00 23.82 144 LEU B CA 1
ATOM 3277 C C . LEU B 1 144 ? 22.869 35.850 4.408 1.00 22.68 144 LEU B C 1
ATOM 3278 O O . LEU B 1 144 ? 22.251 34.830 4.739 1.00 24.51 144 LEU B O 1
ATOM 3283 N N . ASP B 1 145 ? 24.123 36.068 4.801 1.00 24.07 145 ASP B N 1
ATOM 3284 C CA . ASP B 1 145 ? 24.815 35.054 5.590 1.00 27.66 145 ASP B CA 1
ATOM 3285 C C . ASP B 1 145 ? 24.161 34.859 6.955 1.00 24.29 145 ASP B C 1
ATOM 3286 O O . ASP B 1 145 ? 24.037 33.723 7.426 1.00 22.20 145 ASP B O 1
ATOM 3291 N N . THR B 1 146 ? 23.736 35.942 7.607 1.00 22.91 146 THR B N 1
ATOM 3292 C CA . THR B 1 146 ? 23.001 35.793 8.866 1.00 21.69 146 THR B CA 1
ATOM 3293 C C . THR B 1 146 ? 21.727 34.974 8.666 1.00 20.78 146 THR B C 1
ATOM 3294 O O . THR B 1 146 ? 21.422 34.080 9.466 1.00 22.02 146 THR B O 1
ATOM 3298 N N . ALA B 1 147 ? 20.959 35.272 7.610 1.00 19.97 147 ALA B N 1
ATOM 3299 C CA . ALA B 1 147 ? 19.717 34.526 7.381 1.00 24.72 147 ALA B CA 1
ATOM 3300 C C . ALA B 1 147 ? 19.998 33.050 7.132 1.00 27.77 147 ALA B C 1
ATOM 3301 O O . ALA B 1 147 ? 19.266 32.175 7.623 1.00 21.33 147 ALA B O 1
ATOM 3303 N N A ARG B 1 148 ? 21.051 32.762 6.361 0.44 25.39 148 ARG B N 1
ATOM 3304 N N B ARG B 1 148 ? 21.055 32.751 6.369 0.56 25.52 148 ARG B N 1
ATOM 3305 C CA A ARG B 1 148 ? 21.445 31.384 6.078 0.44 25.05 148 ARG B CA 1
ATOM 3306 C CA B ARG B 1 148 ? 21.408 31.360 6.089 0.56 24.54 148 ARG B CA 1
ATOM 3307 C C A ARG B 1 148 ? 21.850 30.652 7.349 0.44 25.17 148 ARG B C 1
ATOM 3308 C C B ARG B 1 148 ? 21.857 30.636 7.351 0.56 25.23 148 ARG B C 1
ATOM 3309 O O A ARG B 1 148 ? 21.468 29.495 7.558 0.44 25.78 148 ARG B O 1
ATOM 3310 O O B ARG B 1 148 ? 21.517 29.466 7.555 0.56 25.52 148 ARG B O 1
ATOM 3325 N N . LEU B 1 149 ? 22.641 31.306 8.199 1.00 22.83 149 LEU B N 1
ATOM 3326 C CA . LEU B 1 149 ? 23.073 30.683 9.444 1.00 20.98 149 LEU B CA 1
ATOM 3327 C C . LEU B 1 149 ? 21.872 30.292 10.304 1.00 25.84 149 LEU B C 1
ATOM 3328 O O . LEU B 1 149 ? 21.825 29.185 10.865 1.00 25.31 149 LEU B O 1
ATOM 3333 N N A ARG B 1 150 ? 20.890 31.183 10.422 0.59 24.44 150 ARG B N 1
ATOM 3334 N N B ARG B 1 150 ? 20.901 31.202 10.435 0.41 24.41 150 ARG B N 1
ATOM 3335 C CA A ARG B 1 150 ? 19.721 30.861 11.234 0.59 25.18 150 ARG B CA 1
ATOM 3336 C CA B ARG B 1 150 ? 19.695 30.908 11.206 0.41 24.85 150 ARG B CA 1
ATOM 3337 C C A ARG B 1 150 ? 18.916 29.726 10.619 0.59 23.62 150 ARG B C 1
ATOM 3338 C C B ARG B 1 150 ? 18.948 29.722 10.615 0.41 24.02 150 ARG B C 1
ATOM 3339 O O A ARG B 1 150 ? 18.432 28.847 11.339 0.59 25.93 150 ARG B O 1
ATOM 3340 O O B ARG B 1 150 ? 18.530 28.812 11.339 0.41 25.68 150 ARG B O 1
ATOM 3355 N N . ALA B 1 151 ? 18.773 29.715 9.291 1.00 23.04 151 ALA B N 1
ATOM 3356 C CA . ALA B 1 151 ? 18.065 28.613 8.637 1.00 25.77 151 ALA B CA 1
ATOM 3357 C C . ALA B 1 151 ? 18.760 27.282 8.895 1.00 24.10 151 ALA B C 1
ATOM 3358 O O . ALA B 1 151 ? 18.111 26.276 9.200 1.00 26.88 151 ALA B O 1
ATOM 3360 N N . LEU B 1 152 ? 20.085 27.247 8.753 1.00 24.78 152 LEU B N 1
ATOM 3361 C CA . LEU B 1 152 ? 20.803 25.980 8.914 1.00 28.28 152 LEU B CA 1
ATOM 3362 C C . LEU B 1 152 ? 20.831 25.537 10.372 1.00 28.02 152 LEU B C 1
ATOM 3363 O O . LEU B 1 152 ? 20.703 24.343 10.673 1.00 27.54 152 LEU B O 1
ATOM 3368 N N . ILE B 1 153 ? 20.997 26.480 11.295 1.00 22.16 153 ILE B N 1
ATOM 3369 C CA . ILE B 1 153 ? 20.917 26.135 12.709 1.00 25.94 153 ILE B CA 1
ATOM 3370 C C . ILE B 1 153 ? 19.538 25.575 13.039 1.00 26.77 153 ILE B C 1
ATOM 3371 O O . ILE B 1 153 ? 19.409 24.556 13.728 1.00 28.88 153 ILE B O 1
ATOM 3376 N N . GLY B 1 154 ? 18.486 26.236 12.552 1.00 28.79 154 GLY B N 1
ATOM 3377 C CA . GLY B 1 154 ? 17.139 25.763 12.840 1.00 30.09 154 GLY B CA 1
ATOM 3378 C C . GLY B 1 154 ? 16.881 24.380 12.267 1.00 27.03 154 GLY B C 1
ATOM 3379 O O . GLY B 1 154 ? 16.265 23.530 12.915 1.00 31.06 154 GLY B O 1
ATOM 3380 N N . LYS B 1 155 ? 17.353 24.137 11.043 1.00 29.45 155 LYS B N 1
ATOM 3381 C CA . LYS B 1 155 ? 17.244 22.806 10.461 1.00 32.95 155 LYS B CA 1
ATOM 3382 C C . LYS B 1 155 ? 17.945 21.785 11.340 1.00 31.54 155 LYS B C 1
ATOM 3383 O O . LYS B 1 155 ? 17.397 20.720 11.630 1.00 33.85 155 LYS B O 1
ATOM 3389 N N . ASN B 1 156 ? 19.147 22.117 11.808 1.00 31.72 156 ASN B N 1
ATOM 3390 C CA . ASN B 1 156 ? 19.950 21.155 12.548 1.00 36.30 156 ASN B CA 1
ATOM 3391 C C . ASN B 1 156 ? 19.405 20.915 13.953 1.00 37.02 156 ASN B C 1
ATOM 3392 O O . ASN B 1 156 ? 19.533 19.804 14.483 1.00 38.17 156 ASN B O 1
ATOM 3397 N N . CYS B 1 157 ? 18.786 21.922 14.566 1.00 32.56 157 CYS B N 1
ATOM 3398 C CA . CYS B 1 157 ? 18.279 21.807 15.928 1.00 36.65 157 CYS B CA 1
ATOM 3399 C C . CYS B 1 157 ? 16.767 21.636 15.988 1.00 37.96 157 CYS B C 1
ATOM 3400 O O . CYS B 1 157 ? 16.209 21.613 17.089 1.00 43.27 157 CYS B O 1
ATOM 3403 N N . GLY B 1 158 ? 16.099 21.522 14.842 1.00 35.59 158 GLY B N 1
ATOM 3404 C CA . GLY B 1 158 ? 14.681 21.210 14.809 1.00 38.66 158 GLY B CA 1
ATOM 3405 C C . GLY B 1 158 ? 13.755 22.338 15.215 1.00 38.12 158 GLY B C 1
ATOM 3406 O O . GLY B 1 158 ? 12.695 22.070 15.792 1.00 36.69 158 GLY B O 1
ATOM 3407 N N . VAL B 1 159 ? 14.118 23.595 14.932 1.00 30.07 159 VAL B N 1
ATOM 3408 C CA . VAL B 1 159 ? 13.310 24.755 15.315 1.00 32.60 159 VAL B CA 1
ATOM 3409 C C . VAL B 1 159 ? 13.222 25.740 14.155 1.00 32.32 159 VAL B C 1
ATOM 3410 O O . VAL B 1 159 ? 14.088 25.782 13.281 1.00 28.92 159 VAL B O 1
ATOM 3414 N N . SER B 1 160 ? 12.172 26.568 14.180 1.00 30.85 160 SER B N 1
ATOM 3415 C CA . SER B 1 160 ? 12.026 27.611 13.166 1.00 28.33 160 SER B CA 1
ATOM 3416 C C . SER B 1 160 ? 13.218 28.565 13.199 1.00 31.11 160 SER B C 1
ATOM 3417 O O . SER B 1 160 ? 13.697 28.913 14.284 1.00 28.42 160 SER B O 1
ATOM 3420 N N . PRO B 1 161 ? 13.700 29.035 12.038 1.00 28.27 161 PRO B N 1
ATOM 3421 C CA . PRO B 1 161 ? 14.729 30.090 12.045 1.00 30.73 161 PRO B CA 1
ATOM 3422 C C . PRO B 1 161 ? 14.278 31.364 12.735 1.00 33.71 161 PRO B C 1
ATOM 3423 O O . PRO B 1 161 ? 15.129 32.139 13.192 1.00 30.03 161 PRO B O 1
ATOM 3427 N N . MET B 1 162 ? 12.969 31.611 12.824 1.00 31.23 162 MET B N 1
ATOM 3428 C CA . MET B 1 162 ? 12.479 32.761 13.577 1.00 34.91 162 MET B CA 1
ATOM 3429 C C . MET B 1 162 ? 12.881 32.698 15.044 1.00 37.24 162 MET B C 1
ATOM 3430 O O . MET B 1 162 ? 12.896 33.736 15.717 1.00 40.68 162 MET B O 1
ATOM 3435 N N . SER B 1 163 ? 13.176 31.511 15.569 1.00 29.26 163 SER B N 1
ATOM 3436 C CA . SER B 1 163 ? 13.553 31.377 16.974 1.00 33.12 163 SER B CA 1
ATOM 3437 C C . SER B 1 163 ? 15.064 31.325 17.188 1.00 35.81 163 SER B C 1
ATOM 3438 O O . SER B 1 163 ? 15.514 31.292 18.340 1.00 36.71 163 SER B O 1
ATOM 3441 N N . VAL B 1 164 ? 15.856 31.350 16.122 1.00 31.79 164 VAL B N 1
ATOM 3442 C CA . VAL B 1 164 ? 17.315 31.339 16.234 1.00 28.02 164 VAL B CA 1
ATOM 3443 C C . VAL B 1 164 ? 17.795 32.783 16.207 1.00 35.24 164 VAL B C 1
ATOM 3444 O O . VAL B 1 164 ? 17.688 33.464 15.183 1.00 32.76 164 VAL B O 1
ATOM 3448 N N A HIS B 1 165 ? 18.382 33.248 17.300 0.54 33.73 165 HIS B N 1
ATOM 3449 N N B HIS B 1 165 ? 18.257 33.265 17.359 0.46 33.78 165 HIS B N 1
ATOM 3450 C CA A HIS B 1 165 ? 18.793 34.647 17.393 0.54 34.29 165 HIS B CA 1
ATOM 3451 C CA B HIS B 1 165 ? 18.865 34.586 17.479 0.46 34.64 165 HIS B CA 1
ATOM 3452 C C A HIS B 1 165 ? 20.321 34.719 17.402 0.54 35.53 165 HIS B C 1
ATOM 3453 C C B HIS B 1 165 ? 20.372 34.404 17.384 0.46 35.29 165 HIS B C 1
ATOM 3454 O O A HIS B 1 165 ? 20.958 34.833 18.450 0.54 36.97 165 HIS B O 1
ATOM 3455 O O B HIS B 1 165 ? 21.036 34.035 18.357 0.46 34.10 165 HIS B O 1
ATOM 3468 N N . ALA B 1 166 ? 20.911 34.654 16.202 1.00 24.34 166 ALA B N 1
ATOM 3469 C CA . ALA B 1 166 ? 22.351 34.631 16.017 1.00 26.31 166 ALA B CA 1
ATOM 3470 C C . ALA B 1 166 ? 22.686 35.666 14.959 1.00 29.92 166 ALA B C 1
ATOM 3471 O O . ALA B 1 166 ? 21.898 35.874 14.035 1.00 30.40 166 ALA B O 1
ATOM 3473 N N . TYR B 1 167 ? 23.827 36.332 15.111 1.00 25.38 167 TYR B N 1
ATOM 3474 C CA . TYR B 1 167 ? 24.257 37.353 14.166 1.00 26.30 167 TYR B CA 1
ATOM 3475 C C . TYR B 1 167 ? 25.608 36.987 13.571 1.00 24.85 167 TYR B C 1
ATOM 3476 O O . TYR B 1 167 ? 26.500 36.514 14.279 1.00 28.63 167 TYR B O 1
ATOM 3485 N N . ILE B 1 168 ? 25.759 37.242 12.273 1.00 22.88 168 ILE B N 1
ATOM 3486 C CA . ILE B 1 168 ? 27.064 37.371 11.642 1.00 21.65 168 ILE B CA 1
ATOM 3487 C C . ILE B 1 168 ? 27.352 38.859 11.459 1.00 25.42 168 ILE B C 1
ATOM 3488 O O . ILE B 1 168 ? 26.497 39.601 10.962 1.00 22.74 168 ILE B O 1
ATOM 3493 N N . ILE B 1 169 ? 28.547 39.300 11.874 1.00 26.90 169 ILE B N 1
ATOM 3494 C CA . ILE B 1 169 ? 28.932 40.711 11.857 1.00 23.59 169 ILE B CA 1
ATOM 3495 C C . ILE B 1 169 ? 30.336 40.845 11.273 1.00 26.65 169 ILE B C 1
ATOM 3496 O O . ILE B 1 169 ? 31.016 39.857 10.996 1.00 25.92 169 ILE B O 1
ATOM 3501 N N . GLY B 1 170 ? 30.770 42.092 11.098 1.00 25.28 170 GLY B N 1
ATOM 3502 C CA . GLY B 1 170 ? 32.086 42.372 10.575 1.00 26.43 170 GLY B CA 1
ATOM 3503 C C . GLY B 1 170 ? 32.079 42.621 9.080 1.00 30.02 170 GLY B C 1
ATOM 3504 O O . GLY B 1 170 ? 31.055 42.924 8.463 1.00 26.22 170 GLY B O 1
ATOM 3505 N N . GLU B 1 171 ? 33.270 42.509 8.494 1.00 28.65 171 GLU B N 1
ATOM 3506 C CA . GLU B 1 171 ? 33.439 42.745 7.066 1.00 29.94 171 GLU B CA 1
ATOM 3507 C C . GLU B 1 171 ? 32.864 41.582 6.270 1.00 33.42 171 GLU B C 1
ATOM 3508 O O . GLU B 1 171 ? 33.252 40.428 6.477 1.00 32.81 171 GLU B O 1
ATOM 3514 N N . HIS B 1 172 ? 31.954 41.882 5.349 1.00 29.87 172 HIS B N 1
ATOM 3515 C CA . HIS B 1 172 ? 31.335 40.822 4.563 1.00 30.54 172 HIS B CA 1
ATOM 3516 C C . HIS B 1 172 ? 32.409 40.031 3.821 1.00 33.53 172 HIS B C 1
ATOM 3517 O O . HIS B 1 172 ? 33.224 40.600 3.095 1.00 35.80 172 HIS B O 1
ATOM 3524 N N . GLY B 1 173 ? 32.404 38.714 3.999 1.00 34.10 173 GLY B N 1
ATOM 3525 C CA . GLY B 1 173 ? 33.406 37.888 3.344 1.00 52.31 173 GLY B CA 1
ATOM 3526 C C . GLY B 1 173 ? 34.132 36.983 4.315 1.00 45.63 173 GLY B C 1
ATOM 3527 O O . GLY B 1 173 ? 33.593 36.654 5.371 1.00 37.54 173 GLY B O 1
ATOM 3528 N N . ASP B 1 174 ? 35.364 36.586 3.980 1.00 51.70 174 ASP B N 1
ATOM 3529 C CA . ASP B 1 174 ? 36.084 35.626 4.813 1.00 61.27 174 ASP B CA 1
ATOM 3530 C C . ASP B 1 174 ? 36.401 36.174 6.197 1.00 58.41 174 ASP B C 1
ATOM 3531 O O . ASP B 1 174 ? 36.718 35.397 7.102 1.00 58.13 174 ASP B O 1
ATOM 3536 N N . SER B 1 175 ? 36.332 37.486 6.380 1.00 58.98 175 SER B N 1
ATOM 3537 C CA . SER B 1 175 ? 36.674 38.112 7.647 1.00 53.45 175 SER B CA 1
ATOM 3538 C C . SER B 1 175 ? 35.508 38.156 8.632 1.00 39.72 175 SER B C 1
ATOM 3539 O O . SER B 1 175 ? 35.735 38.381 9.823 1.00 38.93 175 SER B O 1
ATOM 3542 N N . GLU B 1 176 ? 34.278 37.921 8.181 1.00 31.77 176 GLU B N 1
ATOM 3543 C CA . GLU B 1 176 ? 33.129 38.043 9.068 1.00 28.80 176 GLU B CA 1
ATOM 3544 C C . GLU B 1 176 ? 33.179 36.982 10.171 1.00 29.62 176 GLU B C 1
ATOM 3545 O O . GLU B 1 176 ? 33.882 35.973 10.069 1.00 30.86 176 GLU B O 1
ATOM 3551 N N . LEU B 1 177 ? 32.428 37.226 11.243 1.00 29.59 177 LEU B N 1
ATOM 3552 C CA . LEU B 1 177 ? 32.439 36.351 12.411 1.00 28.48 177 LEU B CA 1
ATOM 3553 C C . LEU B 1 177 ? 31.018 36.165 12.929 1.00 29.30 177 LEU B C 1
ATOM 3554 O O . LEU B 1 177 ? 30.174 37.051 12.794 1.00 24.94 177 LEU B O 1
ATOM 3559 N N . ALA B 1 178 ? 30.762 35.011 13.545 1.00 27.48 178 ALA B N 1
ATOM 3560 C CA . ALA B 1 178 ? 29.494 34.771 14.225 1.00 26.09 178 ALA B CA 1
ATOM 3561 C C . ALA B 1 178 ? 29.609 35.179 15.689 1.00 30.12 178 ALA B C 1
ATOM 3562 O O . ALA B 1 178 ? 30.603 34.856 16.349 1.00 28.96 178 ALA B O 1
ATOM 3564 N N . ALA B 1 179 ? 28.599 35.897 16.194 1.00 26.79 179 ALA B N 1
ATOM 3565 C CA . ALA B 1 179 ? 28.583 36.325 17.595 1.00 34.14 179 ALA B CA 1
ATOM 3566 C C . ALA B 1 179 ? 28.004 35.200 18.460 1.00 34.38 179 ALA B C 1
ATOM 3567 O O . ALA B 1 179 ? 26.924 35.303 19.042 1.00 34.34 179 ALA B O 1
ATOM 3569 N N . TRP B 1 180 ? 28.777 34.111 18.565 1.00 31.11 180 TRP B N 1
ATOM 3570 C CA . TRP B 1 180 ? 28.277 32.897 19.209 1.00 34.18 180 TRP B CA 1
ATOM 3571 C C . TRP B 1 180 ? 27.957 33.110 20.684 1.00 36.81 180 TRP B C 1
ATOM 3572 O O . TRP B 1 180 ? 27.028 32.489 21.216 1.00 37.82 180 TRP B O 1
ATOM 3583 N N . SER B 1 181 ? 28.744 33.931 21.379 1.00 35.67 181 SER B N 1
ATOM 3584 C CA . SER B 1 181 ? 28.622 33.963 22.832 1.00 40.91 181 SER B CA 1
ATOM 3585 C C . SER B 1 181 ? 27.277 34.508 23.286 1.00 43.76 181 SER B C 1
ATOM 3586 O O . SER B 1 181 ? 26.836 34.186 24.390 1.00 44.23 181 SER B O 1
ATOM 3589 N N . SER B 1 182 ? 26.602 35.292 22.451 1.00 43.28 182 SER B N 1
ATOM 3590 C CA . SER B 1 182 ? 25.294 35.838 22.786 1.00 42.20 182 SER B CA 1
ATOM 3591 C C . SER B 1 182 ? 24.174 35.223 21.962 1.00 39.83 182 SER B C 1
ATOM 3592 O O . SER B 1 182 ? 23.030 35.682 22.058 1.00 41.29 182 SER B O 1
ATOM 3595 N N . ALA B 1 183 ? 24.465 34.210 21.149 1.00 32.79 183 ALA B N 1
ATOM 3596 C CA . ALA B 1 183 ? 23.418 33.589 20.350 1.00 33.54 183 ALA B CA 1
ATOM 3597 C C . ALA B 1 183 ? 22.467 32.796 21.240 1.00 37.76 183 ALA B C 1
ATOM 3598 O O . ALA B 1 183 ? 22.859 32.232 22.265 1.00 33.70 183 ALA B O 1
ATOM 3600 N N . MET B 1 184 ? 21.199 32.753 20.838 1.00 35.47 184 MET B N 1
ATOM 3601 C CA . MET B 1 184 ? 20.200 32.069 21.646 1.00 38.31 184 MET B CA 1
ATOM 3602 C C . MET B 1 184 ? 19.141 31.458 20.749 1.00 33.61 184 MET B C 1
ATOM 3603 O O . MET B 1 184 ? 18.954 31.872 19.604 1.00 37.64 184 MET B O 1
ATOM 3608 N N . ILE B 1 185 ? 18.433 30.473 21.295 1.00 31.78 185 ILE B N 1
ATOM 3609 C CA . ILE B 1 185 ? 17.296 29.871 20.620 1.00 34.67 185 ILE B CA 1
ATOM 3610 C C . ILE B 1 185 ? 16.125 29.892 21.590 1.00 37.61 185 ILE B C 1
ATOM 3611 O O . ILE B 1 185 ? 16.205 29.306 22.677 1.00 38.54 185 ILE B O 1
ATOM 3616 N N . GLY B 1 186 ? 15.050 30.576 21.209 1.00 37.40 186 GLY B N 1
ATOM 3617 C CA . GLY B 1 186 ? 13.887 30.634 22.087 1.00 41.43 186 GLY B CA 1
ATOM 3618 C C . GLY B 1 186 ? 14.216 31.147 23.473 1.00 49.38 186 GLY B C 1
ATOM 3619 O O . GLY B 1 186 ? 13.695 30.628 24.466 1.00 52.25 186 GLY B O 1
ATOM 3620 N N . GLY B 1 187 ? 15.086 32.147 23.566 1.00 52.09 187 GLY B N 1
ATOM 3621 C CA . GLY B 1 187 ? 15.409 32.713 24.864 1.00 62.13 187 GLY B CA 1
ATOM 3622 C C . GLY B 1 187 ? 16.147 31.761 25.778 1.00 59.12 187 GLY B C 1
ATOM 3623 O O . GLY B 1 187 ? 15.875 31.728 26.983 1.00 66.58 187 GLY B O 1
ATOM 3624 N N . VAL B 1 188 ? 17.054 30.964 25.225 1.00 43.66 188 VAL B N 1
ATOM 3625 C CA . VAL B 1 188 ? 17.951 30.093 25.975 1.00 41.58 188 VAL B CA 1
ATOM 3626 C C . VAL B 1 188 ? 19.287 30.142 25.240 1.00 40.37 188 VAL B C 1
ATOM 3627 O O . VAL B 1 188 ? 19.296 30.187 24.004 1.00 40.06 188 VAL B O 1
ATOM 3631 N N . PRO B 1 189 ? 20.425 30.192 25.931 1.00 44.38 189 PRO B N 1
ATOM 3632 C CA . PRO B 1 189 ? 21.710 30.225 25.218 1.00 44.07 189 PRO B CA 1
ATOM 3633 C C . PRO B 1 189 ? 21.817 29.055 24.248 1.00 45.55 189 PRO B C 1
ATOM 3634 O O . PRO B 1 189 ? 21.374 27.944 24.536 1.00 46.60 189 PRO B O 1
ATOM 3638 N N . ILE B 1 190 ? 22.418 29.312 23.085 1.00 44.62 190 ILE B N 1
ATOM 3639 C CA . ILE B 1 190 ? 22.347 28.339 21.998 1.00 48.70 190 ILE B CA 1
ATOM 3640 C C . ILE B 1 190 ? 23.004 27.026 22.389 1.00 53.37 190 ILE B C 1
ATOM 3641 O O . ILE B 1 190 ? 22.572 25.952 21.949 1.00 58.44 190 ILE B O 1
ATOM 3646 N N . LYS B 1 191 ? 24.049 27.080 23.215 1.00 56.93 191 LYS B N 1
ATOM 3647 C CA . LYS B 1 191 ? 24.760 25.862 23.585 1.00 68.95 191 LYS B CA 1
ATOM 3648 C C . LYS B 1 191 ? 23.818 24.858 24.239 1.00 77.59 191 LYS B C 1
ATOM 3649 O O . LYS B 1 191 ? 23.829 23.668 23.903 1.00 82.61 191 LYS B O 1
ATOM 3655 N N . GLY B 1 192 ? 22.985 25.326 25.167 1.00 76.57 192 GLY B N 1
ATOM 3656 C CA . GLY B 1 192 ? 22.083 24.471 25.907 1.00 74.01 192 GLY B CA 1
ATOM 3657 C C . GLY B 1 192 ? 20.826 24.045 25.186 1.00 71.20 192 GLY B C 1
ATOM 3658 O O . GLY B 1 192 ? 20.060 23.249 25.734 1.00 74.40 192 GLY B O 1
ATOM 3659 N N . PHE B 1 193 ? 20.582 24.540 23.971 1.00 67.29 193 PHE B N 1
ATOM 3660 C CA . PHE B 1 193 ? 19.376 24.162 23.241 1.00 60.95 193 PHE B CA 1
ATOM 3661 C C . PHE B 1 193 ? 19.595 22.945 22.343 1.00 64.77 193 PHE B C 1
ATOM 3662 O O . PHE B 1 193 ? 18.787 22.011 22.359 1.00 59.73 193 PHE B O 1
ATOM 3670 N N . CYS B 1 194 ? 20.668 22.939 21.552 1.00 66.77 194 CYS B N 1
ATOM 3671 C CA . CYS B 1 194 ? 20.959 21.806 20.671 1.00 72.81 194 CYS B CA 1
ATOM 3672 C C . CYS B 1 194 ? 21.789 20.748 21.398 1.00 76.69 194 CYS B C 1
ATOM 3673 O O . CYS B 1 194 ? 21.315 19.642 21.665 1.00 84.65 194 CYS B O 1
ATOM 3676 N N . ASP B 1 206 ? 27.392 20.600 14.297 1.00 64.73 206 ASP B N 1
ATOM 3677 C CA . ASP B 1 206 ? 28.191 21.503 15.115 1.00 62.63 206 ASP B CA 1
ATOM 3678 C C . ASP B 1 206 ? 28.168 22.917 14.544 1.00 62.43 206 ASP B C 1
ATOM 3679 O O . ASP B 1 206 ? 28.230 23.121 13.328 1.00 61.93 206 ASP B O 1
ATOM 3684 N N . LEU B 1 207 ? 28.095 23.895 15.444 1.00 58.32 207 LEU B N 1
ATOM 3685 C CA . LEU B 1 207 ? 27.874 25.277 15.030 1.00 56.28 207 LEU B CA 1
ATOM 3686 C C . LEU B 1 207 ? 29.016 25.796 14.158 1.00 53.03 207 LEU B C 1
ATOM 3687 O O . LEU B 1 207 ? 28.781 26.428 13.121 1.00 49.82 207 LEU B O 1
ATOM 3692 N N . SER B 1 208 ? 30.261 25.549 14.568 1.00 51.58 208 SER B N 1
ATOM 3693 C CA . SER B 1 208 ? 31.400 26.112 13.847 1.00 56.07 208 SER B CA 1
ATOM 3694 C C . SER B 1 208 ? 31.439 25.630 12.401 1.00 58.15 208 SER B C 1
ATOM 3695 O O . SER B 1 208 ? 31.784 26.395 11.492 1.00 57.56 208 SER B O 1
ATOM 3698 N N . LYS B 1 209 ? 31.103 24.362 12.164 1.00 43.82 209 LYS B N 1
ATOM 3699 C CA . LYS B 1 209 ? 31.099 23.857 10.795 1.00 43.25 209 LYS B CA 1
ATOM 3700 C C . LYS B 1 209 ? 29.988 24.498 9.963 1.00 37.71 209 LYS B C 1
ATOM 3701 O O . LYS B 1 209 ? 30.164 24.737 8.760 1.00 34.32 209 LYS B O 1
ATOM 3707 N N . ILE B 1 210 ? 28.835 24.782 10.581 1.00 33.24 210 ILE B N 1
ATOM 3708 C CA . ILE B 1 210 ? 27.748 25.426 9.849 1.00 29.73 210 ILE B CA 1
ATOM 3709 C C . ILE B 1 210 ? 28.151 26.833 9.431 1.00 29.17 210 ILE B C 1
ATOM 3710 O O . ILE B 1 210 ? 27.909 27.256 8.292 1.00 27.90 210 ILE B O 1
ATOM 3715 N N . PHE B 1 211 ? 28.776 27.578 10.341 1.00 30.36 211 PHE B N 1
ATOM 3716 C CA . PHE B 1 211 ? 29.247 28.918 10.007 1.00 33.95 211 PHE B CA 1
ATOM 3717 C C . PHE B 1 211 ? 30.265 28.890 8.870 1.00 32.79 211 PHE B C 1
ATOM 3718 O O . PHE B 1 211 ? 30.185 29.692 7.930 1.00 30.29 211 PHE B O 1
ATOM 3726 N N . ASP B 1 212 ? 31.249 27.986 8.947 1.00 33.66 212 ASP B N 1
ATOM 3727 C CA . ASP B 1 212 ? 32.244 27.896 7.881 1.00 34.79 212 ASP B CA 1
ATOM 3728 C C . ASP B 1 212 ? 31.582 27.617 6.535 1.00 37.06 212 ASP B C 1
ATOM 3729 O O . ASP B 1 212 ? 31.961 28.206 5.516 1.00 37.90 212 ASP B O 1
ATOM 3734 N N . ASP B 1 213 ? 30.588 26.723 6.510 1.00 35.10 213 ASP B N 1
ATOM 3735 C CA . ASP B 1 213 ? 29.859 26.460 5.269 1.00 32.80 213 ASP B CA 1
ATOM 3736 C C . ASP B 1 213 ? 29.193 27.727 4.742 1.00 33.55 213 ASP B C 1
ATOM 3737 O O . ASP B 1 213 ? 29.240 28.010 3.538 1.00 30.93 213 ASP B O 1
ATOM 3742 N N . VAL B 1 214 ? 28.573 28.509 5.629 1.00 28.10 214 VAL B N 1
ATOM 3743 C CA . VAL B 1 214 ? 27.924 29.743 5.192 1.00 30.78 214 VAL B CA 1
ATOM 3744 C C . VAL B 1 214 ? 28.955 30.719 4.637 1.00 31.21 214 VAL B C 1
ATOM 3745 O O . VAL B 1 214 ? 28.805 31.245 3.528 1.00 31.88 214 VAL B O 1
ATOM 3749 N N . LYS B 1 215 ? 30.023 30.960 5.401 1.00 27.24 215 LYS B N 1
ATOM 3750 C CA . LYS B 1 215 ? 31.010 31.972 5.053 1.00 37.09 215 LYS B CA 1
ATOM 3751 C C . LYS B 1 215 ? 31.660 31.689 3.707 1.00 38.30 215 LYS B C 1
ATOM 3752 O O . LYS B 1 215 ? 32.019 32.624 2.986 1.00 39.39 215 LYS B O 1
ATOM 3758 N N . ASN B 1 216 ? 31.822 30.420 3.349 1.00 32.12 216 ASN B N 1
ATOM 3759 C CA . ASN B 1 216 ? 32.563 30.060 2.145 1.00 34.02 216 ASN B CA 1
ATOM 3760 C C . ASN B 1 216 ? 31.679 29.836 0.921 1.00 38.16 216 ASN B C 1
ATOM 3761 O O . ASN B 1 216 ? 32.211 29.655 -0.180 1.00 31.00 216 ASN B O 1
ATOM 3766 N N . SER B 1 217 ? 30.350 29.845 1.071 1.00 34.23 217 SER B N 1
ATOM 3767 C CA . SER B 1 217 ? 29.507 29.393 -0.035 1.00 39.40 217 SER B CA 1
ATOM 3768 C C . SER B 1 217 ? 29.569 30.344 -1.224 1.00 35.87 217 SER B C 1
ATOM 3769 O O . SER B 1 217 ? 29.493 29.894 -2.372 1.00 35.24 217 SER B O 1
ATOM 3772 N N . ALA B 1 218 ? 29.718 31.650 -0.981 1.00 36.03 218 ALA B N 1
ATOM 3773 C CA . ALA B 1 218 ? 29.813 32.597 -2.090 1.00 35.54 218 ALA B CA 1
ATOM 3774 C C . ALA B 1 218 ? 30.969 32.243 -3.023 1.00 39.09 218 ALA B C 1
ATOM 3775 O O . ALA B 1 218 ? 30.825 32.279 -4.250 1.00 36.42 218 ALA B O 1
ATOM 3777 N N A TYR B 1 219 ? 32.139 31.942 -2.453 0.59 37.11 219 TYR B N 1
ATOM 3778 N N B TYR B 1 219 ? 32.122 31.881 -2.458 0.41 37.63 219 TYR B N 1
ATOM 3779 C CA A TYR B 1 219 ? 33.275 31.536 -3.274 0.59 39.69 219 TYR B CA 1
ATOM 3780 C CA B TYR B 1 219 ? 33.274 31.557 -3.293 0.41 39.74 219 TYR B CA 1
ATOM 3781 C C A TYR B 1 219 ? 32.912 30.339 -4.143 0.59 38.14 219 TYR B C 1
ATOM 3782 C C B TYR B 1 219 ? 33.062 30.265 -4.078 0.41 38.48 219 TYR B C 1
ATOM 3783 O O A TYR B 1 219 ? 33.216 30.308 -5.341 0.59 37.85 219 TYR B O 1
ATOM 3784 O O B TYR B 1 219 ? 33.614 30.109 -5.172 0.41 40.31 219 TYR B O 1
ATOM 3801 N N . THR B 1 220 ? 32.262 29.335 -3.553 1.00 36.36 220 THR B N 1
ATOM 3802 C CA . THR B 1 220 ? 31.934 28.131 -4.314 1.00 39.05 220 THR B CA 1
ATOM 3803 C C . THR B 1 220 ? 30.992 28.452 -5.474 1.00 37.92 220 THR B C 1
ATOM 3804 O O . THR B 1 220 ? 31.221 28.023 -6.609 1.00 36.29 220 THR B O 1
ATOM 3808 N N . ILE B 1 221 ? 29.919 29.205 -5.204 1.00 35.51 221 ILE B N 1
ATOM 3809 C CA . ILE B 1 221 ? 28.999 29.616 -6.269 1.00 36.94 221 ILE B CA 1
ATOM 3810 C C . ILE B 1 221 ? 29.749 30.329 -7.386 1.00 33.68 221 ILE B C 1
ATOM 3811 O O . ILE B 1 221 ? 29.535 30.067 -8.577 1.00 36.81 221 ILE B O 1
ATOM 3816 N N . ILE B 1 222 ? 30.618 31.274 -7.017 1.00 33.43 222 ILE B N 1
ATOM 3817 C CA . ILE B 1 222 ? 31.294 32.075 -8.034 1.00 37.40 222 ILE B CA 1
ATOM 3818 C C . ILE B 1 222 ? 32.186 31.196 -8.894 1.00 41.43 222 ILE B C 1
ATOM 3819 O O . ILE B 1 222 ? 32.231 31.345 -10.122 1.00 40.70 222 ILE B O 1
ATOM 3824 N N . SER B 1 223 ? 32.895 30.250 -8.269 1.00 41.12 223 SER B N 1
ATOM 3825 C CA . SER B 1 223 ? 33.769 29.361 -9.026 1.00 45.97 223 SER B CA 1
ATOM 3826 C C . SER B 1 223 ? 32.985 28.463 -9.979 1.00 49.63 223 SER B C 1
ATOM 3827 O O . SER B 1 223 ? 33.514 28.064 -11.021 1.00 46.00 223 SER B O 1
ATOM 3830 N N . LYS B 1 224 ? 31.733 28.129 -9.642 1.00 40.03 224 LYS B N 1
ATOM 3831 C CA . LYS B 1 224 ? 30.947 27.157 -10.401 1.00 44.49 224 LYS B CA 1
ATOM 3832 C C . LYS B 1 224 ? 30.103 27.791 -11.510 1.00 43.18 224 LYS B C 1
ATOM 3833 O O . LYS B 1 224 ? 30.059 27.268 -12.628 1.00 45.50 224 LYS B O 1
ATOM 3839 N N . LYS B 1 225 ? 29.404 28.892 -11.227 1.00 41.32 225 LYS B N 1
ATOM 3840 C CA . LYS B 1 225 ? 28.559 29.523 -12.237 1.00 43.52 225 LYS B CA 1
ATOM 3841 C C . LYS B 1 225 ? 29.034 30.920 -12.605 1.00 51.59 225 LYS B C 1
ATOM 3842 O O . LYS B 1 225 ? 28.334 31.626 -13.342 1.00 58.42 225 LYS B O 1
ATOM 3848 N N . GLY B 1 226 ? 30.202 31.333 -12.117 1.00 50.27 226 GLY B N 1
ATOM 3849 C CA . GLY B 1 226 ? 30.841 32.554 -12.543 1.00 45.86 226 GLY B CA 1
ATOM 3850 C C . GLY B 1 226 ? 30.468 33.781 -11.739 1.00 44.58 226 GLY B C 1
ATOM 3851 O O . GLY B 1 226 ? 31.278 34.707 -11.635 1.00 42.31 226 GLY B O 1
ATOM 3852 N N . ALA B 1 227 ? 29.264 33.813 -11.172 1.00 45.00 227 ALA B N 1
ATOM 3853 C CA . ALA B 1 227 ? 28.797 34.949 -10.390 1.00 44.03 227 ALA B CA 1
ATOM 3854 C C . ALA B 1 227 ? 27.716 34.463 -9.437 1.00 42.54 227 ALA B C 1
ATOM 3855 O O . ALA B 1 227 ? 27.251 33.322 -9.521 1.00 38.28 227 ALA B O 1
ATOM 3857 N N . THR B 1 228 ? 27.315 35.344 -8.527 1.00 38.98 228 THR B N 1
ATOM 3858 C CA . THR B 1 228 ? 26.209 35.052 -7.621 1.00 38.88 228 THR B CA 1
ATOM 3859 C C . THR B 1 228 ? 25.193 36.180 -7.741 1.00 35.35 228 THR B C 1
ATOM 3860 O O . THR B 1 228 ? 25.586 37.337 -7.899 1.00 33.64 228 THR B O 1
ATOM 3864 N N . ASN B 1 229 ? 23.888 35.860 -7.695 1.00 28.41 229 ASN B N 1
ATOM 3865 C CA . ASN B 1 229 ? 22.911 36.938 -7.861 1.00 23.27 229 ASN B CA 1
ATOM 3866 C C . ASN B 1 229 ? 21.543 36.671 -7.233 1.00 23.26 229 ASN B C 1
ATOM 3867 O O . ASN B 1 229 ? 20.885 37.614 -6.783 1.00 23.50 229 ASN B O 1
ATOM 3872 N N . TYR B 1 230 ? 21.094 35.419 -7.197 1.00 21.30 230 TYR B N 1
ATOM 3873 C CA . TYR B 1 230 ? 19.746 35.153 -6.681 1.00 21.38 230 TYR B CA 1
ATOM 3874 C C . TYR B 1 230 ? 19.679 35.336 -5.168 1.00 22.78 230 TYR B C 1
ATOM 3875 O O . TYR B 1 230 ? 18.683 35.852 -4.638 1.00 23.28 230 TYR B O 1
ATOM 3884 N N . GLY B 1 231 ? 20.715 34.905 -4.445 1.00 22.91 231 GLY B N 1
ATOM 3885 C CA . GLY B 1 231 ? 20.697 35.081 -3.000 1.00 22.20 231 GLY B CA 1
ATOM 3886 C C . GLY B 1 231 ? 20.646 36.546 -2.601 1.00 23.45 231 GLY B C 1
ATOM 3887 O O . GLY B 1 231 ? 19.840 36.952 -1.757 1.00 22.91 231 GLY B O 1
ATOM 3888 N N . ILE B 1 232 ? 21.509 37.366 -3.207 1.00 24.18 232 ILE B N 1
ATOM 3889 C CA . ILE B 1 232 ? 21.536 38.782 -2.833 1.00 21.84 232 ILE B CA 1
ATOM 3890 C C . ILE B 1 232 ? 20.281 39.501 -3.316 1.00 24.64 232 ILE B C 1
ATOM 3891 O O . ILE B 1 232 ? 19.793 40.433 -2.659 1.00 23.42 232 ILE B O 1
ATOM 3896 N N . ALA B 1 233 ? 19.735 39.097 -4.463 1.00 22.34 233 ALA B N 1
ATOM 3897 C CA . ALA B 1 233 ? 18.465 39.669 -4.899 1.00 20.89 233 ALA B CA 1
ATOM 3898 C C . ALA B 1 233 ? 17.361 39.417 -3.869 1.00 24.46 233 ALA B C 1
ATOM 3899 O O . ALA B 1 233 ? 16.547 40.302 -3.589 1.00 23.05 233 ALA B O 1
ATOM 3901 N N . SER B 1 234 ? 17.317 38.216 -3.290 1.00 22.45 234 SER B N 1
ATOM 3902 C CA . SER B 1 234 ? 16.279 37.913 -2.304 1.00 24.19 234 SER B CA 1
ATOM 3903 C C . SER B 1 234 ? 16.524 38.646 -0.992 1.00 24.49 234 SER B C 1
ATOM 3904 O O . SER B 1 234 ? 15.579 39.140 -0.359 1.00 22.03 234 SER B O 1
ATOM 3907 N N . ALA B 1 235 ? 17.780 38.698 -0.550 1.00 21.80 235 ALA B N 1
ATOM 3908 C CA . ALA B 1 235 ? 18.088 39.418 0.680 1.00 23.95 235 ALA B CA 1
ATOM 3909 C C . ALA B 1 235 ? 17.795 40.910 0.531 1.00 19.23 235 ALA B C 1
ATOM 3910 O O . ALA B 1 235 ? 17.216 41.538 1.432 1.00 23.88 235 ALA B O 1
ATOM 3912 N N . THR B 1 236 ? 18.171 41.493 -0.605 1.00 21.22 236 THR B N 1
ATOM 3913 C CA . THR B 1 236 ? 17.889 42.906 -0.847 1.00 23.12 236 THR B CA 1
ATOM 3914 C C . THR B 1 236 ? 16.385 43.174 -0.858 1.00 25.80 236 THR B C 1
ATOM 3915 O O . THR B 1 236 ? 15.916 44.185 -0.316 1.00 25.55 236 THR B O 1
ATOM 3919 N N . THR B 1 237 ? 15.614 42.284 -1.484 1.00 23.11 237 THR B N 1
ATOM 3920 C CA . THR B 1 237 ? 14.166 42.460 -1.521 1.00 22.55 237 THR B CA 1
ATOM 3921 C C . THR B 1 237 ? 13.569 42.404 -0.117 1.00 24.00 237 THR B C 1
ATOM 3922 O O . THR B 1 237 ? 12.667 43.180 0.209 1.00 24.89 237 THR B O 1
ATOM 3926 N N . ALA B 1 238 ? 14.061 41.501 0.733 1.00 24.18 238 ALA B N 1
ATOM 3927 C CA . ALA B 1 238 ? 13.575 41.455 2.110 1.00 28.66 238 ALA B CA 1
ATOM 3928 C C . ALA B 1 238 ? 13.873 42.757 2.849 1.00 24.35 238 ALA B C 1
ATOM 3929 O O . ALA B 1 238 ? 13.030 43.261 3.600 1.00 23.06 238 ALA B O 1
ATOM 3931 N N . LEU B 1 239 ? 15.086 43.287 2.686 1.00 25.71 239 LEU B N 1
ATOM 3932 C CA . LEU B 1 239 ? 15.449 44.565 3.292 1.00 25.75 239 LEU B CA 1
ATOM 3933 C C . LEU B 1 239 ? 14.533 45.691 2.799 1.00 26.39 239 LEU B C 1
ATOM 3934 O O . LEU B 1 239 ? 14.026 46.498 3.594 1.00 22.79 239 LEU B O 1
ATOM 3939 N N . VAL B 1 240 ? 14.293 45.744 1.481 1.00 22.39 240 VAL B N 1
ATOM 3940 C CA . VAL B 1 240 ? 13.420 46.763 0.910 1.00 21.17 240 VAL B CA 1
ATOM 3941 C C . VAL B 1 240 ? 12.003 46.629 1.466 1.00 27.31 240 VAL B C 1
ATOM 3942 O O . VAL B 1 240 ? 11.348 47.629 1.773 1.00 24.46 240 VAL B O 1
ATOM 3946 N N . GLU B 1 241 ? 11.505 45.396 1.615 1.00 22.38 241 GLU B N 1
ATOM 3947 C CA . GLU B 1 241 ? 10.164 45.223 2.170 1.00 26.67 241 GLU B CA 1
ATOM 3948 C C . GLU B 1 241 ? 10.077 45.763 3.592 1.00 26.71 241 GLU B C 1
ATOM 3949 O O . GLU B 1 241 ? 9.038 46.295 3.999 1.00 25.28 241 GLU B O 1
ATOM 3955 N N . SER B 1 242 ? 11.148 45.616 4.373 1.00 24.87 242 SER B N 1
ATOM 3956 C CA . SER B 1 242 ? 11.104 46.115 5.742 1.00 24.43 242 SER B CA 1
ATOM 3957 C C . SER B 1 242 ? 11.097 47.637 5.785 1.00 30.38 242 SER B C 1
ATOM 3958 O O . SER B 1 242 ? 10.518 48.230 6.707 1.00 29.20 242 SER B O 1
ATOM 3961 N N . ILE B 1 243 ? 11.729 48.283 4.807 1.00 21.71 243 ILE B N 1
ATOM 3962 C CA . ILE B 1 243 ? 11.650 49.735 4.713 1.00 22.42 243 ILE B CA 1
ATOM 3963 C C . ILE B 1 243 ? 10.253 50.154 4.272 1.00 23.70 243 ILE B C 1
ATOM 3964 O O . ILE B 1 243 ? 9.578 50.939 4.946 1.00 27.87 243 ILE B O 1
ATOM 3969 N N . ILE B 1 244 ? 9.783 49.613 3.147 1.00 24.26 244 ILE B N 1
ATOM 3970 C CA . ILE B 1 244 ? 8.487 50.024 2.606 1.00 27.88 244 ILE B CA 1
ATOM 3971 C C . ILE B 1 244 ? 7.370 49.778 3.618 1.00 28.09 244 ILE B C 1
ATOM 3972 O O . ILE B 1 244 ? 6.461 50.605 3.772 1.00 28.58 244 ILE B O 1
ATOM 3977 N N . LYS B 1 245 ? 7.416 48.653 4.326 1.00 32.70 245 LYS B N 1
ATOM 3978 C CA . LYS B 1 245 ? 6.357 48.307 5.266 1.00 34.68 245 LYS B CA 1
ATOM 3979 C C . LYS B 1 245 ? 6.604 48.854 6.670 1.00 34.90 245 LYS B C 1
ATOM 3980 O O . LYS B 1 245 ? 5.789 48.610 7.566 1.00 35.74 245 LYS B O 1
ATOM 3986 N N . ASN B 1 246 ? 7.677 49.618 6.871 1.00 31.33 246 ASN B N 1
ATOM 3987 C CA . ASN B 1 246 ? 7.966 50.267 8.151 1.00 30.73 246 ASN B CA 1
ATOM 3988 C C . ASN B 1 246 ? 7.993 49.253 9.297 1.00 37.63 246 ASN B C 1
ATOM 3989 O O . ASN B 1 246 ? 7.428 49.474 10.372 1.00 32.18 246 ASN B O 1
ATOM 3994 N N . GLU B 1 247 ? 8.673 48.122 9.068 1.00 29.49 247 GLU B N 1
ATOM 3995 C CA . GLU B 1 247 ? 8.524 46.978 9.964 1.00 31.53 247 GLU B CA 1
ATOM 3996 C C . GLU B 1 247 ? 9.349 47.102 11.239 1.00 28.92 247 GLU B C 1
ATOM 3997 O O . GLU B 1 247 ? 8.934 46.594 12.286 1.00 31.00 247 GLU B O 1
ATOM 4003 N N . GLY B 1 248 ? 10.508 47.743 11.180 1.00 26.86 248 GLY B N 1
ATOM 4004 C CA . GLY B 1 248 ? 11.413 47.731 12.315 1.00 30.12 248 GLY B CA 1
ATOM 4005 C C . GLY B 1 248 ? 12.063 46.389 12.576 1.00 28.25 248 GLY B C 1
ATOM 4006 O O . GLY B 1 248 ? 12.342 46.052 13.734 1.00 31.27 248 GLY B O 1
ATOM 4007 N N . ARG B 1 249 ? 12.290 45.595 11.532 1.00 27.74 249 ARG B N 1
ATOM 4008 C CA . ARG B 1 249 ? 12.961 44.316 11.695 1.00 25.35 249 ARG B CA 1
ATOM 4009 C C . ARG B 1 249 ? 14.457 44.526 11.885 1.00 27.96 249 ARG B C 1
ATOM 4010 O O . ARG B 1 249 ? 15.034 45.515 11.419 1.00 26.60 249 ARG B O 1
ATOM 4018 N N . VAL B 1 250 ? 15.082 43.596 12.588 1.00 25.18 250 VAL B N 1
ATOM 4019 C CA . VAL B 1 250 ? 16.512 43.678 12.853 1.00 24.95 250 VAL B CA 1
ATOM 4020 C C . VAL B 1 250 ? 17.259 42.909 11.772 1.00 25.47 250 VAL B C 1
ATOM 4021 O O . VAL B 1 250 ? 16.974 41.731 11.517 1.00 26.01 250 VAL B O 1
ATOM 4025 N N . TYR B 1 251 ? 18.200 43.590 11.124 1.00 22.73 251 TYR B N 1
ATOM 4026 C CA . TYR B 1 251 ? 19.078 43.022 10.111 1.00 24.87 251 TYR B CA 1
ATOM 4027 C C . TYR B 1 251 ? 20.534 43.275 10.500 1.00 21.71 251 TYR B C 1
ATOM 4028 O O . TYR B 1 251 ? 20.823 43.984 11.468 1.00 25.04 251 TYR B O 1
ATOM 4037 N N . THR B 1 252 ? 21.460 42.699 9.727 1.00 21.09 252 THR B N 1
ATOM 4038 C CA . THR B 1 252 ? 22.886 43.027 9.828 1.00 20.13 252 THR B CA 1
ATOM 4039 C C . THR B 1 252 ? 23.361 43.649 8.516 1.00 20.56 252 THR B C 1
ATOM 4040 O O . THR B 1 252 ? 24.202 43.083 7.805 1.00 24.01 252 THR B O 1
ATOM 4044 N N . PRO B 1 253 ? 22.824 44.810 8.148 1.00 20.86 253 PRO B N 1
ATOM 4045 C CA . PRO B 1 253 ? 23.312 45.495 6.946 1.00 18.00 253 PRO B CA 1
ATOM 4046 C C . PRO B 1 253 ? 24.682 46.093 7.228 1.00 19.36 253 PRO B C 1
ATOM 4047 O O . PRO B 1 253 ? 25.162 46.086 8.366 1.00 20.19 253 PRO B O 1
ATOM 4051 N N . SER B 1 254 ? 25.319 46.605 6.164 1.00 21.69 254 SER B N 1
ATOM 4052 C CA . SER B 1 254 ? 26.440 47.538 6.318 1.00 20.95 254 SER B CA 1
ATOM 4053 C C . SER B 1 254 ? 25.864 48.847 6.839 1.00 16.32 254 SER B C 1
ATOM 4054 O O . SER B 1 254 ? 25.100 49.500 6.129 1.00 20.43 254 SER B O 1
ATOM 4057 N N . VAL B 1 255 ? 26.223 49.236 8.069 1.00 20.33 255 VAL B N 1
ATOM 4058 C CA . VAL B 1 255 ? 25.729 50.466 8.679 1.00 21.78 255 VAL B CA 1
ATOM 4059 C C . VAL B 1 255 ? 26.896 51.224 9.297 1.00 23.49 255 VAL B C 1
ATOM 4060 O O . VAL B 1 255 ? 27.955 50.662 9.593 1.00 21.60 255 VAL B O 1
ATOM 4064 N N . LEU B 1 256 ? 26.703 52.527 9.476 1.00 21.86 256 LEU B N 1
ATOM 4065 C CA . LEU B 1 256 ? 27.718 53.320 10.147 1.00 22.58 256 LEU B CA 1
ATOM 4066 C C . LEU B 1 256 ? 27.828 52.877 11.607 1.00 25.18 256 LEU B C 1
ATOM 4067 O O . LEU B 1 256 ? 26.842 52.893 12.347 1.00 24.38 256 LEU B O 1
ATOM 4072 N N . LEU B 1 257 ? 29.024 52.480 12.020 1.00 27.26 257 LEU B N 1
ATOM 4073 C CA . LEU B 1 257 ? 29.308 52.155 13.417 1.00 28.81 257 LEU B CA 1
ATOM 4074 C C . LEU B 1 257 ? 30.506 53.011 13.815 1.00 37.46 257 LEU B C 1
ATOM 4075 O O . LEU B 1 257 ? 31.656 52.676 13.505 1.00 33.11 257 LEU B O 1
ATOM 4080 N N . ASP B 1 258 ? 30.219 54.138 14.475 1.00 37.14 258 ASP B N 1
ATOM 4081 C CA . ASP B 1 258 ? 31.235 55.128 14.803 1.00 40.40 258 ASP B CA 1
ATOM 4082 C C . ASP B 1 258 ? 31.810 55.746 13.535 1.00 43.63 258 ASP B C 1
ATOM 4083 O O . ASP B 1 258 ? 31.223 56.682 12.990 1.00 50.69 258 ASP B O 1
ATOM 4088 N N . ASP B 1 259 ? 32.944 55.235 13.049 1.00 38.66 259 ASP B N 1
ATOM 4089 C CA . ASP B 1 259 ? 33.632 55.862 11.925 1.00 36.50 259 ASP B CA 1
ATOM 4090 C C . ASP B 1 259 ? 33.940 54.888 10.788 1.00 36.97 259 ASP B C 1
ATOM 4091 O O . ASP B 1 259 ? 34.862 55.137 10.003 1.00 35.89 259 ASP B O 1
ATOM 4096 N N . VAL B 1 260 ? 33.213 53.777 10.679 1.00 31.02 260 VAL B N 1
ATOM 4097 C CA . VAL B 1 260 ? 33.274 52.941 9.487 1.00 31.08 260 VAL B CA 1
ATOM 4098 C C . VAL B 1 260 ? 31.887 52.371 9.242 1.00 27.89 260 VAL B C 1
ATOM 4099 O O . VAL B 1 260 ? 31.062 52.264 10.155 1.00 30.51 260 VAL B O 1
ATOM 4103 N N . TYR B 1 261 ? 31.641 51.974 7.994 1.00 27.09 261 TYR B N 1
ATOM 4104 C CA . TYR B 1 261 ? 30.502 51.113 7.701 1.00 25.11 261 TYR B CA 1
ATOM 4105 C C . TYR B 1 261 ? 30.954 49.673 7.852 1.00 23.07 261 TYR B C 1
ATOM 4106 O O . TYR B 1 261 ? 32.038 49.308 7.391 1.00 25.14 261 TYR B O 1
ATOM 4115 N N . ILE B 1 262 ? 30.116 48.854 8.490 1.00 22.28 262 ILE B N 1
ATOM 4116 C CA . ILE B 1 262 ? 30.463 47.463 8.768 1.00 21.06 262 ILE B CA 1
ATOM 4117 C C . ILE B 1 262 ? 29.166 46.705 9.032 1.00 23.02 262 ILE B C 1
ATOM 4118 O O . ILE B 1 262 ? 28.149 47.290 9.385 1.00 20.94 262 ILE B O 1
ATOM 4123 N N . GLY B 1 263 ? 29.187 45.389 8.817 1.00 21.32 263 GLY B N 1
ATOM 4124 C CA . GLY B 1 263 ? 28.012 44.585 9.112 1.00 28.61 263 GLY B CA 1
ATOM 4125 C C . GLY B 1 263 ? 27.755 44.530 10.608 1.00 24.77 263 GLY B C 1
ATOM 4126 O O . GLY B 1 263 ? 28.641 44.162 11.392 1.00 25.64 263 GLY B O 1
ATOM 4127 N N . TYR B 1 264 ? 26.521 44.880 11.016 1.00 22.01 264 TYR B N 1
ATOM 4128 C CA . TYR B 1 264 ? 26.225 45.011 12.439 1.00 24.43 264 TYR B CA 1
ATOM 4129 C C . TYR B 1 264 ? 24.710 45.032 12.650 1.00 22.88 264 TYR B C 1
ATOM 4130 O O . TYR B 1 264 ? 23.979 45.491 11.770 1.00 22.86 264 TYR B O 1
ATOM 4139 N N . PRO B 1 265 ? 24.201 44.566 13.792 1.00 24.52 265 PRO B N 1
ATOM 4140 C CA . PRO B 1 265 ? 22.743 44.563 14.008 1.00 25.39 265 PRO B CA 1
ATOM 4141 C C . PRO B 1 265 ? 22.168 45.968 13.990 1.00 26.82 265 PRO B C 1
ATOM 4142 O O . PRO B 1 265 ? 22.709 46.889 14.609 1.00 25.77 265 PRO B O 1
ATOM 4146 N N . ALA B 1 266 ? 21.036 46.117 13.300 1.00 23.94 266 ALA B N 1
ATOM 4147 C CA . ALA B 1 266 ? 20.402 47.415 13.139 1.00 21.48 266 ALA B CA 1
ATOM 4148 C C . ALA B 1 266 ? 18.905 47.242 12.924 1.00 21.30 266 ALA B C 1
ATOM 4149 O O . ALA B 1 266 ? 18.477 46.301 12.247 1.00 23.69 266 ALA B O 1
ATOM 4151 N N . VAL B 1 267 ? 18.129 48.176 13.473 1.00 24.01 267 VAL B N 1
ATOM 4152 C CA . VAL B 1 267 ? 16.674 48.200 13.308 1.00 22.64 267 VAL B CA 1
ATOM 4153 C C . VAL B 1 267 ? 16.361 49.011 12.054 1.00 23.23 267 VAL B C 1
ATOM 4154 O O . VAL B 1 267 ? 16.773 50.168 11.937 1.00 24.84 267 VAL B O 1
ATOM 4158 N N . ILE B 1 268 ? 15.637 48.412 11.117 1.00 22.71 268 ILE B N 1
ATOM 4159 C CA . ILE B 1 268 ? 15.366 49.017 9.812 1.00 22.29 268 ILE B CA 1
ATOM 4160 C C . ILE B 1 268 ? 13.882 49.339 9.718 1.00 25.33 268 ILE B C 1
ATOM 4161 O O . ILE B 1 268 ? 13.037 48.450 9.907 1.00 25.05 268 ILE B O 1
ATOM 4166 N N . ASN B 1 269 ? 13.557 50.596 9.423 1.00 22.99 269 ASN B N 1
ATOM 4167 C CA . ASN B 1 269 ? 12.152 50.980 9.254 1.00 24.13 269 ASN B CA 1
ATOM 4168 C C . ASN B 1 269 ? 12.038 51.929 8.060 1.00 24.18 269 ASN B C 1
ATOM 4169 O O . ASN B 1 269 ? 12.947 52.028 7.229 1.00 25.21 269 ASN B O 1
ATOM 4174 N N . LYS B 1 270 ? 10.906 52.630 7.953 1.00 26.03 270 LYS B N 1
ATOM 4175 C CA . LYS B 1 270 ? 10.637 53.434 6.759 1.00 26.72 270 LYS B CA 1
ATOM 4176 C C . LYS B 1 270 ? 11.644 54.564 6.578 1.00 29.90 270 LYS B C 1
ATOM 4177 O O . LYS B 1 270 ? 11.816 55.050 5.455 1.00 33.39 270 LYS B O 1
ATOM 4183 N N . ASP B 1 271 ? 12.305 54.994 7.650 1.00 26.03 271 ASP B N 1
ATOM 4184 C CA . ASP B 1 271 ? 13.304 56.056 7.578 1.00 32.70 271 ASP B CA 1
ATOM 4185 C C . ASP B 1 271 ? 14.714 55.531 7.327 1.00 33.39 271 ASP B C 1
ATOM 4186 O O . ASP B 1 271 ? 15.638 56.336 7.197 1.00 37.70 271 ASP B O 1
ATOM 4191 N N . GLY B 1 272 ? 14.905 54.213 7.263 1.00 23.18 272 GLY B N 1
ATOM 4192 C CA . GLY B 1 272 ? 16.229 53.635 7.097 1.00 24.00 272 GLY B CA 1
ATOM 4193 C C . GLY B 1 272 ? 16.728 53.001 8.377 1.00 30.14 272 GLY B C 1
ATOM 4194 O O . GLY B 1 272 ? 15.988 52.248 9.013 1.00 26.51 272 GLY B O 1
ATOM 4195 N N . VAL B 1 273 ? 17.958 53.309 8.789 1.00 22.45 273 VAL B N 1
ATOM 4196 C CA . VAL B 1 273 ? 18.493 52.779 10.041 1.00 22.25 273 VAL B CA 1
ATOM 4197 C C . VAL B 1 273 ? 17.892 53.547 11.209 1.00 30.61 273 VAL B C 1
ATOM 4198 O O . VAL B 1 273 ? 18.121 54.754 11.365 1.00 31.04 273 VAL B O 1
ATOM 4202 N N . GLU B 1 274 ? 17.131 52.846 12.048 1.00 23.87 274 GLU B N 1
ATOM 4203 C CA . GLU B 1 274 ? 16.550 53.502 13.211 1.00 25.38 274 GLU B CA 1
ATOM 4204 C C . GLU B 1 274 ? 17.564 53.627 14.340 1.00 30.51 274 GLU B C 1
ATOM 4205 O O . GLU B 1 274 ? 17.625 54.659 15.013 1.00 30.59 274 GLU B O 1
ATOM 4211 N N . ARG B 1 275 ? 18.343 52.576 14.563 1.00 27.69 275 ARG B N 1
ATOM 4212 C CA . ARG B 1 275 ? 19.352 52.488 15.610 1.00 30.72 275 ARG B CA 1
ATOM 4213 C C . ARG B 1 275 ? 20.176 51.239 15.329 1.00 28.98 275 ARG B C 1
ATOM 4214 O O . ARG B 1 275 ? 19.740 50.350 14.597 1.00 25.48 275 ARG B O 1
ATOM 4222 N N . THR B 1 276 ? 21.361 51.175 15.924 1.00 30.22 276 THR B N 1
ATOM 4223 C CA . THR B 1 276 ? 22.092 49.917 16.011 1.00 25.00 276 THR B CA 1
ATOM 4224 C C . THR B 1 276 ? 21.758 49.240 17.332 1.00 28.65 276 THR B C 1
ATOM 4225 O O . THR B 1 276 ? 21.196 49.848 18.248 1.00 35.88 276 THR B O 1
ATOM 4229 N N . ILE B 1 277 ? 22.086 47.961 17.424 1.00 27.97 277 ILE B N 1
ATOM 4230 C CA . ILE B 1 277 ? 21.873 47.198 18.646 1.00 32.69 277 ILE B CA 1
ATOM 4231 C C . ILE B 1 277 ? 23.240 46.747 19.132 1.00 37.95 277 ILE B C 1
ATOM 4232 O O . ILE B 1 277 ? 23.904 45.941 18.468 1.00 34.78 277 ILE B O 1
ATOM 4237 N N . ASP B 1 278 ? 23.668 47.267 20.278 1.00 39.80 278 ASP B N 1
ATOM 4238 C CA . ASP B 1 278 ? 25.018 47.002 20.773 1.00 45.94 278 ASP B CA 1
ATOM 4239 C C . ASP B 1 278 ? 25.027 45.662 21.495 1.00 46.13 278 ASP B C 1
ATOM 4240 O O . ASP B 1 278 ? 24.705 45.580 22.682 1.00 45.63 278 ASP B O 1
ATOM 4245 N N . ILE B 1 279 ? 25.409 44.601 20.776 1.00 42.60 279 ILE B N 1
ATOM 4246 C CA . ILE B 1 279 ? 25.519 43.282 21.383 1.00 40.16 279 ILE B CA 1
ATOM 4247 C C . ILE B 1 279 ? 26.863 43.148 22.090 1.00 42.53 279 ILE B C 1
ATOM 4248 O O . ILE B 1 279 ? 27.864 43.766 21.705 1.00 43.56 279 ILE B O 1
ATOM 4253 N N . THR B 1 280 ? 26.883 42.325 23.134 1.00 44.20 280 THR B N 1
ATOM 4254 C CA . THR B 1 280 ? 28.119 42.018 23.837 1.00 48.89 280 THR B CA 1
ATOM 4255 C C . THR B 1 280 ? 28.883 40.927 23.094 1.00 45.34 280 THR B C 1
ATOM 4256 O O . THR B 1 280 ? 28.295 39.952 22.622 1.00 47.82 280 THR B O 1
ATOM 4260 N N . LEU B 1 281 ? 30.200 41.099 22.996 1.00 42.08 281 LEU B N 1
ATOM 4261 C CA . LEU B 1 281 ? 31.098 40.123 22.393 1.00 35.35 281 LEU B CA 1
ATOM 4262 C C . LEU B 1 281 ? 32.114 39.673 23.435 1.00 40.26 281 LEU B C 1
ATOM 4263 O O . LEU B 1 281 ? 32.592 40.488 24.227 1.00 41.52 281 LEU B O 1
ATOM 4268 N N . ASN B 1 282 ? 32.460 38.386 23.433 1.00 38.27 282 ASN B N 1
ATOM 4269 C CA . ASN B 1 282 ? 33.510 37.925 24.331 1.00 43.46 282 ASN B CA 1
ATOM 4270 C C . ASN B 1 282 ? 34.873 38.403 23.819 1.00 44.22 282 ASN B C 1
ATOM 4271 O O . ASN B 1 282 ? 34.979 39.123 22.823 1.00 40.27 28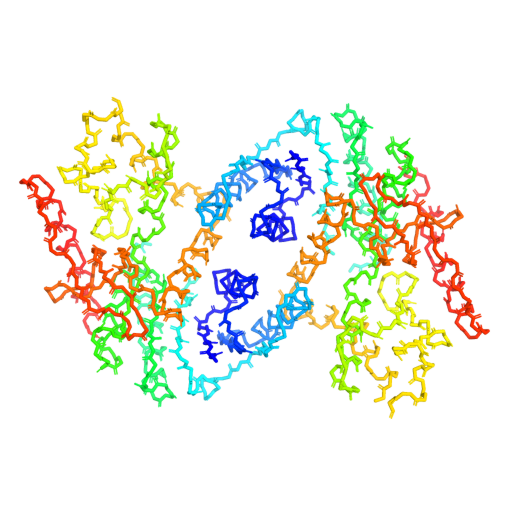2 ASN B O 1
ATOM 4276 N N . ASP B 1 283 ? 35.938 38.001 24.514 1.00 48.44 283 ASP B N 1
ATOM 4277 C CA . ASP B 1 283 ? 37.271 38.476 24.152 1.00 52.12 283 ASP B CA 1
ATOM 4278 C C . ASP B 1 283 ? 37.658 38.029 22.747 1.00 50.40 283 ASP B C 1
ATOM 4279 O O . ASP B 1 283 ? 38.166 38.824 21.947 1.00 45.44 283 ASP B O 1
ATOM 4284 N N . GLU B 1 284 ? 37.440 36.751 22.435 1.00 50.08 284 GLU B N 1
ATOM 4285 C CA . GLU B 1 284 ? 37.749 36.243 21.101 1.00 53.37 284 GLU B CA 1
ATOM 4286 C C . GLU B 1 284 ? 37.001 37.027 20.028 1.00 43.75 284 GLU B C 1
ATOM 4287 O O . GLU B 1 284 ? 37.601 37.506 19.058 1.00 41.57 284 GLU B O 1
ATOM 4293 N N . GLU B 1 285 ? 35.682 37.173 20.191 1.00 39.12 285 GLU B N 1
ATOM 4294 C CA . GLU B 1 285 ? 34.875 37.857 19.185 1.00 36.12 285 GLU B CA 1
ATOM 4295 C C . GLU B 1 285 ? 35.272 39.326 19.056 1.00 40.42 285 GLU B C 1
ATOM 4296 O O . GLU B 1 285 ? 35.270 39.887 17.951 1.00 36.22 285 GLU B O 1
ATOM 4302 N N . THR B 1 286 ? 35.615 39.966 20.176 1.00 37.15 286 THR B N 1
ATOM 4303 C CA . THR B 1 286 ? 36.032 41.363 20.129 1.00 42.01 286 THR B CA 1
ATOM 4304 C C . THR B 1 286 ? 37.309 41.523 19.316 1.00 45.52 286 THR B C 1
ATOM 4305 O O . THR B 1 286 ? 37.427 42.444 18.499 1.00 48.48 286 THR B O 1
ATOM 4309 N N . GLU B 1 287 ? 38.278 40.633 19.530 1.00 46.87 287 GLU B N 1
ATOM 4310 C CA . GLU B 1 287 ? 39.503 40.667 18.742 1.00 48.29 287 GLU B CA 1
ATOM 4311 C C . GLU B 1 287 ? 39.201 40.527 17.251 1.00 44.88 287 GLU B C 1
ATOM 4312 O O . GLU B 1 287 ? 39.771 41.253 16.424 1.00 40.22 287 GLU B O 1
ATOM 4318 N N . LYS B 1 288 ? 38.306 39.599 16.892 1.00 39.03 288 LYS B N 1
ATOM 4319 C CA . LYS B 1 288 ? 37.978 39.366 15.486 1.00 37.51 288 LYS B CA 1
ATOM 4320 C C . LYS B 1 288 ? 37.246 40.557 14.879 1.00 34.51 288 LYS B C 1
ATOM 4321 O O . LYS B 1 288 ? 37.540 40.964 13.751 1.00 36.30 288 LYS B O 1
ATOM 4327 N N . PHE B 1 289 ? 36.284 41.119 15.609 1.00 32.81 289 PHE B N 1
ATOM 4328 C CA . PHE B 1 289 ? 35.565 42.294 15.123 1.00 30.36 289 PHE B CA 1
ATOM 4329 C C . PHE B 1 289 ? 36.512 43.482 14.941 1.00 33.32 289 PHE B C 1
ATOM 4330 O O . PHE B 1 289 ? 36.425 44.209 13.947 1.00 31.12 289 PHE B O 1
ATOM 4338 N N . GLU B 1 290 ? 37.441 43.679 15.875 1.00 35.26 290 GLU B N 1
ATOM 4339 C CA . GLU B 1 290 ? 38.413 44.759 15.730 1.00 37.13 290 GLU B CA 1
ATOM 4340 C C . GLU B 1 290 ? 39.334 44.518 14.542 1.00 40.54 290 GLU B C 1
ATOM 4341 O O . GLU B 1 290 ? 39.762 45.471 13.878 1.00 39.21 290 GLU B O 1
ATOM 4347 N N . SER B 1 291 ? 39.648 43.254 14.260 1.00 40.13 291 SER B N 1
ATOM 4348 C CA . SER B 1 291 ? 40.433 42.940 13.076 1.00 43.84 291 SER B CA 1
ATOM 4349 C C . SER B 1 291 ? 39.674 43.306 11.803 1.00 45.28 291 SER B C 1
ATOM 4350 O O . SER B 1 291 ? 40.251 43.880 10.871 1.00 34.71 291 SER B O 1
ATOM 4353 N N . SER B 1 292 ? 38.375 42.989 11.751 1.00 40.56 292 SER B N 1
ATOM 4354 C CA . SER B 1 292 ? 37.539 43.390 10.622 1.00 38.70 292 SER B CA 1
ATOM 4355 C C . SER B 1 292 ? 37.510 44.902 10.459 1.00 37.44 292 SER B C 1
ATOM 4356 O O . SER B 1 292 ? 37.624 45.420 9.343 1.00 39.47 292 SER B O 1
ATOM 4359 N N . LYS B 1 293 ? 37.271 45.624 11.555 1.00 34.65 293 LYS B N 1
ATOM 4360 C CA . LYS B 1 293 ? 37.194 47.079 11.478 1.00 34.20 293 LYS B CA 1
ATOM 4361 C C . LYS B 1 293 ? 38.500 47.670 10.952 1.00 36.97 293 LYS B C 1
ATOM 4362 O O . LYS B 1 293 ? 38.484 48.629 10.172 1.00 33.66 293 LYS B O 1
ATOM 4368 N N . SER B 1 294 ? 39.640 47.111 11.381 1.00 36.38 294 SER B N 1
ATOM 4369 C CA . SER B 1 294 ? 40.947 47.584 10.920 1.00 37.33 294 SER B CA 1
ATOM 4370 C C . SER B 1 294 ? 41.093 47.433 9.410 1.00 42.49 294 SER B C 1
ATOM 4371 O O . SER B 1 294 ? 41.525 48.364 8.716 1.00 42.33 294 SER B O 1
ATOM 4374 N N . ILE B 1 295 ? 40.761 46.250 8.889 1.00 42.33 295 ILE B N 1
ATOM 4375 C CA . ILE B 1 295 ? 40.848 45.995 7.452 1.00 42.33 295 ILE B CA 1
ATOM 4376 C C . ILE B 1 295 ? 40.031 47.023 6.677 1.00 32.63 295 ILE B C 1
ATOM 4377 O O . ILE B 1 295 ? 40.516 47.640 5.722 1.00 31.83 295 ILE B O 1
ATOM 4382 N N . ILE B 1 296 ? 38.774 47.214 7.071 1.00 27.95 296 ILE B N 1
ATOM 4383 C CA . ILE B 1 296 ? 37.929 48.201 6.402 1.00 26.75 296 ILE B CA 1
ATOM 4384 C C . ILE B 1 296 ? 38.547 49.594 6.491 1.00 30.72 296 ILE B C 1
ATOM 4385 O O . ILE B 1 296 ? 38.596 50.334 5.500 1.00 31.16 296 ILE B O 1
ATOM 4390 N N . LYS B 1 297 ? 38.990 49.995 7.688 1.00 31.24 297 LYS B N 1
ATOM 4391 C CA . LYS B 1 297 ? 39.462 51.371 7.846 1.00 36.68 297 LYS B CA 1
ATOM 4392 C C . LYS B 1 297 ? 40.707 51.626 7.010 1.00 39.50 297 LYS B C 1
ATOM 4393 O O . LYS B 1 297 ? 40.892 52.730 6.477 1.00 35.27 297 LYS B O 1
ATOM 4399 N N . GLU B 1 298 ? 41.560 50.620 6.855 1.00 32.42 298 GLU B N 1
ATOM 4400 C CA . GLU B 1 298 ? 42.762 50.837 6.064 1.00 34.21 298 GLU B CA 1
ATOM 4401 C C . GLU B 1 298 ? 42.442 50.930 4.578 1.00 34.42 298 GLU B C 1
ATOM 4402 O O . GLU B 1 298 ? 43.094 51.695 3.851 1.00 35.06 298 GLU B O 1
ATOM 4408 N N . TYR B 1 299 ? 41.432 50.191 4.114 1.00 31.36 299 TYR B N 1
ATOM 4409 C CA . TYR B 1 299 ? 40.943 50.398 2.756 1.00 34.37 299 TYR B CA 1
ATOM 4410 C C . TYR B 1 299 ? 40.404 51.814 2.587 1.00 30.58 299 TYR B C 1
ATOM 4411 O O . TYR B 1 299 ? 40.712 52.490 1.598 1.00 36.15 299 TYR B O 1
ATOM 4420 N N . LEU B 1 300 ? 39.629 52.295 3.563 1.00 29.56 300 LEU B N 1
ATOM 4421 C CA . LEU B 1 300 ? 39.109 53.658 3.492 1.00 29.85 300 LEU B CA 1
ATOM 4422 C C . LEU B 1 300 ? 40.238 54.676 3.431 1.00 34.95 300 LEU B C 1
ATOM 4423 O O . LEU B 1 300 ? 40.196 55.624 2.638 1.00 32.84 300 LEU B O 1
ATOM 4428 N N . GLU B 1 301 ? 41.245 54.512 4.292 1.00 35.30 301 GLU B N 1
ATOM 4429 C CA . GLU B 1 301 ? 42.390 55.417 4.264 1.00 37.06 301 GLU B CA 1
ATOM 4430 C C . GLU B 1 301 ? 43.084 55.376 2.908 1.00 40.20 301 GLU B C 1
ATOM 4431 O O . GLU B 1 301 ? 43.546 56.408 2.402 1.00 38.58 301 GLU B O 1
ATOM 4437 N N . SER B 1 302 ? 43.154 54.194 2.298 1.00 36.03 302 SER B N 1
ATOM 4438 C CA . SER B 1 302 ? 43.840 54.058 1.021 1.00 37.67 302 SER B CA 1
ATOM 4439 C C . SER B 1 302 ? 43.106 54.756 -0.115 1.00 37.47 302 SER B C 1
ATOM 4440 O O . SER B 1 302 ? 43.747 55.219 -1.057 1.00 39.65 302 SER B O 1
ATOM 4443 N N . ILE B 1 303 ? 41.775 54.835 -0.070 1.00 39.56 303 ILE B N 1
ATOM 4444 C CA . ILE B 1 303 ? 41.045 55.480 -1.154 1.00 41.43 303 ILE B CA 1
ATOM 4445 C C . ILE B 1 303 ? 40.606 56.894 -0.785 1.00 41.06 303 ILE B C 1
ATOM 4446 O O . ILE B 1 303 ? 39.919 57.548 -1.571 1.00 41.37 303 ILE B O 1
ATOM 4451 N N . LYS B 1 304 ? 41.036 57.402 0.372 1.00 42.89 304 LYS B N 1
ATOM 4452 C CA . LYS B 1 304 ? 40.601 58.723 0.811 1.00 42.43 304 LYS B CA 1
ATOM 4453 C C . LYS B 1 304 ? 40.867 59.781 -0.254 1.00 50.22 304 LYS B C 1
ATOM 4454 O O . LYS B 1 304 ? 40.021 60.646 -0.506 1.00 51.93 304 LYS B O 1
ATOM 4460 N N . ASN B 1 305 ? 42.030 59.713 -0.904 1.00 46.35 305 ASN B N 1
ATOM 4461 C CA . ASN B 1 305 ? 42.400 60.680 -1.931 1.00 62.73 305 ASN B CA 1
ATOM 4462 C C . ASN B 1 305 ? 41.452 60.666 -3.121 1.00 72.12 305 ASN B C 1
ATOM 4463 O O . ASN B 1 305 ? 41.463 61.611 -3.915 1.00 70.36 305 ASN B O 1
ATOM 4468 N N . LEU B 1 306 ? 40.665 59.602 -3.286 1.00 45.05 306 LEU B N 1
ATOM 4469 C CA . LEU B 1 306 ? 39.705 59.520 -4.380 1.00 56.74 306 LEU B CA 1
ATOM 4470 C C . LEU B 1 306 ? 38.360 60.142 -4.040 1.00 61.38 306 LEU B C 1
ATOM 4471 O O . LEU B 1 306 ? 37.596 60.463 -4.955 1.00 67.26 306 LEU B O 1
ATOM 4476 N N . LEU B 1 307 ? 38.053 60.309 -2.758 1.00 66.08 307 LEU B N 1
ATOM 4477 C CA . LEU B 1 307 ? 36.741 60.785 -2.329 1.00 63.30 307 LEU B CA 1
ATOM 4478 C C . LEU B 1 307 ? 36.559 62.265 -2.642 1.00 75.07 307 LEU B C 1
ATOM 4479 O O . LEU B 1 307 ? 35.585 62.657 -3.286 1.00 82.52 307 LEU B O 1
#

Solvent-accessible surface area: 24107 Å² total; per-residue (Å²): 74,32,0,0,0,2,6,1,38,164,29,0,4,3,1,0,0,6,0,0,29,31,46,16,0,71,30,0,0,0,26,26,160,77,77,95,58,2,73,0,16,5,39,0,0,48,5,0,10,38,52,84,66,214,20,95,12,83,30,11,89,29,63,41,0,108,50,7,62,2,0,0,0,15,22,46,35,138,137,96,83,62,60,0,69,78,5,11,153,57,0,105,29,11,0,81,42,0,108,141,62,4,76,130,3,2,0,0,0,18,7,72,11,6,2,1,0,0,33,18,0,42,115,34,3,59,23,126,35,47,56,0,0,0,6,5,0,6,27,12,9,19,26,0,55,23,41,0,1,162,94,27,73,39,56,50,185,45,2,55,2,12,0,0,0,13,63,26,112,42,4,5,6,2,67,66,28,3,66,1,58,64,64,93,9,187,68,86,90,147,42,65,129,15,16,61,68,6,46,75,18,39,169,43,0,85,75,57,27,53,13,40,10,12,0,27,0,3,1,0,12,14,0,0,42,0,7,41,124,74,70,27,142,54,26,2,0,0,2,50,48,104,75,1,0,0,0,14,0,0,19,0,24,125,72,0,22,98,139,45,47,121,23,105,41,72,129,109,10,50,100,94,24,102,48,2,55,60,61,0,66,110,43,16,100,63,31,172,170,72,32,0,0,0,3,6,0,35,144,29,0,5,4,0,0,0,8,0,0,24,32,47,18,0,71,27,0,1,0,24,26,160,76,74,90,65,2,60,0,18,3,55,0,0,48,12,0,9,38,54,82,63,216,20,94,11,81,32,12,86,24,62,39,0,89,65,7,62,2,0,0,0,14,20,42,64,96,137,90,115,80,57,30,0,61,101,1,2,123,70,0,62,28,15,0,83,48,0,103,140,59,5,75,128,3,2,0,0,0,18,7,68,14,5,3,2,0,0,21,1,0,47,100,20,2,56,21,131,29,71,66,0,0,0,7,6,0,6,31,16,8,21,27,0,48,28,37,0,1,169,100,25,69,40,58,54,177,41,0,90,2,39,0,0,0,13,68,25,110,35,3,5,7,2,59,66,42,3,64,1,52,56,66,85,2,165,68,80,92,129,31,62,132,20,20,72,68,2,49,72,12,44,170,46,1,83,78,59,25,50,8,42,12,12,0,28,0,4,0,0,10,15,0,0,42,0,7,47,120,75,80,30,133,47,18,2,0,0,2,44,26,122,78,2,0,0,0,13,0,0,17,0,19,118,73,0,12,96,142,43,50,123,24,107,41,66,130,97,10,60,117,97,11,85,54,0,44,54,66,0,58,103,40,5,109,65,0,150,126,45,64

Foldseek 3Di:
DEEEEEACDQQRLLLLLVLLQVQQDAEYEYEYPPQVVQQVSQVVSCVVNVPPPHHHGGYDDLLVCAPGQEYEYDHADPVQLVRLQRVLVVLLVVLLSCLVRPVPHAYEYARPPFFLSQLSSCVNSVDDQLRTWYQACQLLQQQLLPVLCVQFVHDSVQWAKDWKFRQAPLIDIQQVPTDGNPHRSVVRGVSVVSSNCSRCVQVVVCVPVVHDHNSVSNSVSVLVVQLSVQPQDWGQIQGDDPNTTIGFIAGQGVSGGPDGDDDDHDPVNVVSRVVSVVVSVVSNVVNVD/DEEEEEACDQQRLLLLLVLLQVQQDAEYEYEYPPQVVQQVSQVVSCVVNVPGYHHHGGYDDLLVCAPGQEYEYPHADPPDLLNRLQRVLLVLLVVLLSCLVRHVPYAYEYARPPFFLSQVSSCVNSVHDQLRTWYAACQLLQLQLLPVLCVQLVHDSVQWAKDWKFRQAPLIDIQQQPIDGNPHRSVVRGPSVVSSVCSRCVQVVVCVPVVHDHNSVSNSVSVLVCQQSVQPQDWGQIQGDDPHTTIGFIFGQGVSGTPGGDDDDHDPVVVVSRVVRVVVSVVSCVVCVVVD

InterPro domains:
  IPR001236 Lactate/malate dehydrogenase, N-terminal [PF00056] (1-139)
  IPR001557 L-lactate/malate dehydrogenase [PIRSF000102] (1-304)
  IPR001557 L-lactate/malate dehydrogenase [PR00086] (2-26)
  IPR001557 L-lactate/malate dehydrogenase [PR00086] (27-51)
  IPR001557 L-lactate/malate dehydrogenase [PR00086] (113-133)
  IPR001557 L-lactate/malate dehydrogenase [PR00086] (137-155)
  IPR001557 L-lactate/malate dehydrogenase [PR00086] (167-180)
  IPR011304 L-lactate dehydrogenase [MF_00488] (1-304)
  IPR011304 L-lactate dehydrogenase [TIGR01771] (5-298)
  IPR015955 Lactate dehydrogenase/glycoside hydrolase, family 4, C-terminal [G3DSA:3.90.110.10] (142-303)
  IPR015955 Lactate dehydrogenase/glycoside hydrolase, family 4, C-terminal [SSF56327] (140-303)
  IPR018177 L-lactate dehydrogenase, active site [PS00064] (169-175)
  IPR022383 Lactate/malate dehydrogenase, C-terminal [PF02866] (142-305)
  IPR036291 NAD(P)-binding domain superfamily [SSF51735] (2-141)

CATH classification: 3.40.50.720 (+1 more: 3.90.110.10)